Protein AF-A0A2E9QUR2-F1 (afdb_monomer_lite)

Secondary structure (DSSP, 8-state):
-----S-HHHHHHHHHHHHHHHHHHHHHHHTT---------SGGG-SSTTEEEETTEEEETTS-----SPEEEEEEEE-GGG--EEEEEEE--TT--HHHHHHHHHHHHHHHHHHHHTT---EEEEEE--GGGGTT--S----EE-----S------PPP---TTTT----------S--------HHHHHHHHHHHHHHHHH-----------HHHHHHHHH-GGG-TT---SS-TT-EEEEEEEE-S----BSS-----TT--HHHHHHHHTS-TTSB-B-TTSPBPB-TTS-B-B--GGGBPPHHHHHHHHHHHHHTTPEEEEEEEES-TT-TT-EEEEEEETTEEEEEEE-TT-SSEE--SHHHHHHHHH--TTSEEE-SSGGGHHHHHHHHHHHHHHHTTEEE-SSPBPTTTT-EEEEEEETT--EEEEPBPPPPTTPPB-SSGGGSSTT-EEETTTTEEE-SEEEEE---SS-SS-EEEEEGGGGS--TTEEEEEEEEEE---

Foldseek 3Di:
DDDDDPPPVVVVVVVVVVVVVVVVVVVCVVVVVPVPLQQDPAQVSDPDPQWTHDRRDTDGNPPPPPPQFFDKDKDWFFFLLPFAEEEEEFEDQPPCDLVNLLLLLVLLLLLVVLLVVLNNFRYWYAYDDDLVVVPPDDDDRDRDRLGDPDPDDDPDDDDDDDDPPPPDDDDDDDDDDPDPPPPPDPPVNSSVVSSVVSSCSNVPPDDCDDDAFGGLVSVLLVCDPVNDPPPPNSDDQQHAYEYEYEYQLQDQGFPRPDPDAPPDDPVQSSQLLQAAQVDFRADPVRDFDAHPVRHGHGHNVVGGDALVVSLVSVVVVVLSNYRYAYAYEYEDQADACPWDWGHQDNPDIFTWYHYNPDQFIDNTHSCVVVCVQAHDVLRYGGGNRSPCSNVNSSVVSVVSSQSSQKDFDNADFDDPDWPKWKWFQFPVRDTDTFDEFDADPPWDQACAQVVGDPQWGQANVVSTTTAATKDWHQDDSNRNTIIIGGGYCSSPDDPRTGIMMMMTTHGDD

pLDDT: mean 75.12, std 18.46, range [26.47, 97.81]

Structure (mmCIF, N/CA/C/O backbone):
data_AF-A0A2E9QUR2-F1
#
_entry.id   AF-A0A2E9QUR2-F1
#
loop_
_atom_site.group_PDB
_atom_site.id
_atom_site.type_symbol
_atom_site.label_atom_id
_atom_site.label_alt_id
_atom_site.label_comp_id
_atom_site.label_asym_id
_atom_site.label_entity_id
_atom_site.label_seq_id
_atom_site.pdbx_PDB_ins_code
_atom_site.Cartn_x
_atom_site.Cartn_y
_atom_site.Cartn_z
_atom_site.occupancy
_atom_site.B_iso_or_equiv
_atom_site.auth_seq_id
_atom_site.auth_comp_id
_atom_site.auth_asym_id
_atom_site.auth_atom_id
_atom_site.pdbx_PDB_model_num
ATOM 1 N N . MET A 1 1 ? -20.829 -4.875 -69.562 1.00 40.72 1 MET A N 1
ATOM 2 C CA . MET A 1 1 ? -20.816 -5.891 -68.489 1.00 40.72 1 MET A CA 1
ATOM 3 C C . MET A 1 1 ? -21.332 -5.206 -67.230 1.00 40.72 1 MET A C 1
ATOM 5 O O . MET A 1 1 ? -20.666 -4.315 -66.725 1.00 40.72 1 MET A O 1
ATOM 9 N N . MET A 1 2 ? -22.587 -5.477 -66.859 1.00 34.62 2 MET A N 1
ATOM 10 C CA . MET A 1 2 ? -23.280 -4.836 -65.733 1.00 34.62 2 MET A CA 1
ATOM 11 C C . MET A 1 2 ? -22.791 -5.429 -64.408 1.00 34.62 2 MET A C 1
ATOM 13 O O . MET A 1 2 ? -22.793 -6.647 -64.257 1.00 34.62 2 MET A O 1
ATOM 17 N N . ILE A 1 3 ? -22.422 -4.573 -63.454 1.00 38.31 3 ILE A N 1
ATOM 18 C CA . ILE A 1 3 ? -22.241 -4.944 -62.048 1.00 38.31 3 ILE A CA 1
ATOM 19 C C . ILE A 1 3 ? -23.560 -4.631 -61.340 1.00 38.31 3 ILE A C 1
ATOM 21 O O . ILE A 1 3 ? -23.990 -3.477 -61.315 1.00 38.31 3 ILE A O 1
ATOM 25 N N . LYS A 1 4 ? -24.204 -5.669 -60.803 1.00 40.81 4 LYS A N 1
ATOM 26 C CA . LYS A 1 4 ? -25.374 -5.583 -59.927 1.00 40.81 4 LYS A CA 1
ATOM 27 C C . LYS A 1 4 ? -25.028 -6.162 -58.554 1.00 40.81 4 LYS A C 1
ATOM 29 O O . LYS A 1 4 ? -24.384 -7.202 -58.469 1.00 40.81 4 LYS A O 1
ATOM 34 N N . ASP A 1 5 ? -25.542 -5.466 -57.545 1.00 41.72 5 ASP A N 1
ATOM 35 C CA . ASP A 1 5 ? -25.950 -5.930 -56.215 1.00 41.72 5 ASP A CA 1
ATOM 36 C C . ASP A 1 5 ? -24.889 -6.274 -55.151 1.00 41.72 5 ASP A C 1
ATOM 38 O O . ASP A 1 5 ? -24.402 -7.393 -55.038 1.00 41.72 5 ASP A O 1
ATOM 42 N N . SER A 1 6 ? -24.654 -5.306 -54.248 1.00 46.12 6 SER A N 1
ATOM 43 C CA . SER A 1 6 ? -24.056 -5.513 -52.914 1.00 46.12 6 SER A CA 1
ATOM 44 C C . SER A 1 6 ? -24.939 -4.998 -51.755 1.00 46.12 6 SER A C 1
ATOM 46 O O . SER A 1 6 ? -24.429 -4.718 -50.668 1.00 46.12 6 SER A O 1
ATOM 48 N N . GLN A 1 7 ? -26.251 -4.814 -51.957 1.00 44.66 7 GLN A N 1
ATOM 49 C CA . GLN A 1 7 ? -27.134 -4.230 -50.928 1.00 44.66 7 GLN A CA 1
ATOM 50 C C . GLN A 1 7 ? -27.983 -5.238 -50.135 1.00 44.66 7 GLN A C 1
ATOM 52 O O . GLN A 1 7 ? -28.554 -4.873 -49.109 1.00 44.66 7 GLN A O 1
ATOM 57 N N . THR A 1 8 ? -28.019 -6.512 -50.520 1.00 51.66 8 THR A N 1
ATOM 58 C CA . THR A 1 8 ? -28.890 -7.523 -49.891 1.00 51.66 8 THR A CA 1
ATOM 59 C C . THR A 1 8 ? -28.403 -8.033 -48.528 1.00 51.66 8 THR A C 1
ATOM 61 O O . THR A 1 8 ? -29.213 -8.473 -47.722 1.00 51.66 8 THR A O 1
ATOM 64 N N . THR A 1 9 ? -27.119 -7.898 -48.184 1.00 53.94 9 THR A N 1
ATOM 65 C CA . THR A 1 9 ? -26.562 -8.490 -46.946 1.00 53.94 9 THR A CA 1
ATOM 66 C C . THR A 1 9 ? -26.759 -7.650 -45.681 1.00 53.94 9 THR A C 1
ATOM 68 O O . THR A 1 9 ? -26.593 -8.158 -44.570 1.00 53.94 9 THR A O 1
ATOM 71 N N . LYS A 1 10 ? -27.122 -6.366 -45.805 1.00 54.28 10 LYS A N 1
ATOM 72 C CA . LYS A 1 10 ? -27.398 -5.519 -44.631 1.00 54.28 10 LYS A CA 1
ATOM 73 C C . LYS A 1 10 ? -28.777 -5.797 -44.043 1.00 54.28 10 LYS A C 1
ATOM 75 O O . LYS A 1 10 ? -28.894 -5.858 -42.824 1.00 54.28 10 LYS A O 1
ATOM 80 N N . TYR A 1 11 ? -29.790 -5.995 -44.885 1.00 58.09 11 TYR A N 1
ATOM 81 C CA . TYR A 1 11 ? -31.170 -6.161 -44.425 1.00 58.09 11 TYR A CA 1
ATOM 82 C C . TYR A 1 11 ? -31.360 -7.461 -43.633 1.00 58.09 11 TYR A C 1
ATOM 84 O O . TYR A 1 11 ? -31.919 -7.420 -42.541 1.00 58.09 11 TYR A O 1
ATOM 92 N N . GLU A 1 12 ? -30.780 -8.574 -44.092 1.00 62.22 12 GLU A N 1
ATOM 93 C CA . GLU A 1 12 ? -30.870 -9.865 -43.391 1.00 62.22 12 GLU A CA 1
ATOM 94 C C . GLU A 1 12 ? -30.254 -9.823 -41.984 1.00 62.22 12 GLU A C 1
ATOM 96 O O . GLU A 1 12 ? -30.813 -10.382 -41.040 1.00 62.22 12 GLU A O 1
ATOM 101 N N . ARG A 1 13 ? -29.148 -9.089 -41.789 1.00 62.66 13 ARG A N 1
ATOM 102 C CA . ARG A 1 13 ? -28.524 -8.958 -40.460 1.00 62.66 13 ARG A CA 1
ATOM 103 C C . ARG A 1 13 ? -29.404 -8.203 -39.463 1.00 62.66 13 ARG A C 1
ATOM 105 O O . ARG A 1 13 ? -29.434 -8.580 -38.294 1.00 62.66 13 ARG A O 1
ATOM 112 N N . TYR A 1 14 ? -30.137 -7.180 -39.905 1.00 68.38 14 TYR A N 1
ATOM 113 C CA . TYR A 1 14 ? -31.062 -6.455 -39.028 1.00 68.38 14 TYR A CA 1
ATOM 114 C C . TYR A 1 14 ? -32.300 -7.286 -38.693 1.00 68.38 14 TYR A C 1
ATOM 116 O O . TYR A 1 14 ? -32.759 -7.252 -37.552 1.00 68.38 14 TYR A O 1
ATOM 124 N N . THR A 1 15 ? -32.800 -8.082 -39.641 1.00 76.44 15 THR A N 1
ATOM 125 C CA . THR A 1 15 ? -33.943 -8.968 -39.395 1.00 76.44 15 THR A CA 1
ATOM 126 C C . THR A 1 15 ? -33.593 -10.060 -38.386 1.00 76.44 15 THR A C 1
ATOM 128 O O . THR A 1 15 ? -34.363 -10.295 -37.459 1.00 76.44 15 THR A O 1
ATOM 131 N N . HIS A 1 16 ? -32.406 -10.668 -38.484 1.00 73.50 16 HIS A N 1
ATOM 132 C CA . HIS A 1 16 ? -31.966 -11.661 -37.501 1.00 73.50 16 HIS A CA 1
ATOM 133 C C . HIS A 1 16 ? -31.753 -11.058 -36.111 1.00 73.50 16 HIS A C 1
ATOM 135 O O . HIS A 1 16 ? -32.202 -11.649 -35.130 1.00 73.50 16 HIS A O 1
ATOM 141 N N . LEU A 1 17 ? -31.137 -9.874 -36.012 1.00 74.56 17 LEU A N 1
ATOM 142 C CA . LEU A 1 17 ? -30.942 -9.216 -34.720 1.00 74.56 17 LEU A CA 1
ATOM 143 C C . LEU A 1 17 ? -32.289 -8.892 -34.058 1.00 74.56 17 LEU A C 1
ATOM 145 O O . LEU A 1 17 ? -32.485 -9.220 -32.893 1.00 74.56 17 LEU A O 1
ATOM 149 N N . PHE A 1 18 ? -33.241 -8.344 -34.818 1.00 82.69 18 PHE A N 1
ATOM 150 C CA . PHE A 1 18 ? -34.569 -8.000 -34.312 1.00 82.69 18 PHE A CA 1
ATOM 151 C C . PHE A 1 18 ? -35.361 -9.229 -33.842 1.00 82.69 18 PHE A C 1
ATOM 153 O O . PHE A 1 18 ? -35.954 -9.205 -32.765 1.00 82.69 18 PHE A O 1
ATOM 160 N N . VAL A 1 19 ? -35.329 -10.327 -34.606 1.00 83.62 19 VAL A N 1
ATOM 161 C CA . VAL A 1 19 ? -36.010 -11.580 -34.237 1.00 83.62 19 VAL A CA 1
ATOM 162 C C . VAL A 1 19 ? -35.398 -12.194 -32.974 1.00 83.62 19 VAL A C 1
ATOM 164 O O . VAL A 1 19 ? -36.142 -12.641 -32.104 1.00 83.62 19 VAL A O 1
ATOM 167 N N . TYR A 1 20 ? -34.070 -12.156 -32.817 1.00 80.06 20 TYR A N 1
ATOM 168 C CA . TYR A 1 20 ? -33.413 -12.623 -31.592 1.00 80.06 20 TYR A CA 1
ATOM 169 C C . TYR A 1 20 ? -33.759 -11.761 -30.375 1.00 80.06 20 TYR A C 1
ATOM 171 O O . TYR A 1 20 ? -34.046 -12.303 -29.309 1.00 80.06 20 TYR A O 1
ATOM 179 N N . THR A 1 21 ? -33.785 -10.431 -30.516 1.00 80.06 21 THR A N 1
ATOM 180 C CA . THR A 1 21 ? -34.167 -9.542 -29.408 1.00 80.06 21 THR A CA 1
ATOM 181 C C . THR A 1 21 ? -35.627 -9.753 -29.003 1.00 80.06 21 THR A C 1
ATOM 183 O O . THR A 1 21 ? -35.928 -9.819 -27.812 1.00 80.06 21 THR A O 1
ATOM 186 N N . LEU A 1 22 ? -36.527 -9.926 -29.976 1.00 86.62 22 LEU A N 1
ATOM 187 C CA . LEU A 1 22 ? -37.941 -10.189 -29.717 1.00 86.62 22 LEU A CA 1
ATOM 188 C C . LEU A 1 22 ? -38.148 -11.551 -29.034 1.00 86.62 22 LEU A C 1
ATOM 190 O O . LEU A 1 22 ? -38.890 -11.634 -28.059 1.00 86.62 22 LEU A O 1
ATOM 194 N N . LEU A 1 23 ? -37.454 -12.601 -29.486 1.00 85.44 23 LEU A N 1
ATOM 195 C CA . LEU A 1 23 ? -37.507 -13.927 -28.860 1.00 85.44 23 LEU A CA 1
ATOM 196 C C . LEU A 1 23 ? -36.958 -13.917 -27.429 1.00 85.44 23 LEU A C 1
ATOM 198 O O . LEU A 1 23 ? -37.561 -14.541 -26.561 1.00 85.44 23 LEU A O 1
ATOM 202 N N . CYS A 1 24 ? -35.881 -13.173 -27.152 1.00 74.75 24 CYS A N 1
ATOM 203 C CA . CYS A 1 24 ? -35.383 -12.994 -25.784 1.00 74.75 24 CYS A CA 1
ATOM 204 C C . CYS A 1 24 ? -36.396 -12.264 -24.892 1.00 74.75 24 CYS A C 1
ATOM 206 O O . CYS A 1 24 ? -36.626 -12.695 -23.766 1.00 74.75 24 CYS A O 1
ATOM 208 N N . MET A 1 25 ? -37.042 -11.201 -25.384 1.00 79.88 25 MET A N 1
ATOM 209 C CA . MET A 1 25 ? -38.064 -10.485 -24.608 1.00 79.88 25 MET A CA 1
ATOM 210 C C . MET A 1 25 ? -39.287 -11.361 -24.311 1.00 79.88 25 MET A C 1
ATOM 212 O O . MET A 1 25 ? -39.776 -11.375 -23.182 1.00 79.88 25 MET A O 1
ATOM 216 N N . VAL A 1 26 ? -39.754 -12.136 -25.295 1.00 84.00 26 VAL A N 1
ATOM 217 C CA . VAL A 1 26 ? -40.873 -13.075 -25.116 1.00 84.00 26 VAL A CA 1
ATOM 218 C C . VAL A 1 26 ? -40.489 -14.204 -24.154 1.00 84.00 26 VAL A C 1
ATOM 220 O O . VAL A 1 26 ? -41.273 -14.543 -23.271 1.00 84.00 26 VAL A O 1
ATOM 223 N N . ALA A 1 27 ? -39.272 -14.744 -24.252 1.00 80.69 27 ALA A N 1
ATOM 224 C CA . ALA A 1 27 ? -38.778 -15.758 -23.323 1.00 80.69 27 ALA A CA 1
ATOM 225 C C . ALA A 1 27 ? -38.682 -15.232 -21.878 1.00 80.69 27 ALA A C 1
ATOM 227 O O . ALA A 1 27 ? -39.090 -15.939 -20.958 1.00 80.69 27 ALA A O 1
ATOM 228 N N . CYS A 1 28 ? -38.231 -13.988 -21.673 1.00 69.75 28 CYS A N 1
ATOM 229 C CA . CYS A 1 28 ? -38.214 -13.349 -20.351 1.00 69.75 28 CYS A CA 1
ATOM 230 C C . CYS A 1 28 ? -39.625 -13.151 -19.773 1.00 69.75 28 CYS A C 1
ATOM 232 O O . CYS A 1 28 ? -39.827 -13.379 -18.581 1.00 69.75 28 CYS A O 1
ATOM 234 N N . LEU A 1 29 ? -40.606 -12.784 -20.609 1.00 73.62 29 LEU A N 1
ATOM 235 C CA . LEU A 1 29 ? -42.011 -12.644 -20.201 1.00 73.62 29 LEU A CA 1
ATOM 236 C C . LEU A 1 29 ? -42.631 -13.980 -19.763 1.00 73.62 29 LEU A C 1
ATOM 238 O O . LEU A 1 29 ? -43.370 -14.015 -18.783 1.00 73.62 29 LEU A O 1
ATOM 242 N N . PHE A 1 30 ? -42.325 -15.083 -20.456 1.00 77.00 30 PHE A N 1
ATOM 243 C CA . PHE A 1 30 ? -42.874 -16.404 -20.121 1.00 77.00 30 PHE A CA 1
ATOM 244 C C . PHE A 1 30 ? -42.150 -17.107 -18.970 1.00 77.00 30 PHE A C 1
ATOM 246 O O . PHE A 1 30 ? -42.773 -17.893 -18.261 1.00 77.00 30 PHE A O 1
ATOM 253 N N . MET A 1 31 ? -40.858 -16.841 -18.765 1.00 73.25 31 MET A N 1
ATOM 254 C CA . MET A 1 31 ? -40.085 -17.468 -17.687 1.00 73.25 31 MET A CA 1
ATOM 255 C C . MET A 1 31 ? -40.207 -16.755 -16.337 1.00 73.25 31 MET A C 1
ATOM 257 O O . MET A 1 31 ? -39.547 -17.164 -15.386 1.00 73.25 31 MET A O 1
ATOM 261 N N . GLY A 1 32 ? -41.050 -15.721 -16.228 1.00 57.16 32 GLY A N 1
ATOM 262 C CA . GLY A 1 32 ? -41.194 -14.973 -14.982 1.00 57.16 32 GLY A CA 1
ATOM 263 C C . GLY A 1 32 ? -39.862 -14.382 -14.531 1.00 57.16 32 GLY A C 1
ATOM 264 O O . GLY A 1 32 ? -39.573 -14.371 -13.338 1.00 57.16 32 GLY A O 1
ATOM 265 N N . CYS A 1 33 ? -39.030 -13.937 -15.481 1.00 47.97 33 CYS A N 1
ATOM 266 C CA . CYS A 1 33 ? -37.877 -13.124 -15.143 1.00 47.97 33 CYS A CA 1
ATOM 267 C C . CYS A 1 33 ? -38.422 -11.836 -14.530 1.00 47.97 33 CYS A C 1
ATOM 269 O O . CYS A 1 33 ? -38.780 -10.906 -15.252 1.00 47.97 33 CYS A O 1
ATOM 271 N N . GLU A 1 34 ? -38.506 -11.790 -13.200 1.00 44.81 34 GLU A N 1
ATOM 272 C CA . GLU A 1 34 ? -38.463 -10.532 -12.475 1.00 44.81 34 GLU A CA 1
ATOM 273 C C . GLU A 1 34 ? -37.247 -9.806 -13.045 1.00 44.81 34 GLU A C 1
ATOM 275 O O . GLU A 1 34 ? -36.124 -10.306 -12.960 1.00 44.81 34 GLU A O 1
ATOM 280 N N . LEU A 1 35 ? -37.486 -8.719 -13.785 1.00 47.31 35 LEU A N 1
ATOM 281 C CA . LEU A 1 35 ? -36.430 -7.805 -14.190 1.00 47.31 35 LEU A CA 1
ATOM 282 C C . LEU A 1 35 ? -35.746 -7.424 -12.888 1.00 47.31 35 LEU A C 1
ATOM 284 O O . LEU A 1 35 ? -36.347 -6.740 -12.066 1.00 47.31 35 LEU A O 1
ATOM 288 N N . TRP A 1 36 ? -34.552 -7.980 -12.686 1.00 44.34 36 TRP A N 1
ATOM 289 C CA . TRP A 1 36 ? -33.734 -7.746 -11.511 1.00 44.34 36 TRP A CA 1
ATOM 290 C C . TRP A 1 36 ? -33.736 -6.248 -11.266 1.00 44.34 36 TRP A C 1
ATOM 292 O O . TRP A 1 36 ? -33.525 -5.506 -12.232 1.00 44.34 36 TRP A O 1
ATOM 302 N N . ASP A 1 37 ? -34.034 -5.844 -10.028 1.00 48.03 37 ASP A N 1
ATOM 303 C CA . ASP A 1 37 ? -34.072 -4.450 -9.597 1.00 48.03 37 ASP A CA 1
ATOM 304 C C . ASP A 1 37 ? -32.965 -3.680 -10.312 1.00 48.03 37 ASP A C 1
ATOM 306 O O . ASP A 1 37 ? -31.773 -3.930 -10.107 1.00 48.03 37 ASP A O 1
ATOM 310 N N . TYR A 1 38 ? -33.365 -2.838 -11.265 1.00 50.94 38 TYR A N 1
ATOM 311 C CA . TYR A 1 38 ? -32.419 -2.083 -12.064 1.00 50.94 38 TYR A CA 1
ATOM 312 C C . TYR A 1 38 ? -31.775 -1.083 -11.111 1.00 50.94 38 TYR A C 1
ATOM 314 O O . TYR A 1 38 ? -32.369 -0.049 -10.803 1.00 50.94 38 TYR A O 1
ATOM 322 N N . GLU A 1 39 ? -30.592 -1.432 -10.597 1.00 71.12 39 GLU A N 1
ATOM 323 C CA . GLU A 1 39 ? -29.826 -0.549 -9.732 1.00 71.12 39 GLU A CA 1
ATOM 324 C C . GLU A 1 39 ? -29.464 0.697 -10.532 1.00 71.12 39 GLU A C 1
ATOM 326 O O . GLU A 1 39 ? -28.577 0.672 -11.392 1.00 71.12 39 GLU A O 1
ATOM 331 N N . CYS A 1 40 ? -30.165 1.795 -10.266 1.00 74.88 40 CYS A N 1
ATOM 332 C CA . CYS A 1 40 ? -29.788 3.073 -10.836 1.00 74.88 40 CYS A CA 1
ATOM 333 C C . CYS A 1 40 ? -28.363 3.415 -10.354 1.00 74.88 40 CYS A C 1
ATOM 335 O O . CYS A 1 40 ? -27.985 3.137 -9.213 1.00 74.88 40 CYS A O 1
ATOM 337 N N . ARG A 1 41 ? -27.541 4.012 -11.215 1.00 70.19 41 ARG A N 1
ATOM 338 C CA . ARG A 1 41 ? -26.18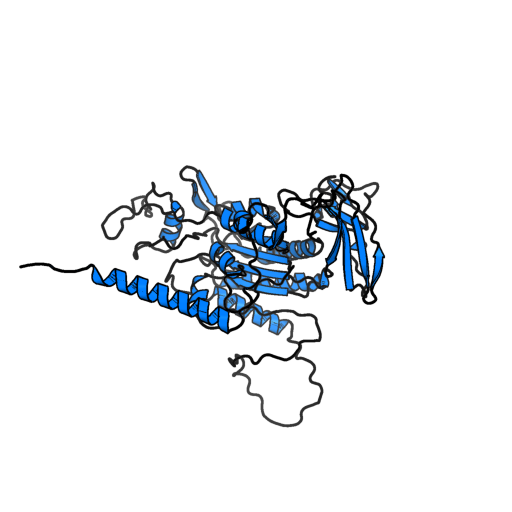6 4.473 -10.859 1.00 70.19 41 ARG A CA 1
ATOM 339 C C . ARG A 1 41 ? -26.066 5.981 -10.932 1.00 70.19 41 ARG A C 1
ATOM 341 O O . ARG A 1 41 ? -25.258 6.573 -10.221 1.00 70.19 41 ARG A O 1
ATOM 348 N N . VAL A 1 42 ? -26.864 6.597 -11.792 1.00 77.19 42 VAL A N 1
ATOM 349 C CA . VAL A 1 42 ? -26.964 8.044 -11.952 1.00 77.19 42 VAL A CA 1
ATOM 350 C C . VAL A 1 42 ? -28.427 8.461 -12.045 1.00 77.19 42 VAL A C 1
ATOM 352 O O . VAL A 1 42 ? -29.285 7.670 -12.417 1.00 77.19 42 VAL A O 1
ATOM 355 N N . ASN A 1 43 ? -28.733 9.727 -11.753 1.00 77.62 43 ASN A N 1
ATOM 356 C CA . ASN A 1 43 ? -30.111 10.240 -11.825 1.00 77.62 43 ASN A CA 1
ATOM 357 C C . ASN A 1 43 ? -30.748 10.070 -13.214 1.00 77.62 43 ASN A C 1
ATOM 359 O O . ASN A 1 43 ? -31.956 9.910 -13.314 1.00 77.62 43 ASN A O 1
ATOM 363 N N . ALA A 1 44 ? -29.938 10.062 -14.278 1.00 82.94 44 ALA A N 1
ATOM 364 C CA . ALA A 1 44 ? -30.407 9.829 -15.643 1.00 82.94 44 ALA A CA 1
ATOM 365 C C . ALA A 1 44 ? -30.950 8.405 -15.876 1.00 82.94 44 ALA A C 1
ATOM 367 O O . ALA A 1 44 ? -31.658 8.183 -16.854 1.00 82.94 44 ALA A O 1
ATOM 368 N N . ASP A 1 45 ? -30.637 7.459 -14.986 1.00 77.81 45 ASP A N 1
ATOM 369 C CA . ASP A 1 45 ? -31.157 6.092 -15.039 1.00 77.81 45 ASP A CA 1
ATOM 370 C C . ASP A 1 45 ? -32.604 6.006 -14.525 1.00 77.81 45 ASP A C 1
ATOM 372 O O . ASP A 1 45 ? -33.291 5.011 -14.758 1.00 77.81 45 ASP A O 1
ATOM 376 N N . CYS A 1 46 ? -33.087 7.044 -13.834 1.00 83.81 46 CYS A N 1
ATOM 377 C CA . CYS A 1 46 ? -34.456 7.117 -13.352 1.00 83.81 46 CYS A CA 1
ATOM 378 C C . CYS A 1 46 ? -35.380 7.634 -14.458 1.00 83.81 46 CYS A C 1
ATOM 380 O O . CYS A 1 46 ? -35.249 8.757 -14.936 1.00 83.81 46 CYS A O 1
ATOM 382 N N . PHE A 1 47 ? -36.342 6.798 -14.856 1.00 81.50 47 PHE A N 1
ATOM 383 C CA . PHE A 1 47 ? -37.290 7.091 -15.941 1.00 81.50 47 PHE A CA 1
ATOM 384 C C . PHE A 1 47 ? -38.245 8.257 -15.634 1.00 81.50 47 PHE A C 1
ATOM 386 O O . PHE A 1 47 ? -38.862 8.808 -16.544 1.00 81.50 47 PHE A O 1
ATOM 393 N N . ASP A 1 48 ? -38.384 8.612 -14.357 1.00 82.50 48 ASP A N 1
ATOM 394 C CA . ASP A 1 48 ? -39.234 9.697 -13.884 1.00 82.50 48 ASP A CA 1
ATOM 395 C C . ASP A 1 48 ? -38.372 10.917 -13.534 1.00 82.50 48 ASP A C 1
ATOM 397 O O . ASP A 1 48 ? -37.468 10.825 -12.703 1.00 82.50 48 ASP A O 1
ATOM 401 N N . ALA A 1 49 ? -38.667 12.064 -14.153 1.00 80.75 49 ALA A N 1
ATOM 402 C CA . ALA A 1 49 ? -37.935 13.318 -13.958 1.00 80.75 49 ALA A CA 1
ATOM 403 C C . ALA A 1 49 ? -38.001 13.838 -12.511 1.00 80.75 49 ALA A C 1
ATOM 405 O O . ALA A 1 49 ? -37.170 14.656 -12.117 1.00 80.75 49 ALA A O 1
ATOM 406 N N . ASN A 1 50 ? -38.964 13.356 -11.722 1.00 84.31 50 ASN A N 1
ATOM 407 C CA . ASN A 1 50 ? -39.093 13.689 -10.310 1.00 84.31 50 ASN A CA 1
ATOM 408 C C . ASN A 1 50 ? -38.416 12.671 -9.386 1.00 84.31 50 ASN A C 1
ATOM 410 O O . ASN A 1 50 ? -38.550 12.809 -8.170 1.00 84.31 50 ASN A O 1
ATOM 414 N N . LYS A 1 51 ? -37.681 11.685 -9.914 1.00 83.69 51 LYS A N 1
ATOM 415 C CA . LYS A 1 51 ? -36.949 10.702 -9.111 1.00 83.69 51 LYS A CA 1
ATOM 416 C C . LYS A 1 51 ? -35.439 10.885 -9.204 1.00 83.69 51 LYS A C 1
ATOM 418 O O . LYS A 1 51 ? -34.896 11.164 -10.269 1.00 83.69 51 LYS A O 1
ATOM 423 N N . THR A 1 52 ? -34.750 10.702 -8.084 1.00 83.06 52 THR A N 1
ATOM 424 C CA . THR A 1 52 ? -33.285 10.686 -8.012 1.00 83.06 52 THR A CA 1
ATOM 425 C C . THR A 1 52 ? -32.794 9.299 -7.646 1.00 83.06 52 THR A C 1
ATOM 427 O O . THR A 1 52 ? -33.483 8.526 -6.978 1.00 83.06 52 THR A O 1
ATOM 430 N N . CYS A 1 53 ? -31.600 8.962 -8.121 1.00 78.38 53 CYS A N 1
ATOM 431 C CA . CYS A 1 53 ? -30.996 7.686 -7.818 1.00 78.38 53 CYS A CA 1
ATOM 432 C C . CYS A 1 53 ? -30.314 7.732 -6.450 1.00 78.38 53 CYS A C 1
ATOM 434 O O . CYS A 1 53 ? -29.350 8.473 -6.261 1.00 78.38 53 CYS A O 1
ATOM 436 N N . HIS A 1 54 ? -30.782 6.912 -5.512 1.00 77.38 54 HIS A N 1
ATOM 437 C CA . HIS A 1 54 ? -30.224 6.818 -4.172 1.00 77.38 54 HIS A CA 1
ATOM 438 C C . HIS A 1 54 ? -29.987 5.350 -3.802 1.00 77.38 54 HIS A C 1
ATOM 440 O O . HIS A 1 54 ? -30.925 4.561 -3.707 1.00 77.38 54 HIS A O 1
ATOM 446 N N . LEU A 1 55 ? -28.717 4.981 -3.592 1.00 77.94 55 LEU A N 1
ATOM 447 C CA . LEU A 1 55 ? -28.285 3.621 -3.223 1.00 77.94 55 LEU A CA 1
ATOM 448 C C . LEU A 1 55 ? -28.837 2.513 -4.144 1.00 77.94 55 LEU A C 1
ATOM 450 O O . LEU A 1 55 ? -29.220 1.447 -3.671 1.00 77.94 55 LEU A O 1
ATOM 454 N N . GLY A 1 56 ? -28.892 2.763 -5.454 1.00 78.12 56 GLY A N 1
ATOM 455 C CA . GLY A 1 56 ? -29.398 1.783 -6.419 1.00 78.12 56 GLY A CA 1
ATOM 456 C C . GLY A 1 56 ? -30.915 1.802 -6.609 1.00 78.12 56 GLY A C 1
ATOM 457 O O . GLY A 1 56 ? -31.436 0.986 -7.351 1.00 78.12 56 GLY A O 1
ATOM 458 N N . SER A 1 57 ? -31.661 2.718 -5.987 1.00 79.50 57 SER A N 1
ATOM 459 C CA . SER A 1 57 ? -33.116 2.831 -6.176 1.00 79.50 57 SER A CA 1
ATOM 460 C C . SER A 1 57 ? -33.541 4.250 -6.556 1.00 79.50 57 SER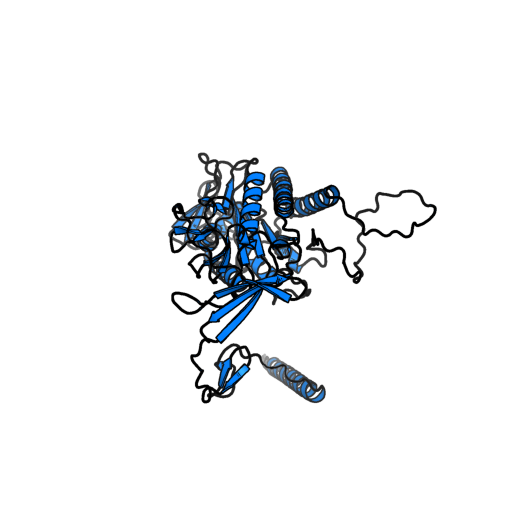 A C 1
ATOM 462 O O . SER A 1 57 ? -33.015 5.227 -6.028 1.00 79.50 57 SER A O 1
ATOM 464 N N . CYS A 1 58 ? -34.509 4.376 -7.468 1.00 80.81 58 CYS A N 1
ATOM 465 C CA . CYS A 1 58 ? -35.086 5.666 -7.856 1.00 80.81 58 CYS A CA 1
ATOM 466 C C . CYS A 1 58 ? -36.164 6.101 -6.851 1.00 80.81 58 CYS A C 1
ATOM 468 O O . CYS A 1 58 ? -37.235 5.491 -6.799 1.00 80.81 58 CYS A O 1
ATOM 470 N N . ILE A 1 59 ? -35.896 7.159 -6.084 1.00 85.88 59 ILE A N 1
ATOM 471 C CA . ILE A 1 59 ? -36.774 7.696 -5.028 1.00 85.88 59 ILE A CA 1
ATOM 472 C C . ILE A 1 59 ? -37.364 9.058 -5.421 1.00 85.88 59 ILE A C 1
ATOM 474 O O . ILE A 1 59 ? -36.717 9.816 -6.138 1.00 85.88 59 ILE A O 1
ATOM 478 N N . ASP A 1 60 ? -38.587 9.374 -4.976 1.00 86.31 60 ASP A N 1
ATOM 479 C CA . ASP A 1 60 ? -39.270 10.642 -5.290 1.00 86.31 60 ASP A CA 1
ATOM 480 C C . ASP A 1 60 ? -38.602 11.844 -4.601 1.00 86.31 60 ASP A C 1
ATOM 482 O O . ASP A 1 60 ? -38.507 11.917 -3.380 1.00 86.31 60 ASP A O 1
ATOM 486 N N . SER A 1 61 ? -38.207 12.842 -5.391 1.00 74.00 61 SER A N 1
ATOM 487 C CA . SER A 1 61 ? -37.464 14.031 -4.946 1.00 74.00 61 SER A CA 1
ATOM 488 C C . SER A 1 61 ? -38.267 15.037 -4.107 1.00 74.00 61 SER A C 1
ATOM 490 O O . SER A 1 61 ? -37.678 15.969 -3.564 1.00 74.00 61 SER A O 1
ATOM 492 N N . GLN A 1 62 ? -39.596 14.893 -3.997 1.00 64.62 62 GLN A N 1
ATOM 493 C CA . GLN A 1 62 ? -40.464 15.943 -3.439 1.00 64.62 62 GLN A CA 1
ATOM 494 C C . GLN A 1 62 ? -41.002 15.714 -2.018 1.00 64.62 62 GLN A C 1
ATOM 496 O O . GLN A 1 62 ? -41.637 16.626 -1.495 1.00 64.62 62 GLN A O 1
ATOM 501 N N . ASN A 1 63 ? -40.746 14.577 -1.361 1.00 53.22 63 ASN A N 1
ATOM 502 C CA . ASN A 1 63 ? -41.319 14.318 -0.026 1.00 53.22 63 ASN A CA 1
ATOM 503 C C . ASN A 1 63 ? -40.324 14.119 1.115 1.00 53.22 63 ASN A C 1
ATOM 505 O O . ASN A 1 63 ? -40.747 14.043 2.268 1.00 53.22 63 ASN A O 1
ATOM 509 N N . ASP A 1 64 ? -39.025 14.146 0.844 1.00 53.72 64 ASP A N 1
ATOM 510 C CA . ASP A 1 64 ? -38.052 14.176 1.921 1.00 53.72 64 ASP A CA 1
ATOM 511 C C . ASP A 1 64 ? -37.731 15.631 2.256 1.00 53.72 64 ASP A C 1
ATOM 513 O O . ASP A 1 64 ? -36.776 16.232 1.761 1.00 53.72 64 ASP A O 1
ATOM 517 N N . SER A 1 65 ? -38.488 16.198 3.199 1.00 53.66 65 SER A N 1
ATOM 518 C CA . SER A 1 65 ? -37.855 17.085 4.171 1.00 53.66 65 SER A CA 1
ATOM 519 C C . SER A 1 65 ? -36.813 16.235 4.899 1.00 53.66 65 SER A C 1
ATOM 521 O O . SER A 1 65 ? -37.097 15.703 5.975 1.00 53.66 65 SER A O 1
ATOM 523 N N . ILE A 1 66 ? -35.657 16.018 4.254 1.00 56.69 66 ILE A N 1
ATOM 524 C CA . ILE A 1 66 ? -34.538 15.251 4.785 1.00 56.69 66 ILE A CA 1
ATOM 525 C C . ILE A 1 66 ? -34.265 15.886 6.132 1.00 56.69 66 ILE A C 1
ATOM 527 O O . ILE A 1 66 ? -33.839 17.039 6.237 1.00 56.69 66 ILE A O 1
ATOM 531 N N . SER A 1 67 ? -34.634 15.156 7.177 1.00 55.78 67 SER A N 1
ATOM 532 C CA . SER A 1 67 ? -34.348 15.552 8.533 1.00 55.78 67 SER A CA 1
ATOM 533 C C . SER A 1 67 ? -32.837 15.707 8.591 1.00 55.78 67 SER A C 1
ATOM 535 O O . SER A 1 67 ? -32.109 14.719 8.594 1.00 55.78 67 SER A O 1
ATOM 537 N N . ASN A 1 68 ? -32.356 16.952 8.642 1.00 65.50 68 ASN A N 1
ATOM 538 C CA . ASN A 1 68 ? -30.946 17.285 8.861 1.00 65.50 68 ASN A CA 1
ATOM 539 C C . ASN A 1 68 ? -30.456 16.818 10.247 1.00 65.50 68 ASN A C 1
ATOM 541 O O . ASN A 1 68 ? -29.399 17.246 10.716 1.00 65.50 68 ASN A O 1
ATOM 545 N N . GLN A 1 69 ? -31.231 15.983 10.948 1.00 74.69 69 GLN A N 1
ATOM 546 C CA . GLN A 1 69 ? -30.791 15.374 12.178 1.00 74.69 69 GLN A CA 1
ATOM 547 C C . GLN A 1 69 ? -29.695 14.354 11.868 1.00 74.69 69 GLN A C 1
ATOM 549 O O . GLN A 1 69 ? -29.907 13.425 11.085 1.00 74.69 69 GLN A O 1
ATOM 554 N N . PRO A 1 70 ? -28.520 14.503 12.496 1.00 80.56 70 PRO A N 1
ATOM 555 C CA . PRO A 1 70 ? -27.428 13.574 12.298 1.00 80.56 70 PRO A CA 1
ATOM 556 C C . PRO A 1 70 ? -27.873 12.167 12.692 1.00 80.56 70 PRO A C 1
ATOM 558 O O . PRO A 1 70 ? -28.292 11.920 13.826 1.00 80.56 70 PRO A O 1
ATOM 561 N N . THR A 1 71 ? -27.775 11.234 11.750 1.00 88.19 71 THR A N 1
ATOM 562 C CA . THR A 1 71 ? -28.061 9.824 12.015 1.00 88.19 71 THR A CA 1
ATOM 563 C C . THR A 1 71 ? -26.904 9.219 12.805 1.00 88.19 71 THR A C 1
ATOM 565 O O . THR A 1 71 ? -25.731 9.503 12.537 1.00 88.19 71 THR A O 1
ATOM 568 N N . ARG A 1 72 ? -27.228 8.386 13.799 1.00 92.94 72 ARG A N 1
ATOM 569 C CA . ARG A 1 72 ? -26.234 7.604 14.535 1.00 92.94 72 ARG A CA 1
ATOM 570 C C . ARG A 1 72 ? -25.924 6.335 13.750 1.00 92.94 72 ARG A C 1
ATOM 572 O O . ARG A 1 72 ? -26.823 5.545 13.482 1.00 92.94 72 ARG A O 1
ATOM 579 N N . LEU A 1 73 ? -24.656 6.143 13.417 1.00 94.69 73 LEU A N 1
ATOM 580 C CA . LEU A 1 73 ? -24.145 4.945 12.774 1.00 94.69 73 LEU A CA 1
ATOM 581 C C . LEU A 1 73 ? -23.358 4.118 13.791 1.00 94.69 73 LEU A C 1
ATOM 583 O O . LEU A 1 73 ? -22.597 4.674 14.583 1.00 94.69 73 LEU A O 1
ATOM 587 N N . THR A 1 74 ? -23.529 2.799 13.747 1.00 95.94 74 THR A N 1
ATOM 588 C CA . THR A 1 74 ? -22.797 1.845 14.583 1.00 95.94 74 THR A CA 1
ATOM 589 C C . THR A 1 74 ? -22.132 0.808 13.693 1.00 95.94 74 THR A C 1
ATOM 591 O O . THR A 1 74 ? -22.796 0.102 12.937 1.00 95.94 74 THR A O 1
ATOM 594 N N . GLU A 1 75 ? -20.810 0.712 13.783 1.00 94.75 75 GLU A N 1
ATOM 595 C CA . GLU A 1 75 ? -19.999 -0.210 12.997 1.00 94.75 75 GLU A CA 1
ATOM 596 C C . GLU A 1 75 ? -19.308 -1.233 13.893 1.00 94.75 75 GLU A C 1
ATOM 598 O O . GLU A 1 75 ? -18.804 -0.901 14.967 1.00 94.75 75 GLU A O 1
ATOM 603 N N . ARG A 1 76 ? -19.262 -2.483 13.424 1.00 94.06 76 ARG A N 1
ATOM 604 C CA . ARG A 1 76 ? -18.604 -3.599 14.107 1.00 94.06 76 ARG A CA 1
ATOM 605 C C . ARG A 1 76 ? -17.357 -4.023 13.350 1.00 94.06 76 ARG A C 1
ATOM 607 O O . ARG A 1 76 ? -17.408 -4.287 12.145 1.00 94.06 76 ARG A O 1
ATOM 614 N N . PHE A 1 77 ? -16.255 -4.139 14.077 1.00 91.81 77 PHE A N 1
ATOM 615 C CA . PHE A 1 77 ? -14.948 -4.486 13.542 1.00 91.81 77 PHE A CA 1
ATOM 616 C C . PHE A 1 77 ? -14.392 -5.736 14.213 1.00 91.81 77 PHE A C 1
ATOM 618 O O . PHE A 1 77 ? -14.448 -5.877 15.434 1.00 91.81 77 PHE A O 1
ATOM 625 N N . ALA A 1 78 ? -13.791 -6.610 13.405 1.00 88.56 78 ALA A N 1
ATOM 626 C CA . ALA A 1 78 ? -12.999 -7.722 13.910 1.00 88.56 78 ALA A CA 1
ATOM 627 C C . ALA A 1 78 ? -11.766 -7.205 14.667 1.00 88.56 78 ALA A C 1
ATOM 629 O O . ALA A 1 78 ? -11.205 -6.150 14.338 1.00 88.56 78 ALA A O 1
ATOM 630 N N . LEU A 1 79 ? -11.330 -7.975 15.662 1.00 88.19 79 LEU A N 1
ATOM 631 C CA . LEU A 1 79 ? -10.118 -7.674 16.417 1.00 88.19 79 LEU A CA 1
ATOM 632 C C . LEU A 1 79 ? -8.879 -7.749 15.518 1.00 88.19 79 LEU A C 1
ATOM 634 O O . LEU A 1 79 ? -8.880 -8.518 14.555 1.00 88.19 79 LEU A O 1
ATOM 638 N N . PRO A 1 80 ? -7.794 -7.012 15.825 1.00 83.62 80 PRO A N 1
ATOM 639 C CA . PRO A 1 80 ? -6.562 -7.052 15.035 1.00 83.62 80 PRO A CA 1
ATOM 640 C C . PRO A 1 80 ? -6.019 -8.468 14.791 1.00 83.62 80 PRO A C 1
ATOM 642 O O . PRO A 1 80 ? -5.574 -8.754 13.686 1.00 83.62 80 PRO A O 1
ATOM 645 N N . SER A 1 81 ? -6.136 -9.377 15.766 1.00 80.62 81 SER A N 1
ATOM 646 C CA . SER A 1 81 ? -5.729 -10.787 15.633 1.00 80.62 81 SER A CA 1
ATOM 647 C C . SER A 1 81 ? -6.573 -11.596 14.641 1.00 80.62 81 SER A C 1
ATOM 649 O O . SER A 1 81 ? -6.127 -12.621 14.129 1.00 80.62 81 SER A O 1
ATOM 651 N N . GLU A 1 82 ? -7.803 -11.159 14.375 1.00 86.44 82 GLU A N 1
ATOM 652 C CA . GLU A 1 82 ? -8.748 -11.815 13.465 1.00 86.44 82 GLU A CA 1
ATOM 653 C C . GLU A 1 82 ? -8.815 -11.126 12.098 1.00 86.44 82 GLU A C 1
ATOM 655 O O . GLU A 1 82 ? -9.412 -11.660 11.152 1.00 86.44 82 GLU A O 1
ATOM 660 N N . ARG A 1 83 ? -8.192 -9.946 11.969 1.00 86.31 83 ARG A N 1
ATOM 661 C CA . ARG A 1 83 ? -8.197 -9.182 10.726 1.00 86.31 83 ARG A CA 1
ATOM 662 C C . ARG A 1 83 ? -7.541 -9.959 9.603 1.00 86.31 83 ARG A C 1
ATOM 664 O O . ARG A 1 83 ? -6.437 -10.481 9.721 1.00 86.31 83 ARG A O 1
ATOM 671 N N . LYS A 1 84 ? -8.243 -9.970 8.478 1.00 91.69 84 LYS A N 1
ATOM 672 C CA . LYS A 1 84 ? -7.778 -10.538 7.220 1.00 91.69 84 LYS A CA 1
ATOM 673 C C . LYS A 1 84 ? -6.702 -9.621 6.651 1.00 91.69 84 LYS A C 1
ATOM 675 O O . LYS A 1 84 ? -6.986 -8.450 6.401 1.00 91.69 84 LYS A O 1
ATOM 680 N N . VAL A 1 85 ? -5.502 -10.151 6.447 1.00 92.50 85 VAL A N 1
ATOM 681 C CA . VAL A 1 85 ? -4.425 -9.450 5.742 1.00 92.50 85 VAL A CA 1
ATOM 682 C C . VAL A 1 85 ? -4.136 -10.179 4.437 1.00 92.50 85 VAL A C 1
ATOM 684 O O . VAL A 1 85 ? -3.792 -11.362 4.444 1.00 92.50 85 VAL A O 1
ATOM 687 N N . ASP A 1 86 ? -4.310 -9.474 3.328 1.00 91.88 86 ASP A N 1
ATOM 688 C CA . ASP A 1 86 ? -4.022 -9.945 1.978 1.00 91.88 86 ASP A CA 1
ATOM 689 C C . ASP A 1 86 ? -2.708 -9.299 1.533 1.00 91.88 86 ASP A C 1
ATOM 691 O O . ASP A 1 86 ? -2.633 -8.083 1.399 1.00 91.88 86 ASP A O 1
ATOM 695 N N . ILE A 1 87 ? -1.654 -10.088 1.345 1.00 91.19 87 ILE A N 1
ATOM 696 C CA . ILE A 1 87 ? -0.338 -9.607 0.915 1.00 91.19 87 ILE A CA 1
ATOM 697 C C . ILE A 1 87 ? -0.161 -9.975 -0.547 1.00 91.19 87 ILE A C 1
ATOM 699 O O . ILE A 1 87 ? -0.259 -11.146 -0.910 1.00 91.19 87 ILE A O 1
ATOM 703 N N . LEU A 1 88 ? 0.123 -8.991 -1.386 1.00 88.62 88 LEU A N 1
ATOM 704 C CA . LEU A 1 88 ? 0.293 -9.181 -2.811 1.00 88.62 88 LEU A CA 1
ATOM 705 C C . LEU A 1 88 ? 1.660 -8.686 -3.253 1.00 88.62 88 LEU A C 1
ATOM 707 O O . LEU A 1 88 ? 1.928 -7.487 -3.278 1.00 88.62 88 LEU A O 1
ATOM 711 N N . PHE A 1 89 ? 2.513 -9.629 -3.630 1.00 86.06 89 PHE A N 1
ATOM 712 C CA . PHE A 1 89 ? 3.818 -9.337 -4.201 1.00 86.06 89 PHE A CA 1
ATOM 713 C C . PHE A 1 89 ? 3.683 -9.098 -5.698 1.00 86.06 89 PHE A C 1
ATOM 715 O O . PHE A 1 89 ? 3.142 -9.942 -6.414 1.00 86.06 89 PHE A O 1
ATOM 722 N N . ILE A 1 90 ? 4.208 -7.975 -6.174 1.00 82.25 90 ILE A N 1
ATOM 723 C CA . ILE A 1 90 ? 4.168 -7.591 -7.584 1.00 82.25 90 ILE A CA 1
ATOM 724 C C . ILE A 1 90 ? 5.588 -7.360 -8.049 1.00 82.25 90 ILE A C 1
ATOM 726 O O . ILE A 1 90 ? 6.243 -6.439 -7.575 1.00 82.25 90 ILE A O 1
ATOM 730 N N . SER A 1 91 ? 6.050 -8.169 -8.995 1.00 78.50 91 SER A N 1
ATOM 731 C CA . SER A 1 91 ? 7.402 -8.044 -9.534 1.00 78.50 91 SER A CA 1
ATOM 732 C C . SER A 1 91 ? 7.390 -7.567 -10.980 1.00 78.50 91 SER A C 1
ATOM 734 O O . SER A 1 91 ? 6.643 -8.098 -11.806 1.00 78.50 91 SER A O 1
ATOM 736 N N . ASP A 1 92 ? 8.249 -6.595 -11.305 1.00 71.44 92 ASP A N 1
ATOM 737 C CA . ASP A 1 92 ? 8.744 -6.464 -12.674 1.00 71.44 92 ASP A CA 1
ATOM 738 C C . ASP A 1 92 ? 9.869 -7.493 -12.882 1.00 71.44 92 ASP A C 1
ATOM 740 O O . ASP A 1 92 ? 10.742 -7.689 -12.043 1.00 71.44 92 ASP A O 1
ATOM 744 N N . ARG A 1 93 ? 9.772 -8.308 -13.934 1.00 61.62 93 ARG A N 1
ATOM 745 C CA . ARG A 1 93 ? 10.607 -9.517 -14.057 1.00 61.62 93 ARG A CA 1
ATOM 746 C C . ARG A 1 93 ? 12.008 -9.244 -14.586 1.00 61.62 93 ARG A C 1
ATOM 748 O O . ARG A 1 93 ? 12.866 -10.124 -14.561 1.00 61.62 93 ARG A O 1
ATOM 755 N N . TYR A 1 94 ? 12.231 -8.059 -15.137 1.00 54.12 94 TYR A N 1
ATOM 756 C CA . TYR A 1 94 ? 13.478 -7.758 -15.814 1.00 54.12 94 TYR A CA 1
ATOM 757 C C . TYR A 1 94 ? 14.598 -7.633 -14.794 1.00 54.12 94 TYR A C 1
ATOM 759 O O . TYR A 1 94 ? 14.697 -6.597 -14.168 1.00 54.12 94 TYR A O 1
ATOM 767 N N . GLY A 1 95 ? 15.467 -8.638 -14.665 1.00 52.00 95 GLY A N 1
ATOM 768 C CA . GLY A 1 95 ? 16.753 -8.525 -13.959 1.00 52.00 95 GLY A CA 1
ATOM 769 C C . GLY A 1 95 ? 16.850 -9.165 -12.579 1.00 52.00 95 GLY A C 1
ATOM 770 O O . GLY A 1 95 ? 17.952 -9.248 -12.053 1.00 52.00 95 GLY A O 1
ATOM 771 N N . ILE A 1 96 ? 15.768 -9.709 -12.012 1.00 63.75 96 ILE A N 1
ATOM 772 C CA . ILE A 1 96 ? 15.893 -10.469 -10.759 1.00 63.75 96 ILE A CA 1
ATOM 773 C C . ILE A 1 96 ? 16.605 -11.788 -11.064 1.00 63.75 96 ILE A C 1
ATOM 775 O O . ILE A 1 96 ? 16.009 -12.757 -11.533 1.00 63.75 96 ILE A O 1
ATOM 779 N N . ASN A 1 97 ? 17.910 -11.824 -10.808 1.00 65.50 97 ASN A N 1
ATOM 780 C CA . ASN A 1 97 ? 18.701 -13.033 -10.969 1.00 65.50 97 ASN A CA 1
ATOM 781 C C . ASN A 1 97 ? 18.291 -14.112 -9.943 1.00 65.50 97 ASN A C 1
ATOM 783 O O . ASN A 1 97 ? 17.609 -13.865 -8.943 1.00 65.50 97 ASN A O 1
ATOM 787 N N . LYS A 1 98 ? 18.739 -15.351 -10.168 1.00 70.69 98 LYS A N 1
ATOM 788 C CA . LYS A 1 98 ? 18.389 -16.494 -9.308 1.00 70.69 98 LYS A CA 1
ATOM 789 C C . LYS A 1 98 ? 18.838 -16.325 -7.845 1.00 70.69 98 LYS A C 1
ATOM 791 O O . LYS A 1 98 ? 18.232 -16.931 -6.959 1.00 70.69 98 LYS A O 1
ATOM 796 N N . SER A 1 99 ? 19.902 -15.564 -7.554 1.00 70.12 99 SER A N 1
ATOM 797 C CA . SER A 1 99 ? 20.299 -15.275 -6.162 1.00 70.12 99 SER A CA 1
ATOM 798 C C . SER A 1 99 ? 19.315 -14.309 -5.501 1.00 70.12 99 SER A C 1
ATOM 800 O O . SER A 1 99 ? 18.785 -14.631 -4.438 1.00 70.12 99 SER A O 1
ATOM 802 N N . SER A 1 100 ? 18.964 -13.218 -6.182 1.00 74.12 100 SER A N 1
ATOM 803 C CA . SER A 1 100 ? 17.988 -12.222 -5.731 1.00 74.12 100 SER A CA 1
ATOM 804 C C . SER A 1 100 ? 16.605 -12.833 -5.544 1.00 74.12 100 SER A C 1
ATOM 806 O O . SER A 1 100 ? 15.975 -12.598 -4.521 1.00 74.12 100 SER A O 1
ATOM 808 N N . GLY A 1 101 ? 16.162 -13.710 -6.451 1.00 76.50 101 GLY A N 1
ATOM 809 C CA . GLY A 1 101 ? 14.896 -14.435 -6.301 1.00 76.50 101 GLY A CA 1
ATOM 810 C C . GLY A 1 101 ? 14.850 -15.309 -5.041 1.00 76.50 101 GLY A C 1
ATOM 811 O O . GLY A 1 101 ? 13.831 -15.357 -4.355 1.00 76.50 101 GLY A O 1
ATOM 812 N N . ARG A 1 102 ? 15.967 -15.958 -4.674 1.00 78.69 102 ARG A N 1
ATOM 813 C CA . ARG A 1 102 ? 16.070 -16.725 -3.418 1.00 78.69 102 ARG A CA 1
ATOM 814 C C . ARG A 1 102 ? 16.093 -15.823 -2.186 1.00 78.69 102 ARG A C 1
ATOM 816 O O . ARG A 1 102 ? 15.444 -16.153 -1.196 1.00 78.69 102 ARG A O 1
ATOM 823 N N . ALA A 1 103 ? 16.818 -14.707 -2.239 1.00 79.62 103 ALA A N 1
ATOM 824 C CA . ALA A 1 103 ? 16.875 -13.738 -1.147 1.00 79.62 103 ALA A CA 1
ATOM 825 C C . ALA A 1 103 ? 15.506 -13.081 -0.899 1.00 79.62 103 ALA A C 1
ATOM 827 O O . ALA A 1 103 ? 15.062 -13.008 0.243 1.00 79.62 103 ALA A O 1
ATOM 828 N N . LEU A 1 104 ? 14.800 -12.705 -1.968 1.00 81.44 104 LEU A N 1
ATOM 829 C CA . LEU A 1 104 ? 13.428 -12.203 -1.930 1.00 81.44 104 LEU A CA 1
ATOM 830 C C . LEU A 1 104 ? 12.457 -13.238 -1.362 1.00 81.44 104 LEU A C 1
ATOM 832 O O . LEU A 1 104 ? 11.640 -12.888 -0.517 1.00 81.44 104 LEU A O 1
ATOM 836 N N . ALA A 1 105 ? 12.573 -14.510 -1.761 1.00 83.31 105 ALA A N 1
ATOM 837 C CA . ALA A 1 105 ? 11.750 -15.584 -1.205 1.00 83.31 105 ALA A CA 1
ATOM 838 C C . ALA A 1 105 ? 11.972 -15.731 0.305 1.00 83.31 105 ALA A C 1
ATOM 840 O O . ALA A 1 105 ? 11.021 -15.809 1.078 1.00 83.31 105 ALA A O 1
ATOM 841 N N . LYS A 1 106 ? 13.237 -15.727 0.738 1.00 85.50 106 LYS A N 1
ATOM 842 C CA . LYS A 1 106 ? 13.588 -15.800 2.157 1.00 85.50 106 LYS A CA 1
ATOM 843 C C . LYS A 1 106 ? 13.054 -14.593 2.929 1.00 85.50 106 LYS A C 1
ATOM 845 O O . LYS A 1 106 ? 12.452 -14.769 3.980 1.00 85.50 106 LYS A O 1
ATOM 850 N N . GLY A 1 107 ? 13.218 -13.390 2.387 1.00 86.75 107 GLY A N 1
ATOM 851 C CA . GLY A 1 107 ? 12.700 -12.168 2.990 1.00 86.75 107 GLY A CA 1
ATOM 852 C C . GLY A 1 107 ? 11.168 -12.141 3.061 1.00 86.75 107 GLY A C 1
ATOM 853 O O . GLY A 1 107 ? 10.601 -11.795 4.094 1.00 86.75 107 GLY A O 1
ATOM 854 N N . GLY A 1 108 ? 10.484 -12.595 2.008 1.00 88.44 108 GLY A N 1
ATOM 855 C CA . GLY A 1 108 ? 9.033 -12.762 2.004 1.00 88.44 108 GLY A CA 1
ATOM 856 C C . GLY A 1 108 ? 8.563 -13.744 3.079 1.00 88.44 108 GLY A C 1
ATOM 857 O O . GLY A 1 108 ? 7.549 -13.499 3.723 1.00 88.44 108 GLY A O 1
ATOM 858 N N . TRP A 1 109 ? 9.320 -14.813 3.343 1.00 89.00 109 TRP A N 1
ATOM 859 C CA . TRP A 1 109 ? 9.039 -15.707 4.467 1.00 89.00 109 TRP A CA 1
ATOM 860 C C . TRP A 1 109 ? 9.273 -15.030 5.823 1.00 89.00 109 TRP A C 1
ATOM 862 O O . TRP A 1 109 ? 8.437 -15.160 6.717 1.00 89.00 109 TRP A O 1
ATOM 872 N N . THR A 1 110 ? 10.345 -14.241 5.962 1.00 90.19 110 THR A N 1
ATOM 873 C CA . THR A 1 110 ? 10.594 -13.419 7.158 1.00 90.19 110 THR A CA 1
ATOM 874 C C . THR A 1 110 ? 9.417 -12.491 7.457 1.00 90.19 110 THR A C 1
ATOM 876 O O . THR A 1 110 ? 8.975 -12.447 8.600 1.00 90.19 110 THR A O 1
ATOM 879 N N . LEU A 1 111 ? 8.833 -11.839 6.445 1.00 92.19 111 LEU A N 1
ATOM 880 C CA . LEU A 1 111 ? 7.611 -11.043 6.612 1.00 92.19 111 LEU A CA 1
ATOM 881 C C . LEU A 1 111 ? 6.480 -11.864 7.255 1.00 92.19 111 LEU A C 1
ATOM 883 O O . LEU A 1 111 ? 5.883 -11.433 8.237 1.00 92.19 111 LEU A O 1
ATOM 887 N N . ILE A 1 112 ? 6.198 -13.061 6.734 1.00 91.25 112 ILE A N 1
ATOM 888 C CA . ILE A 1 112 ? 5.135 -13.930 7.265 1.00 91.25 112 ILE A CA 1
ATOM 889 C C . ILE A 1 112 ? 5.424 -14.356 8.708 1.00 91.25 112 ILE A C 1
ATOM 891 O O . ILE A 1 112 ? 4.525 -14.323 9.551 1.00 91.25 112 ILE A O 1
ATOM 895 N N . GLN A 1 113 ? 6.673 -14.712 9.015 1.00 90.56 113 GLN A N 1
ATOM 896 C CA . GLN A 1 113 ? 7.084 -15.069 10.372 1.00 90.56 113 GLN A CA 1
ATOM 897 C C . GLN A 1 113 ? 6.911 -13.896 11.342 1.00 90.56 113 GLN A C 1
ATOM 899 O O . GLN A 1 113 ? 6.364 -14.084 12.428 1.00 90.56 113 GLN A O 1
ATOM 904 N N . GLU A 1 114 ? 7.333 -12.692 10.958 1.00 92.56 114 GLU A N 1
ATOM 905 C CA . GLU A 1 114 ? 7.199 -11.495 11.792 1.00 92.56 114 GLU A CA 1
ATOM 906 C C . GLU A 1 114 ? 5.733 -11.120 12.032 1.00 92.56 114 GLU A C 1
ATOM 908 O O . GLU A 1 114 ? 5.348 -10.837 13.167 1.00 92.56 114 GLU A O 1
ATOM 913 N N . LEU A 1 115 ? 4.880 -11.212 11.009 1.00 91.25 115 LEU A N 1
ATOM 914 C CA . LEU A 1 115 ? 3.436 -11.013 11.165 1.00 91.25 115 LEU A CA 1
ATOM 915 C C . LEU A 1 115 ? 2.821 -12.041 12.119 1.00 91.25 115 LEU A C 1
ATOM 917 O O . LEU A 1 115 ? 2.062 -11.678 13.021 1.00 91.25 115 LEU A O 1
ATOM 921 N N . SER A 1 116 ? 3.202 -13.313 11.984 1.00 89.56 116 SER A N 1
ATOM 922 C CA . SER A 1 116 ? 2.737 -14.372 12.878 1.00 89.56 116 SER A CA 1
ATOM 923 C C . SER A 1 116 ? 3.188 -14.141 14.324 1.00 89.56 116 SER A C 1
ATOM 925 O O . SER A 1 116 ? 2.376 -14.297 15.237 1.00 89.56 116 SER A O 1
ATOM 927 N N . LYS A 1 117 ? 4.449 -13.744 14.557 1.00 89.25 117 LYS A N 1
ATOM 928 C CA . LYS A 1 117 ? 4.970 -13.405 15.897 1.00 89.25 117 LYS A CA 1
ATOM 929 C C . LYS A 1 117 ? 4.204 -12.243 16.528 1.00 89.25 117 LYS A C 1
ATOM 931 O O . LYS A 1 117 ? 4.002 -12.224 17.739 1.00 89.25 117 LYS A O 1
ATOM 936 N N . ARG A 1 118 ? 3.741 -11.302 15.704 1.00 87.88 118 ARG A N 1
ATOM 937 C CA . ARG A 1 118 ? 2.941 -10.135 16.106 1.00 87.88 118 ARG A CA 1
ATOM 938 C C . ARG A 1 118 ? 1.442 -10.441 16.241 1.00 87.88 118 ARG A C 1
ATOM 940 O O . ARG A 1 118 ? 0.652 -9.533 16.482 1.00 87.88 118 ARG A O 1
ATOM 947 N N . GLY A 1 119 ? 1.045 -11.712 16.134 1.00 87.00 119 GLY A N 1
ATOM 948 C CA . GLY A 1 119 ? -0.329 -12.169 16.355 1.00 87.00 119 GLY A CA 1
ATOM 949 C C . GLY A 1 119 ? -1.247 -12.051 15.137 1.00 87.00 119 GLY A C 1
ATOM 950 O O . GLY A 1 119 ? -2.458 -12.219 15.277 1.00 87.00 119 GLY A O 1
ATOM 951 N N . ILE A 1 120 ? -0.702 -11.787 13.948 1.00 89.12 120 ILE A N 1
ATOM 952 C CA . ILE A 1 120 ? -1.466 -11.714 12.700 1.00 89.12 120 ILE A CA 1
ATOM 953 C C . ILE A 1 120 ? -1.451 -13.093 12.042 1.00 89.12 120 ILE A C 1
ATOM 955 O O . ILE A 1 120 ? -0.514 -13.463 11.337 1.00 89.12 120 ILE A O 1
ATOM 959 N N . GLY A 1 121 ? -2.508 -13.866 12.294 1.00 86.12 121 GLY A N 1
ATOM 960 C CA . GLY A 1 121 ? -2.628 -15.247 11.815 1.00 86.12 121 GLY A CA 1
ATOM 961 C C . GLY A 1 121 ? -3.552 -15.443 10.612 1.00 86.12 121 GLY A C 1
ATOM 962 O O . GLY A 1 121 ? -3.658 -16.558 10.120 1.00 86.12 121 GLY A O 1
ATOM 963 N N . ASN A 1 122 ? -4.262 -14.415 10.142 1.00 89.62 122 ASN A N 1
ATOM 964 C CA . ASN A 1 122 ? -5.257 -14.556 9.073 1.00 89.62 122 ASN A CA 1
ATOM 965 C C . ASN A 1 122 ? -4.729 -14.015 7.734 1.00 89.62 122 ASN A C 1
ATOM 967 O O . ASN A 1 122 ? -5.227 -13.025 7.185 1.00 89.62 122 ASN A O 1
ATOM 971 N N . LEU A 1 123 ? -3.682 -14.669 7.231 1.00 90.56 123 LEU A N 1
ATOM 972 C CA . LEU A 1 123 ? -2.887 -14.220 6.090 1.00 90.56 123 LEU A CA 1
ATOM 973 C C . LEU A 1 123 ? -3.295 -14.931 4.793 1.00 90.56 123 LEU A C 1
ATOM 975 O O . LEU A 1 123 ? -3.395 -16.159 4.742 1.00 90.56 123 LEU A O 1
ATOM 979 N N . GLN A 1 124 ? -3.457 -14.159 3.723 1.00 89.00 124 GLN A N 1
ATOM 980 C CA . GLN A 1 124 ? -3.537 -14.658 2.353 1.00 89.00 124 GLN A CA 1
ATOM 981 C C . GLN A 1 124 ? -2.409 -14.012 1.554 1.00 89.00 124 GLN A C 1
ATOM 983 O O . GLN A 1 124 ? -2.247 -12.798 1.606 1.00 89.00 124 GLN A O 1
ATOM 988 N N . VAL A 1 125 ? -1.618 -14.814 0.841 1.00 85.44 125 VAL A N 1
ATOM 989 C CA . VAL A 1 125 ? -0.484 -14.307 0.060 1.00 85.44 125 VAL A CA 1
ATOM 990 C C . VAL A 1 125 ? -0.694 -14.624 -1.410 1.00 85.44 125 VAL A C 1
ATOM 992 O O . VAL A 1 125 ? -0.950 -15.773 -1.771 1.00 85.44 125 VAL A O 1
ATOM 995 N N . GLY A 1 126 ? -0.586 -13.594 -2.240 1.00 83.56 126 GLY A N 1
ATOM 996 C CA . GLY A 1 126 ? -0.626 -13.675 -3.688 1.00 83.56 126 GLY A CA 1
ATOM 997 C C . GLY A 1 126 ? 0.692 -13.227 -4.304 1.00 83.56 126 GLY A C 1
ATOM 998 O O . GLY A 1 126 ? 1.397 -12.366 -3.771 1.00 83.56 126 GLY A O 1
ATOM 999 N N . PHE A 1 127 ? 0.995 -13.800 -5.463 1.00 77.94 127 PHE A N 1
ATOM 1000 C CA . PHE A 1 127 ? 2.121 -13.411 -6.300 1.00 77.94 127 PHE A CA 1
ATOM 1001 C C . PHE A 1 127 ? 1.591 -13.037 -7.669 1.00 77.94 127 PHE A C 1
ATOM 1003 O O . PHE A 1 127 ? 0.896 -13.829 -8.305 1.00 77.94 127 PHE A O 1
ATOM 1010 N N . LEU A 1 128 ? 1.932 -11.835 -8.112 1.00 74.75 128 LEU A N 1
ATOM 1011 C CA . LEU A 1 128 ? 1.661 -11.374 -9.455 1.00 74.75 128 LEU A CA 1
ATOM 1012 C C . LEU A 1 128 ? 2.980 -11.182 -10.197 1.00 74.75 128 LEU A C 1
ATOM 1014 O O . LEU A 1 128 ? 3.733 -10.238 -9.946 1.00 74.75 128 LEU A O 1
ATOM 1018 N N . HIS A 1 129 ? 3.223 -12.089 -11.138 1.00 70.31 129 HIS A N 1
ATOM 1019 C CA . HIS A 1 129 ? 4.163 -11.890 -12.230 1.00 70.31 129 HIS A CA 1
ATOM 1020 C C . HIS A 1 129 ? 3.354 -11.695 -13.515 1.00 70.31 129 HIS A C 1
ATOM 1022 O O . HIS A 1 129 ? 2.317 -12.334 -13.657 1.00 70.31 129 HIS A O 1
ATOM 1028 N N . ASP A 1 130 ? 3.829 -10.863 -14.441 1.00 59.81 130 ASP A N 1
ATOM 1029 C CA . ASP A 1 130 ? 3.463 -10.857 -15.871 1.00 59.81 130 ASP A CA 1
ATOM 1030 C C . ASP A 1 130 ? 2.035 -11.366 -16.216 1.00 59.81 130 ASP A C 1
ATOM 1032 O O . ASP A 1 130 ? 1.807 -12.573 -16.356 1.00 59.81 130 ASP A O 1
ATOM 1036 N N . ALA A 1 131 ? 1.065 -10.445 -16.340 1.00 47.38 131 ALA A N 1
ATOM 1037 C CA . ALA A 1 131 ? -0.379 -10.732 -16.471 1.00 47.38 131 ALA A CA 1
ATOM 1038 C C . ALA A 1 131 ? -0.766 -11.643 -17.638 1.00 47.38 131 ALA A C 1
ATOM 1040 O O . ALA A 1 131 ? -1.891 -12.136 -17.695 1.00 47.38 131 ALA A O 1
ATOM 1041 N N . LEU A 1 132 ? 0.120 -11.807 -18.612 1.00 43.22 132 LEU A N 1
ATOM 1042 C CA . LEU A 1 132 ? -0.199 -12.407 -19.898 1.00 43.22 132 LEU A CA 1
ATOM 1043 C C . LEU A 1 132 ? -0.640 -13.859 -19.814 1.00 43.22 132 LEU A C 1
ATOM 1045 O O . LEU A 1 132 ? -1.569 -14.259 -20.513 1.00 43.22 132 LEU A O 1
ATOM 1049 N N . LYS A 1 133 ? -0.049 -14.637 -18.903 1.00 46.25 133 LYS A N 1
ATOM 1050 C CA . LYS A 1 133 ? -0.448 -16.041 -18.725 1.00 46.25 133 LYS A CA 1
ATOM 1051 C C . LYS A 1 133 ? -1.803 -16.215 -18.046 1.00 46.25 133 LYS A C 1
ATOM 1053 O O . LYS A 1 133 ? -2.348 -17.312 -18.076 1.00 46.25 133 LYS A O 1
ATOM 1058 N N . TRP A 1 134 ? -2.381 -15.146 -17.503 1.00 39.03 134 TRP A N 1
ATOM 1059 C CA . TRP A 1 134 ? -3.681 -15.210 -16.845 1.00 39.03 134 TRP A CA 1
ATOM 1060 C C . TRP A 1 134 ? -4.826 -15.547 -17.814 1.00 39.03 134 TRP A C 1
ATOM 1062 O O . TRP A 1 134 ? -5.832 -16.110 -17.393 1.00 39.03 134 TRP A O 1
ATOM 1072 N N . LYS A 1 135 ? -4.675 -15.243 -19.116 1.00 43.22 135 LYS A N 1
ATOM 1073 C CA . LYS A 1 135 ? -5.698 -15.529 -20.139 1.00 43.22 135 LYS A CA 1
ATOM 1074 C C . LYS A 1 135 ? -5.534 -16.864 -20.874 1.00 43.22 135 LYS A C 1
ATOM 1076 O O . LYS A 1 135 ? -6.509 -17.310 -21.468 1.00 43.22 135 LYS A O 1
ATOM 1081 N N . GLU A 1 136 ? -4.353 -17.488 -20.865 1.00 40.06 136 GLU A N 1
ATOM 1082 C CA . GLU A 1 136 ? -4.044 -18.611 -21.776 1.00 40.06 136 GLU A CA 1
ATOM 1083 C C . GLU A 1 136 ? -3.843 -19.975 -21.100 1.00 40.06 136 GLU A C 1
ATOM 1085 O O . GLU A 1 136 ? -3.901 -20.994 -21.785 1.00 40.06 136 GLU A O 1
ATOM 1090 N N . THR A 1 137 ? -3.649 -20.047 -19.780 1.00 39.25 137 THR A N 1
ATOM 1091 C CA . THR A 1 137 ? -3.515 -21.339 -19.081 1.00 39.25 137 THR A CA 1
ATOM 1092 C C . THR A 1 137 ? -4.701 -21.618 -18.165 1.00 39.25 137 THR A C 1
ATOM 1094 O O . THR A 1 137 ? -4.835 -21.006 -17.105 1.00 39.25 137 THR A O 1
ATOM 1097 N N . GLU A 1 138 ? -5.536 -22.590 -18.544 1.00 39.41 138 GLU A N 1
ATOM 1098 C CA . GLU A 1 138 ? -6.406 -23.288 -17.597 1.00 39.41 138 GLU A CA 1
ATOM 1099 C C . GLU A 1 138 ? -5.528 -23.927 -16.501 1.00 39.41 138 GLU A C 1
ATOM 1101 O O . GLU A 1 138 ? -4.671 -24.764 -16.775 1.00 39.41 138 GLU A O 1
ATOM 1106 N N . HIS A 1 139 ? -5.782 -23.518 -15.254 1.00 35.34 139 HIS A N 1
ATOM 1107 C CA . HIS A 1 139 ? -5.304 -24.074 -13.979 1.00 35.34 139 HIS A CA 1
ATOM 1108 C C . HIS A 1 139 ? -4.001 -23.540 -13.338 1.00 35.34 139 HIS A C 1
ATOM 1110 O O . HIS A 1 139 ? -2.918 -23.489 -13.910 1.00 35.34 139 HIS A O 1
ATOM 1116 N N . THR A 1 140 ? -4.138 -23.300 -12.022 1.00 36.41 140 THR A N 1
ATOM 1117 C CA . THR A 1 140 ? -3.116 -23.149 -10.962 1.00 36.41 140 THR A CA 1
ATOM 1118 C C . THR A 1 140 ? -2.358 -21.825 -10.829 1.00 36.41 140 THR A C 1
ATOM 1120 O O . THR A 1 140 ? -1.132 -21.785 -10.803 1.00 36.41 140 THR A O 1
ATOM 1123 N N . HIS A 1 141 ? -3.086 -20.748 -10.532 1.00 42.38 141 HIS A N 1
ATOM 1124 C CA . HIS A 1 141 ? -2.527 -19.668 -9.712 1.00 42.38 141 HIS A CA 1
ATOM 1125 C C . HIS A 1 141 ? -2.835 -19.956 -8.239 1.00 42.38 141 HIS A C 1
ATOM 1127 O O . HIS A 1 141 ? -3.988 -19.976 -7.810 1.00 42.38 141 HIS A O 1
ATOM 1133 N N . LEU A 1 142 ? -1.789 -20.281 -7.478 1.00 46.78 142 LEU A N 1
ATOM 1134 C CA . LEU A 1 142 ? -1.880 -20.739 -6.094 1.00 46.78 142 LEU A CA 1
ATOM 1135 C C . LEU A 1 142 ? -2.085 -19.561 -5.137 1.00 46.78 142 LEU A C 1
ATOM 1137 O O . LEU A 1 142 ? -1.163 -19.140 -4.446 1.00 46.78 142 LEU A O 1
ATOM 1141 N N . TRP A 1 143 ? -3.321 -19.082 -5.035 1.00 44.69 143 TRP A N 1
ATOM 1142 C CA . TRP A 1 143 ? -3.776 -18.465 -3.794 1.00 44.69 143 TRP A CA 1
ATOM 1143 C C . TRP A 1 143 ? -3.918 -19.574 -2.766 1.00 44.69 143 TRP A C 1
ATOM 1145 O O . TRP A 1 143 ? -4.929 -20.273 -2.710 1.00 44.69 143 TRP A O 1
ATOM 1155 N N . ARG A 1 144 ? -2.857 -19.800 -1.993 1.00 47.31 144 ARG A N 1
ATOM 1156 C CA . ARG A 1 144 ? -2.941 -20.682 -0.833 1.00 47.31 144 ARG A CA 1
ATOM 1157 C C . ARG A 1 144 ? -3.217 -19.814 0.388 1.00 47.31 144 ARG A C 1
ATOM 1159 O O . ARG A 1 144 ? -2.395 -18.946 0.686 1.00 47.31 144 ARG A O 1
ATOM 1166 N N . PRO A 1 145 ? -4.324 -20.027 1.120 1.00 42.84 145 PRO A N 1
ATOM 1167 C CA . PRO A 1 145 ? -4.360 -19.597 2.506 1.00 42.84 145 PRO A CA 1
ATOM 1168 C C . PRO A 1 145 ? -3.200 -20.314 3.204 1.00 42.84 145 PRO A C 1
ATOM 1170 O O . PRO A 1 145 ? -3.217 -21.531 3.365 1.00 42.84 145 PRO A O 1
ATOM 1173 N N . LEU A 1 146 ? -2.136 -19.575 3.520 1.00 43.47 146 LEU A N 1
ATOM 1174 C CA . LEU A 1 146 ? -0.969 -20.140 4.201 1.00 43.47 146 LEU A CA 1
ATOM 1175 C C . LEU A 1 146 ? -1.268 -20.361 5.686 1.00 43.47 146 LEU A C 1
ATOM 1177 O O . LEU A 1 146 ? -0.586 -21.153 6.330 1.00 43.47 146 LEU A O 1
ATOM 1181 N N . TYR A 1 147 ? -2.284 -19.672 6.221 1.00 39.00 147 TYR A N 1
ATOM 1182 C CA . TYR A 1 147 ? -2.604 -19.692 7.639 1.00 39.00 147 TYR A CA 1
ATOM 1183 C C . TYR A 1 147 ? -4.089 -19.377 7.890 1.00 39.00 147 TYR A C 1
ATOM 1185 O O . TYR A 1 147 ? -4.570 -18.283 7.597 1.00 39.00 147 TYR A O 1
ATOM 1193 N N . THR A 1 148 ? -4.821 -20.331 8.467 1.00 39.19 148 THR A N 1
ATOM 1194 C CA . THR A 1 148 ? -6.072 -20.068 9.193 1.00 39.19 148 THR A CA 1
ATOM 1195 C C . THR A 1 148 ? -5.925 -20.685 10.574 1.00 39.19 148 THR A C 1
ATOM 1197 O O . THR A 1 148 ? -5.940 -21.906 10.707 1.00 39.19 148 THR A O 1
ATOM 1200 N N . ASN A 1 149 ? -5.769 -19.859 11.610 1.00 34.66 149 ASN A N 1
ATOM 1201 C CA . ASN A 1 149 ? -5.609 -20.308 12.999 1.00 34.66 149 ASN A CA 1
ATOM 1202 C C . ASN A 1 149 ? -6.931 -20.802 13.635 1.00 34.66 149 ASN A C 1
ATOM 1204 O O . ASN A 1 149 ? -7.189 -20.594 14.817 1.00 34.66 149 ASN A O 1
ATOM 1208 N N . THR A 1 150 ? -7.811 -21.419 12.847 1.00 36.25 150 THR A N 1
ATOM 1209 C CA . THR A 1 150 ? -9.101 -21.935 13.308 1.00 36.25 150 THR A CA 1
ATOM 1210 C C . THR A 1 150 ? -9.125 -23.442 13.131 1.00 36.25 150 THR A C 1
ATOM 1212 O O . THR A 1 150 ? -9.065 -23.951 12.014 1.00 36.25 150 THR A O 1
ATOM 1215 N N . SER A 1 151 ? -9.259 -24.148 14.248 1.00 29.81 151 SER A N 1
ATOM 1216 C CA . SER A 1 151 ? -9.440 -25.596 14.406 1.00 29.81 151 SER A CA 1
ATOM 1217 C C . SER A 1 151 ? -10.719 -26.166 13.757 1.00 29.81 151 SER A C 1
ATOM 1219 O O . SER A 1 151 ? -11.182 -27.239 14.133 1.00 29.81 151 SER A O 1
ATOM 1221 N N . THR A 1 152 ? -11.298 -25.480 12.771 1.00 31.95 152 THR A N 1
ATOM 1222 C CA . THR A 1 152 ? -12.562 -25.826 12.115 1.00 31.95 152 THR A CA 1
ATOM 1223 C C . THR A 1 152 ? -12.524 -25.447 10.632 1.00 31.95 152 THR A C 1
ATOM 1225 O O . THR A 1 152 ? -13.002 -24.393 10.220 1.00 31.95 152 THR A O 1
ATOM 1228 N N . LEU A 1 153 ? -11.967 -26.330 9.803 1.00 28.86 153 LEU A N 1
ATOM 1229 C CA . LEU A 1 153 ? -12.184 -26.327 8.353 1.00 28.86 153 LEU A CA 1
ATOM 1230 C C . LEU A 1 153 ? -13.370 -27.259 8.043 1.00 28.86 153 LEU A C 1
ATOM 1232 O O . LEU A 1 153 ? -13.291 -28.442 8.382 1.00 28.86 153 LEU A O 1
ATOM 1236 N N . PRO A 1 154 ? -14.464 -26.795 7.410 1.00 26.59 154 PRO A N 1
ATOM 1237 C CA . PRO A 1 154 ? -15.460 -27.699 6.856 1.00 26.59 154 PRO A CA 1
ATOM 1238 C C . PRO A 1 154 ? -14.890 -28.356 5.594 1.00 26.59 154 PRO A C 1
ATOM 1240 O O . PRO A 1 154 ? -14.472 -27.700 4.640 1.00 26.59 154 PRO A O 1
ATOM 1243 N N . LEU A 1 155 ? -14.858 -29.683 5.619 1.00 26.55 155 LEU A N 1
ATOM 1244 C CA . LEU A 1 155 ? -14.247 -30.543 4.617 1.00 26.55 155 LEU A CA 1
ATOM 1245 C C . LEU A 1 155 ? -15.206 -30.754 3.437 1.00 26.55 155 LEU A C 1
ATOM 1247 O O . LEU A 1 155 ? -15.764 -31.831 3.277 1.00 26.55 155 LEU A O 1
ATOM 1251 N N . HIS A 1 156 ? -15.418 -29.735 2.604 1.00 28.12 156 HIS A N 1
ATOM 1252 C CA . HIS A 1 156 ? -16.099 -29.919 1.321 1.00 28.12 156 HIS A CA 1
ATOM 1253 C C . HIS A 1 156 ? -15.510 -29.024 0.235 1.00 28.12 156 HIS A C 1
ATOM 1255 O O . HIS A 1 156 ? -15.849 -27.854 0.116 1.00 28.12 156 HIS A O 1
ATOM 1261 N N . THR A 1 157 ? -14.646 -29.610 -0.593 1.00 26.47 157 THR A N 1
ATOM 1262 C CA . THR A 1 157 ? -14.653 -29.476 -2.061 1.00 26.47 157 THR A CA 1
ATOM 1263 C C . THR A 1 157 ? -13.609 -30.437 -2.634 1.00 26.47 157 THR A C 1
ATOM 1265 O O . THR A 1 157 ? -12.462 -30.468 -2.197 1.00 26.47 157 THR A O 1
ATOM 1268 N N . LYS A 1 158 ? -14.027 -31.287 -3.579 1.00 28.17 158 LYS A N 1
ATOM 1269 C CA . LYS A 1 158 ? -13.131 -32.187 -4.318 1.00 28.17 158 LYS A CA 1
ATOM 1270 C C . LYS A 1 158 ? -12.159 -31.339 -5.148 1.00 28.17 158 LYS A C 1
ATOM 1272 O O . LYS A 1 158 ? -12.595 -30.620 -6.041 1.00 28.17 158 LYS A O 1
ATOM 1277 N N . LEU A 1 159 ? -10.864 -31.442 -4.854 1.00 27.30 159 LEU A N 1
ATOM 1278 C CA . LEU A 1 159 ? -9.771 -30.938 -5.691 1.00 27.30 159 LEU A CA 1
ATOM 1279 C C . LEU A 1 159 ? -9.459 -31.949 -6.814 1.00 27.30 159 LEU A C 1
ATOM 1281 O O . LEU A 1 159 ? -9.513 -33.155 -6.558 1.00 27.30 159 LEU A O 1
ATOM 1285 N N . PRO A 1 160 ? -9.092 -31.504 -8.030 1.00 27.48 160 PRO A N 1
ATOM 1286 C CA . PRO A 1 160 ? -8.482 -32.372 -9.028 1.00 27.48 160 PRO A CA 1
ATOM 1287 C C . PRO A 1 160 ? -7.053 -32.742 -8.599 1.00 27.48 160 PRO A C 1
ATOM 1289 O O . PRO A 1 160 ? -6.261 -31.902 -8.174 1.00 27.48 160 PRO A O 1
ATOM 1292 N N . THR A 1 161 ? -6.745 -34.031 -8.685 1.00 29.28 161 THR A N 1
ATOM 1293 C CA . THR A 1 161 ? -5.476 -34.656 -8.305 1.00 29.28 161 THR A CA 1
ATOM 1294 C C . THR A 1 161 ? -4.341 -34.270 -9.252 1.00 29.28 161 THR A C 1
ATOM 1296 O O . THR A 1 161 ? -4.240 -34.808 -10.351 1.00 29.28 161 THR A O 1
ATOM 1299 N N . VAL A 1 162 ? -3.435 -33.413 -8.784 1.00 29.77 162 VAL A N 1
ATOM 1300 C CA . VAL A 1 162 ? -2.019 -33.463 -9.167 1.00 29.77 162 VAL A CA 1
ATOM 1301 C C . VAL A 1 162 ? -1.248 -33.592 -7.861 1.00 29.77 162 VAL A C 1
ATOM 1303 O O . VAL A 1 162 ? -1.211 -32.657 -7.067 1.00 29.77 162 VAL A O 1
ATOM 1306 N N . ASP A 1 163 ? -0.736 -34.794 -7.607 1.00 34.59 163 ASP A N 1
ATOM 1307 C CA . ASP A 1 163 ? -0.023 -35.172 -6.389 1.00 34.59 163 ASP A CA 1
ATOM 1308 C C . ASP A 1 163 ? 1.481 -34.875 -6.553 1.00 34.59 163 ASP A C 1
ATOM 1310 O O . ASP A 1 163 ? 2.155 -35.566 -7.322 1.00 34.59 163 ASP A O 1
ATOM 1314 N N . PRO A 1 164 ? 2.044 -33.858 -5.870 1.00 32.56 164 PRO A N 1
ATOM 1315 C CA . PRO A 1 164 ? 3.476 -33.582 -5.916 1.00 32.56 164 PRO A CA 1
ATOM 1316 C C . PRO A 1 164 ? 4.304 -34.531 -5.023 1.00 32.56 164 PRO A C 1
ATOM 1318 O O . PRO A 1 164 ? 5.515 -34.343 -4.916 1.00 32.56 164 PRO A O 1
ATOM 1321 N N . PHE A 1 165 ? 3.702 -35.556 -4.399 1.00 38.50 165 PHE A N 1
ATOM 1322 C CA . PHE A 1 165 ? 4.353 -36.446 -3.426 1.00 38.50 165 PHE A CA 1
ATOM 1323 C C . PHE A 1 165 ? 4.498 -37.913 -3.867 1.00 38.50 165 PHE A C 1
ATOM 1325 O O . PHE A 1 165 ? 4.800 -38.777 -3.041 1.00 38.50 165 PHE A O 1
ATOM 1332 N N . ALA A 1 166 ? 4.430 -38.214 -5.167 1.00 34.66 166 ALA A N 1
ATOM 1333 C CA . ALA A 1 166 ? 4.598 -39.577 -5.696 1.00 34.66 166 ALA A CA 1
ATOM 1334 C C . ALA A 1 166 ? 5.972 -40.253 -5.415 1.00 34.66 166 ALA A C 1
ATOM 1336 O O . ALA A 1 166 ? 6.178 -41.404 -5.802 1.00 34.66 166 ALA A O 1
ATOM 1337 N N . ALA A 1 167 ? 6.916 -39.588 -4.737 1.00 32.28 167 ALA A N 1
ATOM 1338 C CA . ALA A 1 167 ? 8.252 -40.116 -4.446 1.00 32.28 167 ALA A CA 1
ATOM 1339 C C . ALA A 1 167 ? 8.434 -40.749 -3.048 1.00 32.28 167 ALA A C 1
ATOM 1341 O O . ALA A 1 167 ? 9.498 -41.305 -2.785 1.00 32.28 167 ALA A O 1
ATOM 1342 N N . PHE A 1 168 ? 7.431 -40.744 -2.164 1.00 32.28 168 PHE A N 1
ATOM 1343 C CA . PHE A 1 168 ? 7.525 -41.429 -0.864 1.00 32.28 168 PHE A CA 1
ATOM 1344 C C . PHE A 1 168 ? 6.613 -42.659 -0.807 1.00 32.28 168 PHE A C 1
ATOM 1346 O O . PHE A 1 168 ? 5.518 -42.633 -0.253 1.00 32.28 168 PHE A O 1
ATOM 1353 N N . LYS A 1 169 ? 7.087 -43.782 -1.360 1.00 31.92 169 LYS A N 1
ATOM 1354 C CA . LYS A 1 169 ? 6.530 -45.103 -1.038 1.00 31.92 169 LYS A CA 1
ATOM 1355 C C . LYS A 1 169 ? 7.099 -45.564 0.303 1.00 31.92 169 LYS A C 1
ATOM 1357 O O . LYS A 1 169 ? 8.267 -45.934 0.374 1.00 31.92 169 LYS A O 1
ATOM 1362 N N . GLN A 1 170 ? 6.270 -45.581 1.343 1.00 35.72 170 GLN A N 1
ATOM 1363 C CA . GLN A 1 170 ? 6.505 -46.409 2.528 1.00 35.72 170 GLN A CA 1
ATOM 1364 C C . GLN A 1 170 ? 5.569 -47.629 2.542 1.00 35.72 170 GLN A C 1
ATOM 1366 O O . GLN A 1 170 ? 4.521 -47.605 1.890 1.00 35.72 170 GLN A O 1
ATOM 1371 N N . PRO A 1 171 ? 5.973 -48.725 3.210 1.00 32.88 171 PRO A N 1
ATOM 1372 C CA . PRO A 1 171 ? 5.400 -50.047 3.014 1.00 32.88 171 PRO A CA 1
ATOM 1373 C C . PRO A 1 171 ? 4.027 -50.175 3.668 1.00 32.88 171 PRO A C 1
ATOM 1375 O O . PRO A 1 171 ? 3.781 -49.708 4.776 1.00 32.88 171 PRO A O 1
ATOM 1378 N N . THR A 1 172 ? 3.147 -50.892 2.985 1.00 42.56 172 THR A N 1
ATOM 1379 C CA . THR A 1 172 ? 1.861 -51.366 3.488 1.00 42.56 172 THR A CA 1
ATOM 1380 C C . THR A 1 172 ? 2.041 -52.293 4.694 1.00 42.56 172 THR A C 1
ATOM 1382 O O . THR A 1 172 ? 2.607 -53.373 4.541 1.00 42.56 172 THR A O 1
ATOM 1385 N N . SER A 1 173 ? 1.502 -51.936 5.863 1.00 38.41 173 SER A N 1
ATOM 1386 C CA . SER A 1 173 ? 0.444 -52.714 6.540 1.00 38.41 173 SER A CA 1
ATOM 1387 C C . SER A 1 173 ? 0.193 -52.294 8.000 1.00 38.41 173 SER A C 1
ATOM 1389 O O . SER A 1 173 ? 1.095 -51.917 8.739 1.00 38.41 173 SER A O 1
ATOM 1391 N N . THR A 1 174 ? -1.073 -52.485 8.389 1.00 36.88 174 THR A N 1
ATOM 1392 C CA . THR A 1 174 ? -1.663 -52.640 9.735 1.00 36.88 174 THR A CA 1
ATOM 1393 C C . THR A 1 174 ? -2.034 -51.415 10.596 1.00 36.88 174 THR A C 1
ATOM 1395 O O . THR A 1 174 ? -1.202 -50.652 11.067 1.00 36.88 174 THR A O 1
ATOM 1398 N N . SER A 1 175 ? -3.354 -51.359 10.855 1.00 35.50 175 SER A N 1
ATOM 1399 C CA . SER A 1 175 ? -4.136 -50.658 11.894 1.00 35.50 175 SER A CA 1
ATOM 1400 C C . SER A 1 175 ? -4.126 -49.122 11.939 1.00 35.50 175 SER A C 1
ATOM 1402 O O . SER A 1 175 ? -3.168 -48.502 12.384 1.00 35.50 175 SER A O 1
ATOM 1404 N N . LEU A 1 176 ? -5.272 -48.526 11.570 1.00 34.44 176 LEU A N 1
ATOM 1405 C CA . LEU A 1 176 ? -5.620 -47.124 11.833 1.00 34.44 176 LEU A CA 1
ATOM 1406 C C . LEU A 1 176 ? -5.897 -46.897 13.335 1.00 34.44 176 LEU A C 1
ATOM 1408 O O . LEU A 1 176 ? -6.817 -47.525 13.864 1.00 34.44 176 LEU A O 1
ATOM 1412 N N . PRO A 1 177 ? -5.222 -45.946 14.002 1.00 36.97 177 PRO A N 1
ATOM 1413 C CA . PRO A 1 177 ? -5.726 -45.337 15.223 1.00 36.97 177 PRO A CA 1
ATOM 1414 C C . PRO A 1 177 ? -6.759 -44.248 14.889 1.00 36.97 177 PRO A C 1
ATOM 1416 O O . PRO A 1 177 ? -6.555 -43.403 14.019 1.00 36.97 177 PRO A O 1
ATOM 1419 N N . SER A 1 178 ? -7.871 -44.248 15.621 1.00 37.47 178 SER A N 1
ATOM 1420 C CA . SER A 1 178 ? -9.023 -43.342 15.510 1.00 37.47 178 SER A CA 1
ATOM 1421 C C . SER A 1 178 ? -8.779 -41.924 16.057 1.00 37.47 178 SER A C 1
ATOM 1423 O O . SER A 1 178 ? -9.674 -41.310 16.633 1.00 37.47 178 SER A O 1
ATOM 1425 N N . SER A 1 179 ? -7.583 -41.370 15.861 1.00 35.16 179 SER A N 1
ATOM 1426 C CA . SER A 1 179 ? -7.272 -39.971 16.167 1.00 35.16 179 SER A CA 1
ATOM 1427 C C . SER A 1 179 ? -6.757 -39.277 14.909 1.00 35.16 179 SER A C 1
ATOM 1429 O O . SER A 1 179 ? -5.558 -39.062 14.739 1.00 35.16 179 SER A O 1
ATOM 1431 N N . LEU A 1 180 ? -7.676 -38.923 14.010 1.00 32.53 180 LEU A N 1
ATOM 1432 C CA . LEU A 1 180 ? -7.419 -37.955 12.943 1.00 32.53 180 LEU A CA 1
ATOM 1433 C C . LEU A 1 180 ? -7.304 -36.560 13.575 1.00 32.53 180 LEU A C 1
ATOM 1435 O O . LEU A 1 180 ? -8.195 -35.722 13.470 1.00 32.53 180 LEU A O 1
ATOM 1439 N N . THR A 1 181 ? -6.198 -36.312 14.274 1.00 39.03 181 THR A N 1
ATOM 1440 C CA . THR A 1 181 ? -5.715 -34.949 14.471 1.00 39.03 181 THR A CA 1
ATOM 1441 C C . THR A 1 181 ? -5.385 -34.411 13.087 1.00 39.03 181 THR A C 1
ATOM 1443 O O . THR A 1 181 ? -4.575 -35.010 12.378 1.00 39.03 181 THR A O 1
ATOM 1446 N N . SER A 1 182 ? -6.053 -33.325 12.688 1.00 41.59 182 SER A N 1
ATOM 1447 C CA . SER A 1 182 ? -5.740 -32.568 11.472 1.00 41.59 182 SER A CA 1
ATOM 1448 C C . SER A 1 182 ? -4.221 -32.498 11.291 1.00 41.59 182 SER A C 1
ATOM 1450 O O . SER A 1 182 ? -3.547 -32.138 12.260 1.00 41.59 182 SER A O 1
ATOM 1452 N N . PRO A 1 183 ? -3.666 -32.833 10.111 1.00 42.72 183 PRO A N 1
ATOM 1453 C CA . PRO A 1 183 ? -2.233 -32.753 9.891 1.00 42.72 183 PRO A CA 1
ATOM 1454 C C . PRO A 1 183 ? -1.808 -31.298 10.091 1.00 42.72 183 PRO A C 1
ATOM 1456 O O . PRO A 1 183 ? -2.072 -30.435 9.255 1.00 42.72 183 PRO A O 1
ATOM 1459 N N . GLN A 1 184 ? -1.197 -31.007 11.239 1.00 51.91 184 GLN A N 1
ATOM 1460 C CA . GLN A 1 184 ? -0.457 -29.773 11.422 1.00 51.91 184 GLN A CA 1
ATOM 1461 C C . GLN A 1 184 ? 0.731 -29.875 10.474 1.00 51.91 184 GLN A C 1
ATOM 1463 O O . GLN A 1 184 ? 1.670 -30.629 10.729 1.00 51.91 184 GLN A O 1
ATOM 1468 N N . LEU A 1 185 ? 0.665 -29.169 9.343 1.00 58.44 185 LEU A N 1
ATOM 1469 C CA . LEU A 1 185 ? 1.866 -28.941 8.554 1.00 58.44 185 LEU A CA 1
ATOM 1470 C C . LEU A 1 185 ? 2.898 -28.290 9.475 1.00 58.44 185 LEU A C 1
ATOM 1472 O O . LEU A 1 185 ? 2.603 -27.291 10.135 1.00 58.44 185 LEU A O 1
ATOM 1476 N N . SER A 1 186 ? 4.098 -28.867 9.529 1.00 75.56 186 SER A N 1
ATOM 1477 C CA . SER A 1 186 ? 5.206 -28.239 10.237 1.00 75.56 186 SER A CA 1
ATOM 1478 C C . SER A 1 186 ? 5.512 -26.882 9.602 1.00 75.56 186 SER A C 1
ATOM 1480 O O . SER A 1 186 ? 5.327 -26.683 8.396 1.00 75.56 186 SER A O 1
ATOM 1482 N N . LEU A 1 187 ? 6.000 -25.944 10.416 1.00 70.38 187 LEU A N 1
ATOM 1483 C CA . LEU A 1 187 ? 6.429 -24.629 9.940 1.00 70.38 187 LEU A CA 1
ATOM 1484 C C . LEU A 1 187 ? 7.456 -24.760 8.799 1.00 70.38 187 LEU A C 1
ATOM 1486 O O . LEU A 1 187 ? 7.367 -24.031 7.816 1.00 70.38 187 LEU A O 1
ATOM 1490 N N . ASP A 1 188 ? 8.335 -25.761 8.878 1.00 73.31 188 ASP A N 1
ATOM 1491 C CA . ASP A 1 188 ? 9.336 -26.073 7.853 1.00 73.31 188 ASP A CA 1
ATOM 1492 C C . ASP A 1 188 ? 8.705 -26.492 6.515 1.00 73.31 188 ASP A C 1
ATOM 1494 O O . ASP A 1 188 ? 9.178 -26.108 5.446 1.00 73.31 188 ASP A O 1
ATOM 1498 N N . ALA A 1 189 ? 7.610 -27.260 6.538 1.00 71.69 189 ALA A N 1
ATOM 1499 C CA . ALA A 1 189 ? 6.913 -27.666 5.317 1.00 71.69 189 ALA A CA 1
ATOM 1500 C C . ALA A 1 189 ? 6.205 -26.478 4.642 1.00 71.69 189 ALA A C 1
ATOM 1502 O O . ALA A 1 189 ? 6.152 -26.401 3.408 1.00 71.69 189 ALA A O 1
ATOM 1503 N N . LEU A 1 190 ? 5.689 -25.536 5.441 1.00 70.75 190 LEU A N 1
ATOM 1504 C CA . LEU A 1 190 ? 5.125 -24.278 4.947 1.00 70.75 190 LEU A CA 1
ATOM 1505 C C . LEU A 1 190 ? 6.212 -23.366 4.376 1.00 70.75 190 LEU A C 1
ATOM 1507 O O . LEU A 1 190 ? 6.022 -22.842 3.279 1.00 70.75 190 LEU A O 1
ATOM 1511 N N . GLU A 1 191 ? 7.354 -23.244 5.056 1.00 79.00 191 GLU A N 1
ATOM 1512 C CA . GLU A 1 191 ? 8.519 -22.502 4.568 1.00 79.00 191 GLU A CA 1
ATOM 1513 C C . GLU A 1 191 ? 8.976 -23.050 3.219 1.00 79.00 191 GLU A C 1
ATOM 1515 O O . GLU A 1 191 ? 9.050 -22.314 2.239 1.00 79.00 191 GLU A O 1
ATOM 1520 N N . MET A 1 192 ? 9.205 -24.361 3.126 1.00 76.62 192 MET A N 1
ATOM 1521 C CA . MET A 1 192 ? 9.653 -24.990 1.885 1.00 76.62 192 MET A CA 1
ATOM 1522 C C . MET A 1 192 ? 8.629 -24.839 0.759 1.00 76.62 192 MET A C 1
ATOM 1524 O O . MET A 1 192 ? 9.014 -24.586 -0.381 1.00 76.62 192 MET A O 1
ATOM 1528 N N . SER A 1 193 ? 7.330 -24.930 1.063 1.00 71.75 193 SER A N 1
ATOM 1529 C CA . SER A 1 193 ? 6.268 -24.689 0.080 1.00 71.75 193 SER A CA 1
ATOM 1530 C C . SER A 1 193 ? 6.253 -23.238 -0.397 1.00 71.75 193 SER A C 1
ATOM 1532 O O . SER A 1 193 ? 6.153 -22.992 -1.598 1.00 71.75 193 SER A O 1
ATOM 1534 N N . PHE A 1 194 ? 6.379 -22.279 0.524 1.00 76.00 194 PHE A N 1
ATOM 1535 C CA . PHE A 1 194 ? 6.442 -20.856 0.210 1.00 76.00 194 PHE A CA 1
ATOM 1536 C C . PHE A 1 194 ? 7.664 -20.546 -0.651 1.00 76.00 194 PHE A C 1
ATOM 1538 O O . PHE A 1 194 ? 7.521 -19.989 -1.735 1.00 76.00 194 PHE A O 1
ATOM 1545 N N . LEU A 1 195 ? 8.850 -20.972 -0.210 1.00 77.81 195 LEU A N 1
ATOM 1546 C CA . LEU A 1 195 ? 10.103 -20.787 -0.932 1.00 77.81 195 LEU A CA 1
ATOM 1547 C C . LEU A 1 195 ? 10.040 -21.423 -2.316 1.00 77.81 195 LEU A C 1
ATOM 1549 O O . LEU A 1 195 ? 10.496 -20.811 -3.273 1.00 77.81 195 LEU A O 1
ATOM 1553 N N . HIS A 1 196 ? 9.459 -22.616 -2.442 1.00 75.81 196 HIS A N 1
ATOM 1554 C CA . HIS A 1 196 ? 9.325 -23.294 -3.724 1.00 75.81 196 HIS A CA 1
ATOM 1555 C C . HIS A 1 196 ? 8.382 -22.554 -4.675 1.00 75.81 196 HIS A C 1
ATOM 1557 O O . HIS A 1 196 ? 8.766 -22.294 -5.812 1.00 75.81 196 HIS A O 1
ATOM 1563 N N . ILE A 1 197 ? 7.183 -22.173 -4.216 1.00 71.81 197 ILE A N 1
ATOM 1564 C CA . ILE A 1 197 ? 6.219 -21.410 -5.023 1.00 71.81 197 ILE A CA 1
ATOM 1565 C C . ILE A 1 197 ? 6.848 -20.084 -5.441 1.00 71.81 197 ILE A C 1
ATOM 1567 O O . ILE A 1 197 ? 6.895 -19.781 -6.629 1.00 71.81 197 ILE A O 1
ATOM 1571 N N . PHE A 1 198 ? 7.396 -19.333 -4.485 1.00 73.38 198 PHE A N 1
ATOM 1572 C CA . PHE A 1 198 ? 8.063 -18.063 -4.740 1.00 73.38 198 PHE A CA 1
ATOM 1573 C C . PHE A 1 198 ? 9.182 -18.261 -5.768 1.00 73.38 198 PHE A C 1
ATOM 1575 O O . PHE A 1 198 ? 9.159 -17.665 -6.838 1.00 73.38 198 PHE A O 1
ATOM 1582 N N . GLN A 1 199 ? 10.116 -19.182 -5.532 1.00 70.88 199 GLN A N 1
ATOM 1583 C CA . GLN A 1 199 ? 11.202 -19.451 -6.472 1.00 70.88 199 GLN A CA 1
ATOM 1584 C C . GLN A 1 199 ? 10.698 -19.869 -7.850 1.00 70.88 199 GLN A C 1
ATOM 1586 O O . GLN A 1 199 ? 11.261 -19.393 -8.825 1.00 70.88 199 GLN A O 1
ATOM 1591 N N . GLN A 1 200 ? 9.663 -20.701 -7.972 1.00 71.19 200 GLN A N 1
ATOM 1592 C CA . GLN A 1 200 ? 9.091 -21.055 -9.274 1.00 71.19 200 GLN A CA 1
ATOM 1593 C C . 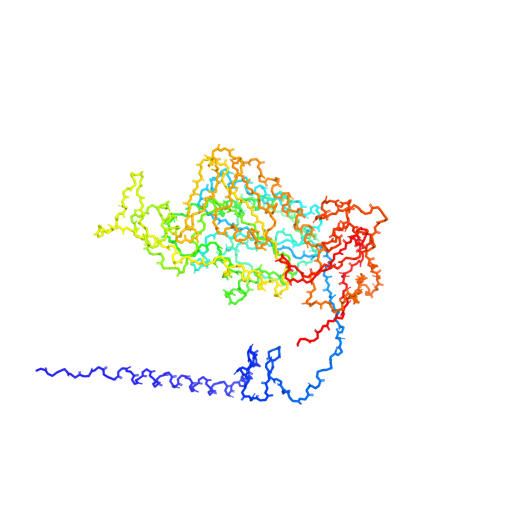GLN A 1 200 ? 8.560 -19.821 -10.007 1.00 71.19 200 GLN A C 1
ATOM 1595 O O . GLN A 1 200 ? 8.864 -19.639 -11.185 1.00 71.19 200 GLN A O 1
ATOM 1600 N N . GLN A 1 201 ? 7.841 -18.934 -9.313 1.00 66.69 201 GLN A N 1
ATOM 1601 C CA . GLN A 1 201 ? 7.322 -17.699 -9.909 1.00 66.69 201 GLN A CA 1
ATOM 1602 C C . GLN A 1 201 ? 8.451 -16.787 -10.432 1.00 66.69 201 GLN A C 1
ATOM 1604 O O . GLN A 1 201 ? 8.281 -16.147 -11.473 1.00 66.69 201 GLN A O 1
ATOM 1609 N N . PHE A 1 202 ? 9.618 -16.779 -9.778 1.00 63.81 202 PHE A N 1
ATOM 1610 C CA . PHE A 1 202 ? 10.788 -15.987 -10.193 1.00 63.81 202 PHE A CA 1
ATOM 1611 C C . PHE A 1 202 ? 11.778 -16.731 -11.112 1.00 63.81 202 PHE A C 1
ATOM 1613 O O . PHE A 1 202 ? 12.535 -16.085 -11.825 1.00 63.81 202 PHE A O 1
ATOM 1620 N N . SER A 1 203 ? 11.782 -18.069 -11.129 1.00 57.44 203 SER A N 1
ATOM 1621 C CA . SER A 1 203 ? 12.750 -18.897 -11.880 1.00 57.44 203 SER A CA 1
ATOM 1622 C C . SER A 1 203 ? 12.234 -19.376 -13.232 1.00 57.44 203 SER A C 1
ATOM 1624 O O . SER A 1 203 ? 13.007 -19.932 -14.008 1.00 57.44 203 SER A O 1
ATOM 1626 N N . LEU A 1 204 ? 10.938 -19.226 -13.520 1.00 55.06 204 LEU A N 1
ATOM 1627 C CA . LEU A 1 204 ? 10.393 -19.522 -14.842 1.00 55.06 204 LEU A CA 1
ATOM 1628 C C . LEU A 1 204 ? 10.986 -18.528 -15.851 1.00 55.06 204 LEU A C 1
ATOM 1630 O O . LEU A 1 204 ? 10.421 -17.460 -16.065 1.00 55.06 204 LEU A O 1
ATOM 1634 N N . GLU A 1 205 ? 12.107 -18.882 -16.479 1.00 48.66 205 GLU A N 1
ATOM 1635 C CA . GLU A 1 205 ? 12.662 -18.215 -17.660 1.00 48.66 205 GLU A CA 1
ATOM 1636 C C . GLU A 1 205 ? 11.626 -18.268 -18.793 1.00 48.66 205 GLU A C 1
ATOM 1638 O O . GLU A 1 205 ? 11.611 -19.167 -19.633 1.00 48.66 205 GLU A O 1
ATOM 1643 N N . THR A 1 206 ? 10.682 -17.330 -18.811 1.00 48.78 206 THR A N 1
ATOM 1644 C CA . THR A 1 206 ? 9.820 -17.161 -19.975 1.00 48.78 206 THR A CA 1
ATOM 1645 C C . THR A 1 206 ? 10.621 -16.393 -21.000 1.00 48.78 206 THR A C 1
ATOM 1647 O O . THR A 1 206 ? 11.020 -15.254 -20.755 1.00 48.78 206 THR A O 1
ATOM 1650 N N . ARG A 1 207 ? 10.836 -17.012 -22.163 1.00 48.84 207 ARG A N 1
ATOM 1651 C CA . ARG A 1 207 ? 11.284 -16.288 -23.351 1.00 48.84 207 ARG A CA 1
ATOM 1652 C C . ARG A 1 207 ? 10.391 -15.050 -23.526 1.00 48.84 207 ARG A C 1
ATOM 1654 O O . ARG A 1 207 ? 9.171 -15.202 -23.400 1.00 48.84 207 ARG A O 1
ATOM 1661 N N . PRO A 1 208 ? 10.963 -13.867 -23.800 1.00 46.72 208 PRO A N 1
ATOM 1662 C CA . PRO A 1 208 ? 10.221 -12.619 -23.948 1.00 46.72 208 PRO A CA 1
ATOM 1663 C C . PRO A 1 208 ? 9.387 -12.723 -25.221 1.00 46.72 208 PRO A C 1
ATOM 1665 O O . PRO A 1 208 ? 9.863 -12.385 -26.298 1.00 46.72 208 PRO A O 1
ATOM 1668 N N . THR A 1 209 ? 8.204 -13.328 -25.140 1.00 44.03 209 THR A N 1
ATOM 1669 C CA . THR A 1 209 ? 7.473 -13.694 -26.357 1.00 44.03 209 THR A CA 1
ATOM 1670 C C . THR A 1 209 ? 6.314 -12.771 -26.651 1.00 44.03 209 THR A C 1
ATOM 1672 O O . THR A 1 209 ? 6.148 -12.472 -27.820 1.00 44.03 209 THR A O 1
ATOM 1675 N N . HIS A 1 210 ? 5.631 -12.157 -25.682 1.00 49.22 210 HIS A N 1
ATOM 1676 C CA . HIS A 1 210 ? 4.676 -11.085 -25.988 1.00 49.22 210 HIS A CA 1
ATOM 1677 C C . HIS A 1 210 ? 4.650 -10.036 -24.869 1.00 49.22 210 HIS A C 1
ATOM 1679 O O . HIS A 1 210 ? 4.766 -10.371 -23.699 1.00 49.22 210 HIS A O 1
ATOM 1685 N N . PHE A 1 211 ? 4.570 -8.755 -25.242 1.00 52.66 211 PHE A N 1
ATOM 1686 C CA . PHE A 1 211 ? 4.610 -7.585 -24.355 1.00 52.66 211 PHE A CA 1
ATOM 1687 C C . PHE A 1 211 ? 3.220 -6.949 -24.255 1.00 52.66 211 PHE A C 1
ATOM 1689 O O . PHE A 1 211 ? 3.022 -5.830 -24.712 1.00 52.66 211 PHE A O 1
ATOM 1696 N N . THR A 1 212 ? 2.213 -7.633 -23.723 1.00 48.69 212 THR A N 1
ATOM 1697 C CA . THR A 1 212 ? 0.879 -7.026 -23.593 1.00 48.69 212 THR A CA 1
ATOM 1698 C C . THR A 1 212 ? 0.315 -7.142 -22.173 1.00 48.69 212 THR A C 1
ATOM 1700 O O . THR A 1 212 ? -0.275 -8.137 -21.793 1.00 48.69 212 THR A O 1
ATOM 1703 N N . ASN A 1 213 ? 0.440 -6.042 -21.418 1.00 50.62 213 ASN A N 1
ATOM 1704 C CA . ASN A 1 213 ? -0.064 -5.778 -20.054 1.00 50.62 213 ASN A CA 1
ATOM 1705 C C . ASN A 1 213 ? 0.939 -6.066 -18.927 1.00 50.62 213 ASN A C 1
ATOM 1707 O O . ASN A 1 213 ? 0.940 -7.123 -18.302 1.00 50.62 213 ASN A O 1
ATOM 1711 N N . ARG A 1 214 ? 1.772 -5.062 -18.627 1.00 63.78 214 ARG A N 1
ATOM 1712 C CA . ARG A 1 214 ? 2.648 -5.069 -17.448 1.00 63.78 214 ARG A CA 1
ATOM 1713 C C . ARG A 1 214 ? 1.879 -4.832 -16.136 1.00 63.78 214 ARG A C 1
ATOM 1715 O O . ARG A 1 214 ? 0.658 -4.655 -16.108 1.00 63.78 214 ARG A O 1
ATOM 1722 N N . SER A 1 215 ? 2.639 -4.878 -15.044 1.00 64.44 215 SER A N 1
ATOM 1723 C CA . SER A 1 215 ? 2.241 -5.234 -13.681 1.00 64.44 215 SER A CA 1
ATOM 1724 C C . SER A 1 215 ? 1.129 -4.387 -13.056 1.00 64.44 215 SER A C 1
ATOM 1726 O O . SER A 1 215 ? 0.374 -4.915 -12.245 1.00 64.44 215 SER A O 1
ATOM 1728 N N . LEU A 1 216 ? 0.986 -3.105 -13.411 1.00 72.56 216 LEU A N 1
ATOM 1729 C CA . LEU A 1 216 ? -0.022 -2.230 -12.789 1.00 72.56 216 LEU A CA 1
ATOM 1730 C C . LEU A 1 216 ? -1.433 -2.438 -13.357 1.00 72.56 216 LEU A C 1
ATOM 1732 O O . LEU A 1 216 ? -2.408 -2.472 -12.609 1.00 72.56 216 LEU A O 1
ATOM 1736 N N . GLU A 1 217 ? -1.561 -2.603 -14.673 1.00 71.44 217 GLU A N 1
ATOM 1737 C CA . GLU A 1 217 ? -2.862 -2.886 -15.300 1.00 71.44 217 GLU A CA 1
ATOM 1738 C C . GLU A 1 217 ? -3.284 -4.333 -15.053 1.00 71.44 217 GLU A C 1
ATOM 1740 O O . GLU A 1 217 ? -4.436 -4.585 -14.708 1.00 71.44 217 GLU A O 1
ATOM 1745 N N . ALA A 1 218 ? -2.316 -5.252 -15.127 1.00 69.50 218 ALA A N 1
ATOM 1746 C CA . ALA A 1 218 ? -2.440 -6.625 -14.654 1.00 69.50 218 ALA A CA 1
ATOM 1747 C C . ALA A 1 218 ? -3.069 -6.684 -13.265 1.00 69.50 218 ALA A C 1
ATOM 1749 O O . ALA A 1 218 ? -4.024 -7.419 -13.023 1.00 69.50 218 ALA A O 1
ATOM 1750 N N . LEU A 1 219 ? -2.526 -5.866 -12.360 1.00 73.94 219 LEU A N 1
ATOM 1751 C CA . LEU A 1 219 ? -2.992 -5.810 -10.999 1.00 73.94 219 LEU A CA 1
ATOM 1752 C C . LEU A 1 219 ? -4.437 -5.340 -10.933 1.00 73.94 219 LEU A C 1
ATOM 1754 O O . LEU A 1 219 ? -5.235 -5.977 -10.254 1.00 73.94 219 LEU A O 1
ATOM 1758 N N . ARG A 1 220 ? -4.778 -4.246 -11.621 1.00 77.50 220 ARG A N 1
ATOM 1759 C CA . ARG A 1 220 ? -6.159 -3.759 -11.636 1.00 77.50 220 ARG A CA 1
ATOM 1760 C C . ARG A 1 220 ? -7.109 -4.854 -12.098 1.00 77.50 220 ARG A C 1
ATOM 1762 O O . ARG A 1 220 ? -8.116 -5.090 -11.443 1.00 77.50 220 ARG A O 1
ATOM 1769 N N . ASP A 1 221 ? -6.807 -5.492 -13.220 1.00 72.88 221 ASP A N 1
ATOM 1770 C CA . ASP A 1 221 ? -7.700 -6.483 -13.812 1.00 72.88 221 ASP A CA 1
ATOM 1771 C C . ASP A 1 221 ? -7.888 -7.678 -12.864 1.00 72.88 221 ASP A C 1
ATOM 1773 O O . ASP A 1 221 ? -9.020 -8.112 -12.652 1.00 72.88 221 ASP A O 1
ATOM 1777 N N . ILE A 1 222 ? -6.811 -8.117 -12.204 1.00 71.38 222 ILE A N 1
ATOM 1778 C CA . ILE A 1 222 ? -6.831 -9.177 -11.189 1.00 71.38 222 ILE A CA 1
ATOM 1779 C C . ILE A 1 222 ? -7.637 -8.756 -9.964 1.00 71.38 222 ILE A C 1
ATOM 1781 O O . ILE A 1 222 ? -8.530 -9.477 -9.539 1.00 71.38 222 ILE A O 1
ATOM 1785 N N . LEU A 1 223 ? -7.372 -7.587 -9.389 1.00 75.88 223 LEU A N 1
ATOM 1786 C CA . LEU A 1 223 ? -8.083 -7.148 -8.191 1.00 75.88 223 LEU A CA 1
ATOM 1787 C C . LEU A 1 223 ? -9.538 -6.745 -8.486 1.00 75.88 223 LEU A C 1
ATOM 1789 O O . LEU A 1 223 ? -10.353 -6.679 -7.564 1.00 75.88 223 LEU A O 1
ATOM 1793 N N . SER A 1 224 ? -9.890 -6.468 -9.747 1.00 72.12 224 SER A N 1
ATOM 1794 C CA . SER A 1 224 ? -11.234 -6.030 -10.108 1.00 72.12 224 SER A CA 1
ATOM 1795 C C . SER A 1 224 ? -12.245 -7.161 -9.933 1.00 72.12 224 SER A C 1
ATOM 1797 O O . SER A 1 224 ? -12.185 -8.208 -10.575 1.00 72.12 224 SER A O 1
ATOM 1799 N N . THR A 1 225 ? -13.230 -6.923 -9.073 1.00 60.91 225 THR A N 1
ATOM 1800 C CA . THR A 1 225 ? -14.321 -7.864 -8.786 1.00 60.91 225 THR A CA 1
ATOM 1801 C C . THR A 1 225 ? -15.167 -8.184 -10.021 1.00 60.91 225 THR A C 1
ATOM 1803 O O . THR A 1 225 ? -15.733 -9.269 -10.101 1.00 60.91 225 THR A O 1
ATOM 1806 N N . GLN A 1 226 ? -15.220 -7.274 -11.002 1.00 60.50 226 GLN A N 1
ATOM 1807 C CA . GLN A 1 226 ? -15.993 -7.431 -12.240 1.00 60.50 226 GLN A CA 1
ATOM 1808 C C . GLN A 1 226 ? -15.347 -8.368 -13.268 1.00 60.50 226 GLN A C 1
ATOM 1810 O O . GLN A 1 226 ? -16.068 -8.980 -14.050 1.00 60.50 226 GLN A O 1
ATOM 1815 N N . ASN A 1 227 ? -14.016 -8.502 -13.278 1.00 53.06 227 ASN A N 1
ATOM 1816 C CA . ASN A 1 227 ? -13.315 -9.277 -14.306 1.00 53.06 227 ASN A CA 1
ATOM 1817 C C . ASN A 1 227 ? -12.847 -10.645 -13.828 1.00 53.06 227 ASN A C 1
ATOM 1819 O O . ASN A 1 227 ? -12.052 -11.255 -14.529 1.00 53.06 227 ASN A O 1
ATOM 1823 N N . ASN A 1 228 ? -13.305 -11.150 -12.680 1.00 56.00 228 ASN A N 1
ATOM 1824 C CA . ASN A 1 228 ? -12.907 -12.475 -12.214 1.00 56.00 228 ASN A CA 1
ATOM 1825 C C . ASN A 1 228 ? -13.974 -13.544 -12.531 1.00 56.00 228 ASN A C 1
ATOM 1827 O O . ASN A 1 228 ? -14.813 -13.847 -11.678 1.00 56.00 228 ASN A O 1
ATOM 1831 N N . PRO A 1 229 ? -13.946 -14.160 -13.732 1.00 44.34 229 PRO A N 1
ATOM 1832 C CA . PRO A 1 229 ? -14.941 -15.147 -14.155 1.00 44.34 229 PRO A CA 1
ATOM 1833 C C . PRO A 1 229 ? -14.910 -16.438 -13.327 1.00 44.34 229 PRO A C 1
ATOM 1835 O O . PRO A 1 229 ? -15.834 -17.239 -13.416 1.00 44.34 229 PRO A O 1
ATOM 1838 N N . THR A 1 230 ? -13.866 -16.658 -12.519 1.00 49.97 230 THR A N 1
ATOM 1839 C CA . THR A 1 230 ? -13.706 -17.892 -11.733 1.00 49.97 230 THR A CA 1
ATOM 1840 C C . THR A 1 230 ? -14.359 -17.830 -10.350 1.00 49.97 230 THR A C 1
ATOM 1842 O O . THR A 1 230 ? -14.305 -18.811 -9.610 1.00 49.97 230 THR A O 1
ATOM 1845 N N . GLY A 1 231 ? -14.956 -16.693 -9.963 1.00 44.53 231 GLY A N 1
ATOM 1846 C CA . GLY A 1 231 ? -15.570 -16.521 -8.639 1.00 44.53 231 GLY A CA 1
ATOM 1847 C C . GLY A 1 231 ? -14.572 -16.557 -7.474 1.00 44.53 231 GLY A C 1
ATOM 1848 O O . GLY A 1 231 ? -14.973 -16.529 -6.310 1.00 44.53 231 GLY A O 1
ATOM 1849 N N . GLN A 1 232 ? -13.266 -16.600 -7.756 1.00 54.44 232 GLN A N 1
ATOM 1850 C CA . GLN A 1 232 ? -12.232 -16.533 -6.734 1.00 54.44 232 GLN A CA 1
ATOM 1851 C C . GLN A 1 232 ? -12.097 -15.087 -6.277 1.00 54.44 232 GLN A C 1
ATOM 1853 O O . GLN A 1 232 ? -11.397 -14.293 -6.888 1.00 54.44 232 GLN A O 1
ATOM 1858 N N . ILE A 1 233 ? -12.787 -14.716 -5.203 1.00 55.25 233 ILE A N 1
ATOM 1859 C CA . ILE A 1 233 ? -12.587 -13.415 -4.566 1.00 55.25 233 ILE A CA 1
ATOM 1860 C C . ILE A 1 233 ? -11.125 -13.341 -4.094 1.00 55.25 233 ILE A C 1
ATOM 1862 O O . ILE A 1 233 ? -10.750 -13.954 -3.096 1.00 55.25 233 ILE A O 1
ATOM 1866 N N . LEU A 1 234 ? -10.300 -12.612 -4.847 1.00 72.19 234 LEU A N 1
ATOM 1867 C CA . LEU A 1 234 ? -8.865 -12.459 -4.591 1.00 72.19 234 LEU A CA 1
ATOM 1868 C C . LEU A 1 234 ? -8.611 -11.615 -3.344 1.00 72.19 234 LEU A C 1
ATOM 1870 O O . LEU A 1 234 ? -7.715 -11.920 -2.564 1.00 72.19 234 LEU A O 1
ATOM 1874 N N . LEU A 1 235 ? -9.439 -10.590 -3.140 1.00 81.25 235 LEU A N 1
ATOM 1875 C CA . LEU A 1 235 ? -9.388 -9.707 -1.983 1.00 81.25 235 LEU A CA 1
ATOM 1876 C C . LEU A 1 235 ? -10.560 -9.986 -1.061 1.00 81.25 235 LEU A C 1
ATOM 1878 O O . LEU A 1 235 ? -11.724 -9.802 -1.423 1.00 81.25 235 LEU A O 1
ATOM 1882 N N . ARG A 1 236 ? -10.274 -10.412 0.164 1.00 86.75 236 ARG A N 1
ATOM 1883 C CA . ARG A 1 236 ? -11.334 -10.736 1.117 1.00 86.75 236 ARG A CA 1
ATOM 1884 C C . ARG A 1 236 ? -11.995 -9.441 1.586 1.00 86.75 236 ARG A C 1
ATOM 1886 O O . ARG A 1 236 ? -11.313 -8.475 1.903 1.00 86.75 236 ARG A O 1
ATOM 1893 N N . LYS A 1 237 ? -13.330 -9.414 1.683 1.00 83.69 237 LYS A N 1
ATOM 1894 C CA . LYS A 1 237 ? -14.068 -8.216 2.137 1.00 83.69 237 LYS A CA 1
ATOM 1895 C C . LYS A 1 237 ? -13.469 -7.644 3.427 1.00 83.69 237 LYS A C 1
ATOM 1897 O O . LYS A 1 237 ? -13.292 -8.395 4.394 1.00 83.69 237 LYS A O 1
ATOM 1902 N N . ARG A 1 238 ? -13.241 -6.324 3.437 1.00 81.75 238 ARG A N 1
ATOM 1903 C CA . ARG A 1 238 ? -12.694 -5.558 4.572 1.00 81.75 238 ARG A CA 1
ATOM 1904 C C . ARG A 1 238 ? -11.326 -6.057 5.059 1.00 81.75 238 ARG A C 1
ATOM 1906 O O . ARG A 1 238 ? -11.035 -5.998 6.253 1.00 81.75 238 ARG A O 1
ATOM 1913 N N . SER A 1 239 ? -10.511 -6.608 4.161 1.00 89.00 239 SER A N 1
ATOM 1914 C CA . SER A 1 239 ? -9.122 -6.942 4.465 1.00 89.00 239 SER A CA 1
ATOM 1915 C C . SER A 1 239 ? -8.229 -5.701 4.474 1.00 89.00 239 SER A C 1
ATOM 1917 O O . SER A 1 239 ? -8.512 -4.691 3.823 1.00 89.00 239 SER A O 1
ATOM 1919 N N . LEU A 1 240 ? -7.124 -5.804 5.211 1.00 91.69 240 LEU A N 1
ATOM 1920 C CA . LEU A 1 240 ? -5.942 -4.994 4.954 1.00 91.69 240 LEU A CA 1
ATOM 1921 C C . LEU A 1 240 ? -5.221 -5.610 3.755 1.00 91.69 240 LEU A C 1
ATOM 1923 O O . LEU A 1 240 ? -4.770 -6.749 3.835 1.00 91.69 240 LEU A O 1
ATOM 1927 N N . VAL A 1 241 ? -5.107 -4.867 2.664 1.00 91.44 241 VAL A N 1
ATOM 1928 C CA . VAL A 1 241 ? -4.389 -5.279 1.461 1.00 91.44 241 VA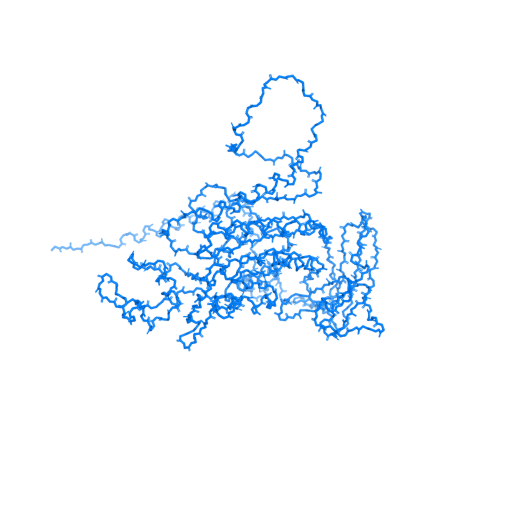L A CA 1
ATOM 1929 C C . VAL A 1 241 ? -3.023 -4.606 1.470 1.00 91.44 241 VAL A C 1
ATOM 1931 O O . VAL A 1 241 ? -2.931 -3.390 1.331 1.00 91.44 241 VAL A O 1
ATOM 1934 N N . SER A 1 242 ? -1.964 -5.393 1.645 1.00 92.12 242 SER A N 1
ATOM 1935 C CA . SER A 1 242 ? -0.579 -4.942 1.529 1.00 92.12 242 SER A CA 1
ATOM 1936 C C . SER A 1 242 ? -0.039 -5.302 0.152 1.00 92.12 242 SER A C 1
ATOM 1938 O O . SER A 1 242 ? 0.117 -6.476 -0.178 1.00 92.12 242 SER A O 1
ATOM 1940 N N . ILE A 1 243 ? 0.223 -4.293 -0.668 1.00 90.06 243 ILE A N 1
ATOM 1941 C CA . ILE A 1 243 ? 0.788 -4.449 -2.004 1.00 90.06 243 ILE A CA 1
ATOM 1942 C C . ILE A 1 243 ? 2.279 -4.158 -1.907 1.00 90.06 243 ILE A C 1
ATOM 1944 O O . ILE A 1 243 ? 2.662 -3.034 -1.597 1.00 90.06 243 ILE A O 1
ATOM 1948 N N . ILE A 1 244 ? 3.111 -5.161 -2.178 1.00 89.81 244 ILE A N 1
ATOM 1949 C CA . ILE A 1 244 ? 4.569 -5.056 -2.121 1.00 89.81 244 ILE A CA 1
ATOM 1950 C C . ILE A 1 244 ? 5.110 -5.099 -3.542 1.00 89.81 244 ILE A C 1
ATOM 1952 O O . ILE A 1 244 ? 5.152 -6.154 -4.179 1.00 89.81 244 ILE A O 1
ATOM 1956 N N . PHE A 1 245 ? 5.549 -3.947 -4.032 1.00 86.25 245 PHE A N 1
ATOM 1957 C CA . PHE A 1 245 ? 6.250 -3.858 -5.303 1.00 86.25 245 PHE A CA 1
ATOM 1958 C C . PHE A 1 245 ? 7.688 -4.345 -5.164 1.00 86.25 245 PHE A C 1
ATOM 1960 O O . PHE A 1 245 ? 8.367 -4.021 -4.202 1.00 86.25 245 PHE A O 1
ATOM 1967 N N . ILE A 1 246 ? 8.164 -5.112 -6.134 1.00 84.62 246 ILE A N 1
ATOM 1968 C CA . ILE A 1 246 ? 9.555 -5.527 -6.283 1.00 84.62 246 ILE A CA 1
ATOM 1969 C C . ILE A 1 246 ? 9.957 -5.093 -7.682 1.00 84.62 246 ILE A C 1
ATOM 1971 O O . ILE A 1 246 ? 9.500 -5.676 -8.667 1.00 84.62 246 ILE A O 1
ATOM 1975 N N . SER A 1 247 ? 10.731 -4.018 -7.776 1.00 80.06 247 SER A N 1
ATOM 1976 C CA . SER A 1 247 ? 10.887 -3.325 -9.044 1.00 80.06 247 SER A CA 1
ATOM 1977 C C . SER A 1 247 ? 12.279 -2.747 -9.260 1.00 80.06 247 SER A C 1
ATOM 1979 O O . SER A 1 247 ? 12.854 -2.116 -8.373 1.00 80.06 247 SER A O 1
ATOM 1981 N N . ARG A 1 248 ? 12.775 -2.876 -10.496 1.00 73.56 248 ARG A N 1
ATOM 1982 C CA . ARG A 1 248 ? 13.907 -2.094 -11.030 1.00 73.56 248 ARG A CA 1
ATOM 1983 C C . ARG A 1 248 ? 13.469 -0.784 -11.677 1.00 73.56 248 ARG A C 1
ATOM 1985 O O . ARG A 1 248 ? 14.213 -0.202 -12.459 1.00 73.56 248 ARG A O 1
ATOM 1992 N N . GLU A 1 249 ? 12.271 -0.316 -11.340 1.00 69.56 249 GLU A N 1
ATOM 1993 C CA . GLU A 1 249 ? 11.688 0.932 -11.813 1.00 69.56 249 GLU A CA 1
ATOM 1994 C C . GLU A 1 249 ? 11.378 0.916 -13.330 1.00 69.56 249 GLU A C 1
ATOM 1996 O O . GLU A 1 249 ? 11.269 1.954 -13.964 1.00 69.56 249 GLU A O 1
ATOM 2001 N N . ASN A 1 250 ? 11.165 -0.251 -13.948 1.00 67.62 250 ASN A N 1
ATOM 2002 C CA . ASN A 1 250 ? 11.096 -0.370 -15.412 1.00 67.62 250 ASN A CA 1
ATOM 2003 C C . ASN A 1 250 ? 9.685 -0.615 -15.988 1.00 67.62 250 ASN A C 1
ATOM 2005 O O . ASN A 1 250 ? 9.543 -1.229 -17.043 1.00 67.62 250 ASN A O 1
ATOM 2009 N N . ASP A 1 251 ? 8.608 -0.166 -15.331 1.00 71.25 251 ASP A N 1
ATOM 2010 C CA . ASP A 1 251 ? 7.234 -0.455 -15.779 1.00 71.25 251 ASP A CA 1
ATOM 2011 C C . ASP A 1 251 ? 6.784 0.341 -17.030 1.00 71.25 251 ASP A C 1
ATOM 2013 O O . ASP A 1 251 ? 6.318 1.480 -16.960 1.00 71.25 251 ASP A O 1
ATOM 2017 N N . CYS A 1 252 ? 6.774 -0.324 -18.185 1.00 75.00 252 CYS A N 1
ATOM 2018 C CA . CYS A 1 252 ? 6.061 0.101 -19.391 1.00 75.00 252 CYS A CA 1
ATOM 2019 C C . CYS A 1 252 ? 4.682 -0.597 -19.548 1.00 75.00 252 CYS A C 1
ATOM 2021 O O . CYS A 1 252 ? 4.421 -1.339 -20.491 1.00 75.00 252 CYS A O 1
ATOM 2023 N N . SER A 1 253 ? 3.755 -0.395 -18.604 1.00 75.56 253 SER A N 1
ATOM 2024 C CA . SER A 1 253 ? 2.338 -0.760 -18.805 1.00 75.56 253 SER A CA 1
ATOM 2025 C C . SER A 1 253 ? 1.692 0.148 -19.866 1.00 75.56 253 SER A C 1
ATOM 2027 O O . SER A 1 253 ? 1.653 1.368 -19.677 1.00 75.56 253 SER A O 1
ATOM 2029 N N . HIS A 1 254 ? 1.149 -0.434 -20.942 1.00 74.12 254 HIS A N 1
ATOM 2030 C CA . HIS A 1 254 ? 0.526 0.253 -22.086 1.00 74.12 254 HIS A CA 1
ATOM 2031 C C . HIS A 1 254 ? -0.774 -0.435 -22.531 1.00 74.12 254 HIS A C 1
ATOM 2033 O O . HIS A 1 254 ? -1.043 -1.577 -22.176 1.00 74.12 254 HIS A O 1
ATOM 2039 N N . ASN A 1 255 ? -1.550 0.232 -23.382 1.00 67.75 255 ASN A N 1
ATOM 2040 C CA . ASN A 1 255 ? -2.875 -0.216 -23.840 1.00 67.75 255 ASN A CA 1
ATOM 2041 C C . ASN A 1 255 ? -2.852 -1.258 -24.977 1.00 67.75 255 ASN A C 1
ATOM 2043 O O . ASN A 1 255 ? -3.713 -1.234 -25.855 1.00 67.75 255 ASN A O 1
ATOM 2047 N N . GLY A 1 256 ? -1.830 -2.114 -25.023 1.00 68.25 256 GLY A N 1
ATOM 2048 C CA . GLY A 1 256 ? -1.652 -3.095 -26.102 1.00 68.25 256 GLY A CA 1
ATOM 2049 C C . GLY A 1 256 ? -1.250 -2.525 -27.473 1.00 68.25 256 GLY A C 1
ATOM 2050 O O . GLY A 1 256 ? -1.130 -3.289 -28.420 1.00 68.25 256 GLY A O 1
ATOM 2051 N N . LYS A 1 257 ? -1.015 -1.208 -27.601 1.00 69.94 257 LYS A N 1
ATOM 2052 C CA . LYS A 1 257 ? -0.643 -0.574 -28.884 1.00 69.94 257 LYS A CA 1
ATOM 2053 C C . LYS A 1 257 ? 0.853 -0.570 -29.199 1.00 69.94 257 LYS A C 1
ATOM 2055 O O . LYS A 1 257 ? 1.229 -0.159 -30.293 1.00 69.94 257 LYS A O 1
ATOM 2060 N N . LEU A 1 258 ? 1.706 -1.012 -28.275 1.00 71.56 258 LEU A N 1
ATOM 2061 C CA . LEU A 1 258 ? 3.123 -1.183 -28.576 1.00 71.56 258 LEU A CA 1
ATOM 2062 C C . LEU A 1 258 ? 3.288 -2.442 -29.421 1.00 71.56 258 LEU A C 1
ATOM 2064 O O . LEU A 1 258 ? 3.251 -3.552 -28.898 1.00 71.56 258 LEU A O 1
ATOM 2068 N N . THR A 1 259 ? 3.452 -2.254 -30.727 1.00 71.12 259 THR A N 1
ATOM 2069 C CA . THR A 1 259 ? 3.899 -3.312 -31.638 1.00 71.12 259 THR A CA 1
ATOM 2070 C C . THR A 1 259 ? 5.338 -2.996 -31.996 1.00 71.12 259 THR A C 1
ATOM 2072 O O . THR A 1 259 ? 5.581 -2.290 -32.976 1.00 71.12 259 THR A O 1
ATOM 2075 N N . PRO A 1 260 ? 6.306 -3.383 -31.155 1.00 69.31 260 PRO A N 1
ATOM 2076 C CA . PRO A 1 260 ? 7.675 -3.082 -31.489 1.00 69.31 260 PRO A CA 1
ATOM 2077 C C . PRO A 1 260 ? 8.124 -3.869 -32.722 1.00 69.31 260 PRO A C 1
ATOM 2079 O O . PRO A 1 260 ? 7.668 -5.000 -32.923 1.00 69.31 260 PRO A O 1
ATOM 2082 N N . PRO A 1 261 ? 9.052 -3.318 -33.519 1.00 74.56 261 PRO A N 1
ATOM 2083 C CA . PRO A 1 261 ? 9.741 -4.089 -34.540 1.00 74.56 261 PRO A CA 1
ATOM 2084 C C . PRO A 1 261 ? 10.332 -5.364 -33.930 1.00 74.56 261 PRO A C 1
ATOM 2086 O O . PRO A 1 261 ? 10.964 -5.315 -32.873 1.00 74.56 261 PRO A O 1
ATOM 2089 N N . ALA A 1 262 ? 10.162 -6.501 -34.611 1.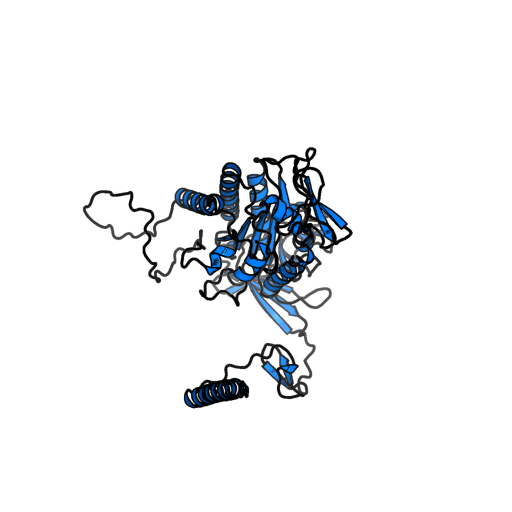00 73.31 262 ALA A N 1
ATOM 2090 C CA . ALA A 1 262 ? 10.647 -7.804 -34.141 1.00 73.31 262 ALA A CA 1
ATOM 2091 C C . ALA A 1 262 ? 12.174 -7.855 -33.918 1.00 73.31 262 ALA A C 1
ATOM 2093 O O . ALA A 1 262 ? 12.677 -8.779 -33.285 1.00 73.31 262 ALA A O 1
ATOM 2094 N N . SER A 1 263 ? 12.908 -6.873 -34.448 1.00 73.38 263 SER A N 1
ATOM 2095 C CA . SER A 1 263 ? 14.359 -6.724 -34.343 1.00 73.38 263 SER A CA 1
ATOM 2096 C C . SER A 1 263 ? 14.840 -6.027 -33.066 1.00 73.38 263 SER A C 1
ATOM 2098 O O . SER A 1 263 ? 16.045 -6.013 -32.819 1.00 73.38 263 SER A O 1
ATOM 2100 N N . LEU A 1 264 ? 13.953 -5.425 -32.265 1.00 81.19 264 LEU A N 1
ATOM 2101 C CA . LEU A 1 264 ? 14.370 -4.696 -31.067 1.00 81.19 264 LEU A CA 1
ATOM 2102 C C . LEU A 1 264 ? 14.721 -5.638 -29.916 1.00 81.19 264 LEU A C 1
ATOM 2104 O O . LEU A 1 264 ? 13.978 -6.566 -29.592 1.00 81.19 264 LEU A O 1
ATOM 2108 N N . SER A 1 265 ? 15.843 -5.352 -29.255 1.00 80.56 265 SER A N 1
ATOM 2109 C CA . SER A 1 265 ? 16.205 -6.042 -28.021 1.00 80.56 265 SER A CA 1
ATOM 2110 C C . SER A 1 265 ? 15.252 -5.651 -26.881 1.00 80.56 265 SER A C 1
ATOM 2112 O O . SER A 1 265 ? 14.703 -4.550 -26.877 1.00 80.56 265 SER A O 1
ATOM 2114 N N . PRO A 1 266 ? 15.078 -6.499 -25.860 1.00 73.25 266 PRO A N 1
ATOM 2115 C CA . PRO A 1 266 ? 14.426 -6.129 -24.608 1.00 73.25 266 PRO A CA 1
ATOM 2116 C C . PRO A 1 266 ? 14.723 -4.733 -24.038 1.00 73.25 266 PRO A C 1
ATOM 2118 O O . PRO A 1 266 ? 13.802 -4.013 -23.645 1.00 73.25 266 PRO A O 1
ATOM 2121 N N . ASP A 1 267 ? 15.997 -4.347 -24.009 1.00 74.75 267 ASP A N 1
ATOM 2122 C CA . ASP A 1 267 ? 16.438 -3.079 -23.422 1.00 74.75 267 ASP A CA 1
ATOM 2123 C C . ASP A 1 267 ? 16.053 -1.888 -24.313 1.00 74.75 267 ASP A C 1
ATOM 2125 O O . ASP A 1 267 ? 15.680 -0.815 -23.822 1.00 74.75 267 ASP A O 1
ATOM 2129 N N . ASP A 1 268 ? 16.047 -2.099 -25.632 1.00 83.19 268 ASP A N 1
ATOM 2130 C CA . ASP A 1 268 ? 15.540 -1.125 -26.597 1.00 83.19 268 ASP A CA 1
ATOM 2131 C C . ASP A 1 268 ? 14.054 -0.872 -26.404 1.00 83.19 268 ASP A C 1
ATOM 2133 O O . ASP A 1 268 ? 13.614 0.273 -26.431 1.00 83.19 268 ASP A O 1
ATOM 2137 N N . LEU A 1 269 ? 13.278 -1.931 -26.179 1.00 78.19 269 LEU A N 1
ATOM 2138 C CA . LEU A 1 269 ? 11.839 -1.833 -25.948 1.00 78.19 269 LEU A CA 1
ATOM 2139 C C . LEU A 1 269 ? 11.530 -1.034 -24.697 1.00 78.19 269 LEU A C 1
ATOM 2141 O O . LEU A 1 269 ? 10.651 -0.173 -24.708 1.00 78.19 269 LEU A O 1
ATOM 2145 N N . HIS A 1 270 ? 12.269 -1.301 -23.625 1.00 76.88 270 HIS A N 1
ATOM 2146 C CA . HIS A 1 270 ? 12.133 -0.538 -22.400 1.00 76.88 270 HIS A CA 1
ATOM 2147 C C . HIS A 1 270 ? 12.424 0.950 -22.639 1.00 76.88 270 HIS A C 1
ATOM 2149 O O . HIS A 1 270 ? 11.606 1.807 -22.305 1.00 76.88 270 HIS A O 1
ATOM 2155 N N . THR A 1 271 ? 13.531 1.257 -23.313 1.00 82.88 271 THR A N 1
ATOM 2156 C CA . THR A 1 271 ? 13.903 2.637 -23.649 1.00 82.88 271 THR A CA 1
ATOM 2157 C C . THR A 1 271 ? 12.866 3.312 -24.549 1.00 82.88 271 THR A C 1
ATOM 2159 O O . THR A 1 271 ? 12.473 4.453 -24.300 1.00 82.88 271 THR A O 1
ATOM 2162 N N . LEU A 1 272 ? 12.367 2.594 -25.556 1.00 86.81 272 LEU A N 1
ATOM 2163 C CA . LEU A 1 272 ? 11.364 3.048 -26.516 1.00 86.81 272 LEU A CA 1
ATOM 2164 C C . LEU A 1 272 ? 10.075 3.502 -25.825 1.00 86.81 272 LEU A C 1
ATOM 2166 O O . LEU A 1 272 ? 9.536 4.566 -26.142 1.00 86.81 272 LEU A O 1
ATOM 2170 N N . CYS A 1 273 ? 9.597 2.718 -24.859 1.00 82.94 273 CYS A N 1
ATOM 2171 C CA . CYS A 1 273 ? 8.398 3.029 -24.086 1.00 82.94 273 CYS A CA 1
ATOM 2172 C C . CYS A 1 273 ? 8.486 4.354 -23.332 1.00 82.94 273 CYS A C 1
ATOM 2174 O O . CYS A 1 273 ? 7.481 5.025 -23.124 1.00 82.94 273 CYS A O 1
ATOM 2176 N N . HIS A 1 274 ? 9.681 4.715 -22.889 1.00 82.12 274 HIS A N 1
ATOM 2177 C CA . HIS A 1 274 ? 9.925 5.864 -22.030 1.00 82.12 274 HIS A CA 1
ATOM 2178 C C . HIS A 1 274 ? 10.453 7.085 -22.792 1.00 82.12 274 HIS A C 1
ATOM 2180 O O . HIS A 1 274 ? 10.882 8.084 -22.203 1.00 82.12 274 HIS A O 1
ATOM 2186 N N . LEU A 1 275 ? 10.404 7.009 -24.119 1.00 87.81 275 LEU A N 1
ATOM 2187 C CA . LEU A 1 275 ? 10.826 8.051 -25.029 1.00 87.81 275 LEU A CA 1
ATOM 2188 C C . LEU A 1 275 ? 9.588 8.740 -25.638 1.00 87.81 275 LEU A C 1
ATOM 2190 O O . LEU A 1 275 ? 8.661 8.057 -26.077 1.00 87.81 275 LEU A O 1
ATOM 2194 N N . PRO A 1 276 ? 9.512 10.083 -25.683 1.00 87.38 276 PRO A N 1
ATOM 2195 C CA . PRO A 1 276 ? 8.379 10.768 -26.297 1.00 87.38 276 PRO A CA 1
ATOM 2196 C C . PRO A 1 276 ? 8.404 10.599 -27.824 1.00 87.38 276 PRO A C 1
ATOM 2198 O O . PRO A 1 276 ? 9.482 10.616 -28.407 1.00 87.38 276 PRO A O 1
ATOM 2201 N N . ALA A 1 277 ? 7.234 10.560 -28.476 1.00 89.94 277 ALA A N 1
ATOM 2202 C CA . ALA A 1 277 ? 7.086 10.380 -29.935 1.00 89.94 277 ALA A CA 1
ATOM 2203 C C . ALA A 1 277 ? 8.003 11.241 -30.817 1.00 89.94 277 ALA A C 1
ATOM 2205 O O . ALA A 1 277 ? 8.406 10.830 -31.894 1.00 89.94 277 ALA A O 1
ATOM 2206 N N . ARG A 1 278 ? 8.344 12.449 -30.360 1.00 90.75 278 ARG A N 1
ATOM 2207 C CA . ARG A 1 278 ? 9.210 13.395 -31.082 1.00 90.75 278 ARG A CA 1
ATOM 2208 C C . ARG A 1 278 ? 10.710 13.066 -31.022 1.00 90.75 278 ARG A C 1
ATOM 2210 O O . ARG A 1 278 ? 11.524 13.875 -31.457 1.00 90.75 278 ARG A O 1
ATOM 2217 N N . ARG A 1 279 ? 11.095 11.981 -30.355 1.00 92.19 279 ARG A N 1
ATOM 2218 C CA . ARG A 1 279 ? 12.480 11.534 -30.192 1.00 92.19 279 ARG A CA 1
ATOM 2219 C C . ARG A 1 279 ? 12.591 10.125 -30.753 1.00 92.19 279 ARG A C 1
ATOM 2221 O O . ARG A 1 279 ? 11.711 9.308 -30.500 1.00 92.19 279 ARG A O 1
ATOM 2228 N N . ASN A 1 280 ? 13.688 9.853 -31.444 1.00 94.31 280 ASN A N 1
ATOM 2229 C CA . ASN A 1 280 ? 13.973 8.539 -32.003 1.00 94.31 280 ASN A CA 1
ATOM 2230 C C . ASN A 1 280 ? 14.837 7.726 -31.040 1.00 94.31 280 ASN A C 1
ATOM 2232 O O . ASN A 1 280 ? 15.669 8.287 -30.316 1.00 94.31 280 ASN A O 1
ATOM 2236 N N . LEU A 1 281 ? 14.614 6.415 -31.024 1.00 92.62 281 LEU A N 1
ATOM 2237 C CA . LEU A 1 281 ? 15.450 5.467 -30.305 1.00 92.62 281 LEU A CA 1
ATOM 2238 C C . LEU A 1 281 ? 16.872 5.514 -30.876 1.00 92.62 281 LEU A C 1
ATOM 2240 O O . LEU A 1 281 ? 17.056 5.535 -32.092 1.00 92.62 281 LEU A O 1
ATOM 2244 N N . LYS A 1 282 ? 17.866 5.527 -29.989 1.00 92.81 282 LYS A N 1
ATOM 2245 C CA . LYS A 1 282 ? 19.282 5.590 -30.350 1.00 92.81 282 LYS A CA 1
ATOM 2246 C C . LYS A 1 282 ? 19.985 4.263 -30.081 1.00 92.81 282 LYS A C 1
ATOM 2248 O O . LYS A 1 282 ? 19.589 3.541 -29.167 1.00 92.81 282 LYS A O 1
ATOM 2253 N N . ASP A 1 283 ? 21.005 3.947 -30.869 1.00 89.00 283 ASP A N 1
ATOM 2254 C CA . ASP A 1 283 ? 21.961 2.877 -30.572 1.00 89.00 283 ASP A CA 1
ATOM 2255 C C . ASP A 1 283 ? 23.028 3.323 -29.552 1.00 89.00 283 ASP A C 1
ATOM 2257 O O . ASP A 1 283 ? 22.919 4.392 -28.943 1.00 89.00 283 ASP A O 1
ATOM 2261 N N . GLN A 1 284 ? 24.036 2.475 -29.320 1.00 86.44 284 GLN A N 1
ATOM 2262 C CA . GLN A 1 284 ? 25.110 2.750 -28.360 1.00 86.44 284 GLN A CA 1
ATOM 2263 C C . GLN A 1 284 ? 26.019 3.898 -28.830 1.00 86.44 284 GLN A C 1
ATOM 2265 O O . GLN A 1 284 ? 26.611 4.599 -28.011 1.00 86.44 284 GLN A O 1
ATOM 2270 N N . GLU A 1 285 ? 26.085 4.122 -30.140 1.00 91.81 285 GLU A N 1
ATOM 2271 C CA . GLU A 1 285 ? 26.848 5.162 -30.819 1.00 91.81 285 GLU A CA 1
ATOM 2272 C C . GLU A 1 285 ? 26.093 6.506 -30.887 1.00 91.81 285 GLU A C 1
ATOM 2274 O O . GLU A 1 285 ? 26.665 7.531 -31.267 1.00 91.81 285 GLU A O 1
ATOM 2279 N N . GLY A 1 286 ? 24.814 6.531 -30.499 1.00 90.62 286 GLY A N 1
ATOM 2280 C CA . GLY A 1 286 ? 23.954 7.716 -30.526 1.00 90.62 286 GLY A CA 1
ATOM 2281 C C . GLY A 1 286 ? 23.283 7.984 -31.881 1.00 90.62 286 GLY A C 1
ATOM 2282 O O . GLY A 1 286 ? 22.664 9.045 -32.068 1.00 90.62 286 GLY A O 1
ATOM 2283 N N . THR A 1 287 ? 23.365 7.046 -32.825 1.00 94.94 287 THR A N 1
ATOM 2284 C CA . THR A 1 287 ? 22.687 7.112 -34.124 1.00 94.94 287 THR A CA 1
ATOM 2285 C C . THR A 1 287 ? 21.260 6.564 -34.033 1.00 94.94 287 THR A C 1
ATOM 2287 O O . THR A 1 287 ? 20.917 5.857 -33.088 1.00 94.94 287 THR A O 1
ATOM 2290 N N . ASP A 1 288 ? 20.369 6.997 -34.932 1.00 95.81 288 ASP A N 1
ATOM 2291 C CA . ASP A 1 288 ? 18.969 6.550 -34.906 1.00 95.81 288 ASP A CA 1
ATOM 2292 C C . ASP A 1 288 ? 18.885 5.060 -35.252 1.00 95.81 288 ASP A C 1
ATOM 2294 O O . ASP A 1 288 ? 19.322 4.643 -36.324 1.00 95.81 288 ASP A O 1
ATOM 2298 N N . LYS A 1 289 ? 18.253 4.270 -34.379 1.00 94.00 289 LYS A N 1
ATOM 2299 C CA . LYS A 1 289 ? 17.862 2.904 -34.729 1.00 94.00 289 LYS A CA 1
ATOM 2300 C C . LYS A 1 289 ? 16.762 2.950 -35.780 1.00 94.00 289 LYS A C 1
ATOM 2302 O O . LYS A 1 289 ? 15.785 3.686 -35.626 1.00 94.00 289 LYS A O 1
ATOM 2307 N N . LEU A 1 290 ? 16.932 2.143 -36.822 1.00 93.06 290 LEU A N 1
ATOM 2308 C CA . LEU A 1 290 ? 16.021 2.069 -37.957 1.00 93.06 290 LEU A CA 1
ATOM 2309 C C . LEU A 1 290 ? 15.141 0.815 -37.876 1.00 93.06 290 LEU A C 1
ATOM 2311 O O . LEU A 1 290 ? 15.574 -0.228 -37.379 1.00 93.06 290 LEU A O 1
ATOM 2315 N N . ASP A 1 291 ? 13.905 0.922 -38.348 1.00 89.50 291 ASP A N 1
ATOM 2316 C CA . ASP A 1 291 ? 13.003 -0.211 -38.530 1.00 89.50 291 ASP A CA 1
ATOM 2317 C C . ASP A 1 291 ? 13.341 -1.024 -39.797 1.00 89.50 291 ASP A C 1
ATOM 2319 O O . ASP A 1 291 ? 14.366 -0.818 -40.450 1.00 89.50 291 ASP A O 1
ATOM 2323 N N . GLN A 1 292 ? 12.484 -1.995 -40.131 1.00 88.19 292 GLN A N 1
ATOM 2324 C CA . GLN A 1 292 ? 12.665 -2.860 -41.303 1.00 88.19 292 GLN A CA 1
ATOM 2325 C C . GLN A 1 292 ? 12.600 -2.093 -42.635 1.00 88.19 292 GLN A C 1
ATOM 2327 O O . GLN A 1 292 ? 13.162 -2.563 -43.622 1.00 88.19 292 GLN A O 1
ATOM 2332 N N . ASP A 1 293 ? 11.976 -0.913 -42.645 1.00 90.69 293 ASP A N 1
ATOM 2333 C CA . ASP A 1 293 ? 11.835 -0.034 -43.808 1.00 90.69 293 ASP A CA 1
ATOM 2334 C C . ASP A 1 293 ? 12.926 1.056 -43.847 1.00 90.69 293 ASP A C 1
ATOM 2336 O O . ASP A 1 293 ? 12.911 1.948 -44.701 1.00 90.69 293 ASP A O 1
ATOM 2340 N N . GLY A 1 294 ? 13.891 1.004 -42.921 1.00 92.50 294 GLY A N 1
ATOM 2341 C CA . GLY A 1 294 ? 14.975 1.975 -42.817 1.00 92.50 294 GLY A CA 1
ATOM 2342 C C . GLY A 1 294 ? 14.555 3.318 -42.212 1.00 92.50 294 GLY A C 1
ATOM 2343 O O . GLY A 1 294 ? 15.294 4.293 -42.354 1.00 92.50 294 GLY A O 1
ATOM 2344 N N . GLN A 1 295 ? 13.395 3.406 -41.554 1.00 93.69 295 GLN A N 1
ATOM 2345 C CA . GLN A 1 295 ? 12.926 4.630 -40.904 1.00 93.69 295 GLN A CA 1
ATOM 2346 C C . GLN A 1 295 ? 13.352 4.685 -39.432 1.00 93.69 295 GLN A C 1
ATOM 2348 O O . GLN A 1 295 ? 13.331 3.660 -38.751 1.00 93.69 295 GLN A O 1
ATOM 2353 N N . PRO A 1 296 ? 13.708 5.868 -38.894 1.00 94.81 296 PRO A N 1
ATOM 2354 C CA . PRO A 1 296 ? 13.991 6.023 -37.472 1.00 94.81 296 PRO A CA 1
ATOM 2355 C C . PRO A 1 296 ? 12.815 5.591 -36.599 1.00 94.81 296 PRO A C 1
ATOM 2357 O O . PRO A 1 296 ? 11.681 6.007 -36.828 1.00 94.81 296 PRO A O 1
ATOM 2360 N N . ILE A 1 297 ? 13.091 4.807 -35.558 1.00 92.62 297 ILE A N 1
ATOM 2361 C CA . ILE A 1 297 ? 12.059 4.285 -34.658 1.00 92.62 297 ILE A CA 1
ATOM 2362 C C . ILE A 1 297 ? 11.676 5.369 -33.633 1.00 92.62 297 ILE A C 1
ATOM 2364 O O . ILE A 1 297 ? 12.495 5.690 -32.763 1.00 92.62 297 ILE A O 1
ATOM 2368 N N . PRO A 1 298 ? 10.448 5.927 -33.663 1.00 93.12 298 PRO A N 1
ATOM 2369 C CA . PRO A 1 298 ? 10.043 6.987 -32.746 1.00 93.12 298 PRO A CA 1
ATOM 2370 C C . PRO A 1 298 ? 9.647 6.432 -31.375 1.00 93.12 298 PRO A C 1
ATOM 2372 O O . PRO A 1 298 ? 9.092 5.337 -31.263 1.00 93.12 298 PRO A O 1
ATOM 2375 N N . GLY A 1 299 ? 9.852 7.235 -30.332 1.00 90.69 299 GLY A N 1
ATOM 2376 C CA . GLY A 1 299 ? 9.430 6.949 -28.965 1.00 90.69 299 GLY A CA 1
ATOM 2377 C C . GLY A 1 299 ? 7.930 6.669 -28.824 1.00 90.69 299 GLY A C 1
ATOM 2378 O O . GLY A 1 299 ? 7.105 7.115 -29.622 1.00 90.69 299 GLY A O 1
ATOM 2379 N N . GLN A 1 300 ? 7.561 5.916 -27.790 1.00 90.25 300 GLN A N 1
ATOM 2380 C CA . GLN A 1 300 ? 6.204 5.392 -27.630 1.00 90.25 300 GLN A CA 1
ATOM 2381 C C . GLN A 1 300 ? 5.537 5.750 -26.290 1.00 90.25 300 GLN A C 1
ATOM 2383 O O . GLN A 1 300 ? 4.532 5.146 -25.909 1.00 90.25 300 GLN A O 1
ATOM 2388 N N . MET A 1 301 ? 6.038 6.768 -25.584 1.00 86.56 301 MET A N 1
ATOM 2389 C CA . MET A 1 301 ? 5.521 7.199 -24.273 1.00 86.56 301 MET A CA 1
ATOM 2390 C C . MET A 1 301 ? 4.023 7.539 -24.268 1.00 86.56 301 MET A C 1
ATOM 2392 O O . MET A 1 301 ? 3.341 7.318 -23.272 1.00 86.56 301 MET A O 1
ATOM 2396 N N . GLN A 1 302 ? 3.477 8.027 -25.382 1.00 86.81 302 GLN A N 1
ATOM 2397 C CA . GLN A 1 302 ? 2.051 8.336 -25.540 1.00 86.81 302 GLN A CA 1
ATOM 2398 C C . GLN A 1 302 ? 1.123 7.116 -25.410 1.00 86.81 302 GLN A C 1
ATOM 2400 O O . GLN A 1 302 ? -0.085 7.282 -25.251 1.00 86.81 302 GLN A O 1
ATOM 2405 N N . HIS A 1 303 ? 1.660 5.896 -25.499 1.00 85.62 303 HIS A N 1
ATOM 2406 C CA . HIS A 1 303 ? 0.890 4.660 -25.353 1.00 85.62 303 HIS A CA 1
ATOM 2407 C C . HIS A 1 303 ? 0.889 4.115 -23.921 1.00 85.62 303 HIS A C 1
ATOM 2409 O O . HIS A 1 303 ? 0.129 3.186 -23.630 1.00 85.62 303 HIS A O 1
ATOM 2415 N N . LEU A 1 304 ? 1.702 4.687 -23.026 1.00 82.00 304 LEU A N 1
ATOM 2416 C CA . LEU A 1 304 ? 1.732 4.294 -21.623 1.00 82.00 304 LEU A CA 1
ATOM 2417 C C . LEU A 1 304 ? 0.415 4.642 -20.931 1.00 82.00 304 LEU A C 1
ATOM 2419 O O . LEU A 1 304 ? -0.165 5.711 -21.130 1.00 82.00 304 LEU A O 1
ATOM 2423 N N . HIS A 1 305 ? -0.038 3.744 -20.062 1.00 81.62 305 HIS A N 1
ATOM 2424 C CA . HIS A 1 305 ? -1.085 4.092 -19.113 1.00 81.62 305 HIS A CA 1
ATOM 2425 C C . HIS A 1 305 ? -0.555 5.100 -18.095 1.00 81.62 305 HIS A C 1
ATOM 2427 O O . HIS A 1 305 ? 0.582 4.998 -17.639 1.00 81.62 305 HIS A O 1
ATOM 2433 N N . SER A 1 306 ? -1.396 6.057 -17.705 1.00 82.12 306 SER A N 1
ATOM 2434 C CA . SER A 1 306 ? -1.073 6.956 -16.599 1.00 82.12 306 SER A CA 1
ATOM 2435 C C . SER A 1 306 ? -1.052 6.182 -15.281 1.00 82.12 306 SER A C 1
ATOM 2437 O O . SER A 1 306 ? -1.949 5.377 -15.025 1.00 82.12 306 SER A O 1
ATOM 2439 N N . THR A 1 307 ? -0.081 6.468 -14.411 1.00 82.69 307 THR A N 1
ATOM 2440 C CA . THR A 1 307 ? -0.075 5.958 -13.030 1.00 82.69 307 THR A CA 1
ATOM 2441 C C . THR A 1 307 ? -1.322 6.395 -12.252 1.00 82.69 307 THR A C 1
ATOM 2443 O O . THR A 1 307 ? -1.795 5.645 -11.401 1.00 82.69 307 THR A O 1
ATOM 2446 N N . GLN A 1 308 ? -1.920 7.546 -12.595 1.00 85.44 308 GLN A N 1
ATOM 2447 C CA . GLN A 1 308 ? -3.139 8.048 -11.952 1.00 85.44 308 GLN A CA 1
ATOM 2448 C C . GLN A 1 308 ? -4.283 7.037 -12.017 1.00 85.44 308 GLN A C 1
ATOM 2450 O O . GLN A 1 308 ? -4.965 6.814 -11.029 1.00 85.44 308 GLN A O 1
ATOM 2455 N N . ARG A 1 309 ? -4.432 6.342 -13.148 1.00 83.69 309 ARG A N 1
ATOM 2456 C CA . ARG A 1 309 ? -5.488 5.339 -13.325 1.00 83.69 309 ARG A CA 1
ATOM 2457 C C . ARG A 1 309 ? -5.385 4.202 -12.307 1.00 83.69 309 ARG A C 1
ATOM 2459 O O . ARG A 1 309 ? -6.394 3.667 -11.861 1.00 83.69 309 ARG A O 1
ATOM 2466 N N . TYR A 1 310 ? -4.160 3.821 -11.965 1.00 82.75 310 TYR A N 1
ATOM 2467 C CA . TYR A 1 310 ? -3.897 2.788 -10.977 1.00 82.75 310 TYR A CA 1
ATOM 2468 C C . TYR A 1 310 ? -4.084 3.321 -9.546 1.00 82.75 310 TYR A C 1
ATOM 2470 O O . TYR A 1 310 ? -4.684 2.648 -8.711 1.00 82.75 310 TYR A O 1
ATOM 2478 N N . ILE A 1 311 ? -3.663 4.562 -9.287 1.00 85.62 311 ILE A N 1
ATOM 2479 C CA . ILE A 1 311 ? -3.943 5.270 -8.030 1.00 85.62 311 ILE A CA 1
ATOM 2480 C C . ILE A 1 311 ? -5.449 5.346 -7.758 1.00 85.62 311 ILE A C 1
ATOM 2482 O O . ILE A 1 311 ? -5.894 5.007 -6.664 1.00 85.62 311 ILE A O 1
ATOM 2486 N N . ASP A 1 312 ? -6.230 5.765 -8.750 1.00 86.38 312 ASP A N 1
ATOM 2487 C CA . ASP A 1 312 ? -7.681 5.904 -8.635 1.00 86.38 312 ASP A CA 1
ATOM 2488 C C . ASP A 1 312 ? -8.326 4.560 -8.305 1.00 86.38 312 ASP A C 1
ATOM 2490 O O . ASP A 1 312 ? -9.208 4.478 -7.457 1.00 86.38 312 ASP A O 1
ATOM 2494 N N . TYR A 1 313 ? -7.824 3.486 -8.915 1.00 86.50 313 TYR A N 1
ATOM 2495 C CA . TYR A 1 313 ? -8.290 2.141 -8.627 1.00 86.50 313 TYR A CA 1
ATOM 2496 C C . TYR A 1 313 ? -7.991 1.689 -7.189 1.00 86.50 313 TYR A C 1
ATOM 2498 O O . TYR A 1 313 ? -8.871 1.158 -6.516 1.00 86.50 313 TYR A O 1
ATOM 2506 N N . LEU A 1 314 ? -6.780 1.920 -6.678 1.00 86.44 314 LEU A N 1
ATOM 2507 C CA . LEU A 1 314 ? -6.466 1.601 -5.282 1.00 86.44 314 LEU A CA 1
ATOM 2508 C C . LEU A 1 314 ? -7.305 2.430 -4.299 1.00 86.44 314 LEU A C 1
ATOM 2510 O O . LEU A 1 314 ? -7.777 1.898 -3.298 1.00 86.44 314 LEU A O 1
ATOM 2514 N N . LYS A 1 315 ? -7.550 3.709 -4.606 1.00 85.06 315 LYS A N 1
ATOM 2515 C CA . LYS A 1 315 ? -8.470 4.554 -3.829 1.00 85.06 315 LYS A CA 1
ATOM 2516 C C . LYS A 1 315 ? -9.904 4.029 -3.881 1.00 85.06 315 LYS A C 1
ATOM 2518 O O . LYS A 1 315 ? -10.595 4.074 -2.869 1.00 85.06 315 LYS A O 1
ATOM 2523 N N . GLN A 1 316 ? -10.344 3.489 -5.017 1.00 84.38 316 GLN A N 1
ATOM 2524 C CA . GLN A 1 316 ? -11.646 2.829 -5.115 1.00 84.38 316 GLN A CA 1
ATOM 2525 C C . GLN A 1 316 ? -11.722 1.611 -4.185 1.00 84.38 316 GLN A C 1
ATOM 2527 O O . GLN A 1 316 ? -12.702 1.466 -3.465 1.00 84.38 316 GLN A O 1
ATOM 2532 N N . LEU A 1 317 ? -10.673 0.784 -4.109 1.00 83.94 317 LEU A N 1
ATOM 2533 C CA . LEU A 1 317 ? -10.646 -0.330 -3.152 1.00 83.94 317 LEU A CA 1
ATOM 2534 C C . LEU A 1 317 ? -10.755 0.151 -1.692 1.00 83.94 317 LEU A C 1
ATOM 2536 O O . LEU A 1 317 ? -11.414 -0.503 -0.880 1.00 83.94 317 LEU A O 1
ATOM 2540 N N . GLU A 1 318 ? -10.163 1.302 -1.347 1.00 84.31 318 GLU A N 1
ATOM 2541 C CA . GLU A 1 318 ? -10.365 1.915 -0.024 1.00 84.31 318 GLU A CA 1
ATOM 2542 C C . GLU A 1 318 ? -11.825 2.319 0.219 1.00 84.31 318 GLU A C 1
ATOM 2544 O O . GLU A 1 318 ? -12.362 2.118 1.316 1.00 84.31 318 GLU A O 1
ATOM 2549 N N . GLN A 1 319 ? -12.484 2.879 -0.798 1.00 82.12 319 GLN A N 1
ATOM 2550 C CA . GLN A 1 319 ? -13.903 3.245 -0.741 1.00 82.12 319 GLN A CA 1
ATOM 2551 C C . GLN A 1 319 ? -14.784 2.004 -0.548 1.00 82.12 319 GLN A C 1
ATOM 2553 O O . GLN A 1 319 ? -15.669 2.018 0.313 1.00 82.12 319 GLN A O 1
ATOM 2558 N N . ASP A 1 320 ? -14.436 0.898 -1.210 1.00 81.19 320 ASP A N 1
ATOM 2559 C CA . ASP A 1 320 ? -15.088 -0.414 -1.092 1.00 81.19 320 ASP A CA 1
ATOM 2560 C C . ASP A 1 320 ? -14.862 -1.083 0.286 1.00 81.19 320 ASP A C 1
ATOM 2562 O O . ASP A 1 320 ? -15.389 -2.161 0.578 1.00 81.19 320 ASP A O 1
ATOM 2566 N N . GLY A 1 321 ? -14.113 -0.427 1.179 1.00 80.88 321 GLY A N 1
ATOM 2567 C CA . GLY A 1 321 ? -13.950 -0.818 2.578 1.00 80.88 321 GLY A CA 1
ATOM 2568 C C . GLY A 1 321 ? -12.691 -1.625 2.866 1.00 80.88 321 GLY A C 1
ATOM 2569 O O . GLY A 1 321 ? -12.564 -2.152 3.973 1.00 80.88 321 GLY A O 1
ATOM 2570 N N . HIS A 1 322 ? -11.772 -1.737 1.907 1.00 85.81 322 HIS A N 1
ATOM 2571 C CA . HIS A 1 322 ? -10.436 -2.263 2.169 1.00 85.81 322 HIS A CA 1
ATOM 2572 C C . HIS A 1 322 ? -9.555 -1.193 2.817 1.00 85.81 322 HIS A C 1
ATOM 2574 O O . HIS A 1 322 ? -9.771 0.006 2.664 1.00 85.81 322 HIS A O 1
ATOM 2580 N N . GLN A 1 323 ? -8.534 -1.627 3.546 1.00 88.50 323 GLN A N 1
ATOM 2581 C CA . GLN A 1 323 ? -7.431 -0.752 3.927 1.00 88.50 323 GLN A CA 1
ATOM 2582 C C . GLN A 1 323 ? -6.269 -1.068 2.996 1.00 88.50 323 GLN A C 1
ATOM 2584 O O . GLN A 1 323 ? -5.871 -2.226 2.918 1.00 88.50 323 GLN A O 1
ATOM 2589 N N . ILE A 1 324 ? -5.742 -0.076 2.284 1.00 88.12 324 ILE A N 1
ATOM 2590 C CA . ILE A 1 324 ? -4.649 -0.292 1.336 1.00 88.12 324 ILE A CA 1
ATOM 2591 C C . ILE A 1 324 ? -3.340 0.184 1.962 1.00 88.12 324 ILE A C 1
ATOM 2593 O O . ILE A 1 324 ? -3.237 1.307 2.451 1.00 88.12 324 ILE A O 1
ATOM 2597 N N . LEU A 1 325 ? -2.337 -0.686 1.947 1.00 89.81 325 LEU A N 1
ATOM 2598 C CA . LEU A 1 325 ? -0.956 -0.367 2.278 1.00 89.81 325 LEU A CA 1
ATOM 2599 C C . LEU A 1 325 ? -0.107 -0.654 1.042 1.00 89.81 325 LEU A C 1
ATOM 2601 O O . LEU A 1 325 ? -0.165 -1.753 0.494 1.00 89.81 325 LEU A O 1
ATOM 2605 N N . VAL A 1 326 ? 0.659 0.336 0.589 1.00 89.06 326 VAL A N 1
ATOM 2606 C CA . VAL A 1 326 ? 1.538 0.186 -0.573 1.00 89.06 326 VAL A CA 1
ATOM 2607 C C . VAL A 1 326 ? 2.981 0.334 -0.132 1.00 89.06 326 VAL A C 1
ATOM 2609 O O . VAL A 1 326 ? 3.417 1.422 0.245 1.00 89.06 326 VAL A O 1
ATOM 2612 N N . ASN A 1 327 ? 3.704 -0.770 -0.257 1.00 89.31 327 ASN A N 1
ATOM 2613 C CA . ASN A 1 327 ? 5.100 -0.913 0.103 1.00 89.31 327 ASN A CA 1
ATOM 2614 C C . ASN A 1 327 ? 5.914 -1.268 -1.137 1.00 89.31 327 ASN A C 1
ATOM 2616 O O . ASN A 1 327 ? 5.380 -1.751 -2.143 1.00 89.31 327 ASN A O 1
ATOM 2620 N N . GLY A 1 328 ? 7.225 -1.061 -1.078 1.00 87.50 328 GLY A N 1
ATOM 2621 C CA . GLY A 1 328 ? 8.055 -1.388 -2.224 1.00 87.50 328 GLY A CA 1
ATOM 2622 C C . GLY A 1 328 ? 9.520 -1.629 -1.930 1.00 87.50 328 GLY A C 1
ATOM 2623 O O . GLY A 1 328 ? 10.118 -1.065 -1.020 1.00 87.50 328 GLY A O 1
ATOM 2624 N N . LEU A 1 329 ? 10.082 -2.486 -2.763 1.00 85.81 329 LEU A N 1
ATOM 2625 C CA . LEU A 1 329 ? 11.474 -2.842 -2.900 1.00 85.81 329 LEU A CA 1
ATOM 2626 C C . LEU A 1 329 ? 11.949 -2.275 -4.240 1.00 85.81 329 LEU A C 1
ATOM 2628 O O . LEU A 1 329 ? 11.522 -2.749 -5.293 1.00 85.81 329 LEU A O 1
ATOM 2632 N N . LEU A 1 330 ? 12.794 -1.245 -4.188 1.00 82.69 330 LEU A N 1
ATOM 2633 C CA . LEU A 1 330 ? 13.308 -0.540 -5.361 1.00 82.69 330 LEU A CA 1
ATOM 2634 C C . LEU A 1 330 ? 14.790 -0.825 -5.580 1.00 82.69 330 LEU A C 1
ATOM 2636 O O . LEU A 1 330 ? 15.614 -0.573 -4.700 1.00 82.69 330 LEU A O 1
ATOM 2640 N N . GLY A 1 331 ? 15.132 -1.232 -6.795 1.00 72.31 331 GLY A N 1
ATOM 2641 C CA . GLY A 1 331 ? 16.510 -1.440 -7.225 1.00 72.31 331 GLY A CA 1
ATOM 2642 C C . GLY A 1 331 ? 16.869 -2.906 -7.430 1.00 72.31 331 GLY A C 1
ATOM 2643 O O . GLY A 1 331 ? 16.044 -3.808 -7.289 1.00 72.31 331 GLY A O 1
ATOM 2644 N N . ASP A 1 332 ? 18.123 -3.123 -7.812 1.00 70.31 332 ASP A N 1
ATOM 2645 C CA . ASP A 1 332 ? 18.718 -4.441 -8.009 1.00 70.31 332 ASP A CA 1
ATOM 2646 C C . ASP A 1 332 ? 20.030 -4.492 -7.226 1.00 70.31 332 ASP A C 1
ATOM 2648 O O . ASP A 1 332 ? 20.892 -3.625 -7.411 1.00 70.31 332 ASP A O 1
ATOM 2652 N N . PRO A 1 333 ? 20.211 -5.483 -6.339 1.00 56.34 333 PRO A N 1
ATOM 2653 C CA . PRO A 1 333 ? 21.388 -5.560 -5.499 1.00 56.34 333 PRO A CA 1
ATOM 2654 C C . PRO A 1 333 ? 22.697 -5.806 -6.256 1.00 56.34 333 PRO A C 1
ATOM 2656 O O . PRO A 1 333 ? 23.760 -5.696 -5.652 1.00 56.34 333 PRO A O 1
ATOM 2659 N N . ASN A 1 334 ? 22.632 -6.163 -7.540 1.00 57.06 334 ASN A N 1
ATOM 2660 C CA . ASN A 1 334 ? 23.798 -6.511 -8.345 1.00 57.06 334 ASN A CA 1
ATOM 2661 C C . ASN A 1 334 ? 24.121 -5.476 -9.432 1.00 57.06 334 ASN A C 1
ATOM 2663 O O . ASN A 1 334 ? 25.048 -5.696 -10.208 1.00 57.06 334 ASN A O 1
ATOM 2667 N N . ASP A 1 335 ? 23.395 -4.356 -9.481 1.00 64.75 335 ASP A N 1
ATOM 2668 C CA . ASP A 1 335 ? 23.421 -3.433 -10.622 1.00 64.75 335 ASP A CA 1
ATOM 2669 C C . ASP A 1 335 ? 23.785 -1.995 -10.216 1.00 64.75 335 ASP A C 1
ATOM 2671 O O . ASP A 1 335 ? 23.102 -1.014 -10.521 1.00 64.75 335 ASP A O 1
ATOM 2675 N N . ILE A 1 336 ? 24.870 -1.862 -9.448 1.00 60.22 336 ILE A N 1
ATOM 2676 C CA . ILE A 1 336 ? 25.404 -0.553 -9.057 1.00 60.22 336 ILE A CA 1
ATOM 2677 C C . ILE A 1 336 ? 25.868 0.192 -10.311 1.00 60.22 336 ILE A C 1
ATOM 2679 O O . ILE A 1 336 ? 26.696 -0.311 -11.070 1.00 60.22 336 ILE A O 1
ATOM 2683 N N . GLY A 1 337 ? 25.377 1.423 -10.482 1.00 59.94 337 GLY A N 1
ATOM 2684 C CA . GLY A 1 337 ? 25.729 2.273 -11.615 1.00 59.94 337 GLY A CA 1
ATOM 2685 C C . GLY A 1 337 ? 24.733 2.270 -12.766 1.00 59.94 337 GLY A C 1
ATOM 2686 O O . GLY A 1 337 ? 24.914 2.998 -13.740 1.00 59.94 337 GLY A O 1
ATOM 2687 N N . TYR A 1 338 ? 23.658 1.507 -12.624 1.00 66.94 338 TYR A N 1
ATOM 2688 C CA . TYR A 1 338 ? 22.525 1.501 -13.530 1.00 66.94 338 TYR A CA 1
ATOM 2689 C C . TYR A 1 338 ? 21.548 2.639 -13.202 1.00 66.94 338 TYR A C 1
ATOM 2691 O O . TYR A 1 338 ? 20.382 2.427 -12.858 1.00 66.94 338 TYR A O 1
ATOM 2699 N N . GLU A 1 339 ? 22.038 3.880 -13.272 1.00 73.44 339 GLU A N 1
ATOM 2700 C CA . GLU A 1 339 ? 21.157 5.044 -13.313 1.00 73.44 339 GLU A CA 1
ATOM 2701 C C . GLU A 1 339 ? 20.590 5.149 -14.725 1.00 73.44 339 GLU A C 1
ATOM 2703 O O . GLU A 1 339 ? 21.306 5.410 -15.693 1.00 73.44 339 GLU A O 1
ATOM 2708 N N . GLN A 1 340 ? 19.284 4.953 -14.844 1.00 71.94 340 GLN A N 1
ATOM 2709 C CA . GLN A 1 340 ? 18.583 5.205 -16.089 1.00 71.94 340 GLN A CA 1
ATOM 2710 C C . GLN A 1 340 ? 17.868 6.545 -15.998 1.00 71.94 340 GLN A C 1
ATOM 2712 O O . GLN A 1 340 ? 17.473 6.992 -14.926 1.00 71.94 340 GLN A O 1
ATOM 2717 N N . CYS A 1 341 ? 17.738 7.223 -17.133 1.00 76.00 341 CYS A N 1
ATOM 2718 C CA . CYS A 1 341 ? 17.066 8.506 -17.213 1.00 76.00 341 CYS A CA 1
ATOM 2719 C C . CYS A 1 341 ? 16.029 8.471 -18.327 1.00 76.00 341 CYS A C 1
ATOM 2721 O O . CYS A 1 341 ? 16.373 8.373 -19.504 1.00 76.00 341 CYS A O 1
ATOM 2723 N N . TYR A 1 342 ? 14.767 8.652 -17.959 1.00 74.06 342 TYR A N 1
ATOM 2724 C CA . TYR A 1 342 ? 13.627 8.549 -18.860 1.00 74.06 342 TYR A CA 1
ATOM 2725 C C . TYR A 1 342 ? 12.773 9.804 -18.847 1.00 74.06 342 TYR A C 1
ATOM 2727 O O . TYR A 1 342 ? 12.825 10.615 -17.919 1.00 74.06 342 TYR A O 1
ATOM 2735 N N . TYR A 1 343 ? 11.975 9.984 -19.895 1.00 77.06 343 TYR A N 1
ATOM 2736 C CA . TYR A 1 343 ? 11.018 11.075 -19.939 1.00 77.06 343 TYR A CA 1
ATOM 2737 C C . TYR A 1 343 ? 9.758 10.681 -19.166 1.00 77.06 343 TYR A C 1
ATOM 2739 O O . TYR A 1 343 ? 9.140 9.657 -19.433 1.00 77.06 343 TYR A O 1
ATOM 2747 N N . VAL A 1 344 ? 9.377 11.523 -18.205 1.00 73.62 344 VAL A N 1
ATOM 2748 C CA . VAL A 1 344 ? 8.068 11.453 -17.522 1.00 73.62 344 VAL A CA 1
ATOM 2749 C C . VAL A 1 344 ? 7.059 12.408 -18.160 1.00 73.62 344 VAL A C 1
ATOM 2751 O O . VAL A 1 344 ? 5.853 12.279 -17.991 1.00 73.62 344 VAL A O 1
ATOM 2754 N N . SER A 1 345 ? 7.558 13.387 -18.912 1.00 74.69 345 SER A N 1
ATOM 2755 C CA . SER A 1 345 ? 6.795 14.208 -19.846 1.00 74.69 345 SER A CA 1
ATOM 2756 C C . SER A 1 345 ? 7.722 14.623 -20.992 1.00 74.69 345 SER A C 1
ATOM 2758 O O . SER A 1 345 ? 8.942 14.519 -20.842 1.00 74.69 345 SER A O 1
ATOM 2760 N N . PRO A 1 346 ? 7.213 15.139 -22.128 1.00 76.25 346 PRO A N 1
ATOM 2761 C CA . PRO A 1 346 ? 8.058 15.444 -23.283 1.00 76.25 346 PRO A CA 1
ATOM 2762 C C . PRO A 1 346 ? 9.268 16.332 -22.960 1.00 76.25 346 PRO A C 1
ATOM 2764 O O . PRO A 1 346 ? 10.314 16.181 -23.590 1.00 76.25 346 PRO A O 1
ATOM 2767 N N . ASN A 1 347 ? 9.141 17.236 -21.981 1.00 80.94 347 ASN A N 1
ATOM 2768 C CA . ASN A 1 347 ? 10.175 18.199 -21.585 1.00 80.94 347 ASN A CA 1
ATOM 2769 C C . ASN A 1 347 ? 10.847 17.878 -20.240 1.00 80.94 347 ASN A C 1
ATOM 2771 O O . ASN A 1 347 ? 11.733 18.619 -19.825 1.00 80.94 347 ASN A O 1
ATOM 2775 N N . LYS A 1 348 ? 10.436 16.816 -19.540 1.00 80.94 348 LYS A N 1
ATOM 2776 C CA . LYS A 1 348 ? 10.938 16.497 -18.200 1.00 80.94 348 LYS A CA 1
ATOM 2777 C C . LYS A 1 348 ? 11.530 15.099 -18.189 1.00 80.94 348 LYS A C 1
ATOM 2779 O O . LYS A 1 348 ? 10.809 14.112 -18.331 1.00 80.94 348 LYS A O 1
ATOM 2784 N N . ARG A 1 349 ? 12.845 15.040 -17.985 1.00 83.19 349 ARG A N 1
ATOM 2785 C CA . ARG A 1 349 ? 13.559 13.797 -17.705 1.00 83.19 349 ARG A CA 1
ATOM 2786 C C . ARG A 1 349 ? 13.593 13.562 -16.199 1.00 83.19 349 ARG A C 1
ATOM 2788 O O . ARG A 1 349 ? 13.685 14.515 -15.425 1.00 83.19 349 ARG A O 1
ATOM 2795 N N . ARG A 1 350 ? 13.522 12.305 -15.795 1.00 82.06 350 ARG A N 1
ATOM 2796 C CA . ARG A 1 350 ? 13.704 11.857 -14.420 1.00 82.06 350 ARG A CA 1
ATOM 2797 C C . ARG A 1 350 ? 14.582 10.615 -14.449 1.00 82.06 350 ARG A C 1
ATOM 2799 O O . ARG A 1 350 ? 14.486 9.832 -15.391 1.00 82.06 350 ARG A O 1
ATOM 2806 N N . CYS A 1 351 ? 15.470 10.500 -13.473 1.00 79.25 351 CYS A N 1
ATOM 2807 C CA . CYS A 1 351 ? 16.403 9.392 -13.384 1.00 79.25 351 CYS A CA 1
ATOM 2808 C C . CYS A 1 351 ? 16.100 8.555 -12.146 1.00 79.25 351 CYS A C 1
ATOM 2810 O O . CYS A 1 351 ? 15.686 9.105 -11.122 1.00 79.25 351 CYS A O 1
ATOM 2812 N N . GLY A 1 352 ? 16.260 7.243 -12.264 1.00 79.31 352 GLY A N 1
ATOM 2813 C CA . GLY A 1 352 ? 16.064 6.293 -11.178 1.00 79.31 352 GLY A CA 1
ATOM 2814 C C . GLY A 1 352 ? 16.924 5.055 -11.339 1.00 79.31 352 GLY A C 1
ATOM 2815 O O . GLY A 1 352 ? 17.573 4.861 -12.367 1.00 79.31 352 GLY A O 1
ATOM 2816 N N . GLY A 1 353 ? 16.911 4.219 -10.307 1.00 78.44 353 GLY A N 1
ATOM 2817 C CA . GLY A 1 353 ? 17.801 3.067 -10.199 1.00 78.44 353 GLY A CA 1
ATOM 2818 C C . GLY A 1 353 ? 19.023 3.348 -9.329 1.00 78.44 353 GLY A C 1
ATOM 2819 O O . GLY A 1 353 ? 19.061 4.318 -8.565 1.00 78.44 353 GLY A O 1
ATOM 2820 N N . CYS A 1 354 ? 19.996 2.446 -9.398 1.00 78.56 354 CYS A N 1
ATOM 2821 C CA . CYS A 1 354 ? 21.172 2.440 -8.538 1.00 78.56 354 CYS A CA 1
ATOM 2822 C C . CYS A 1 354 ? 22.281 3.316 -9.116 1.00 78.56 354 CYS A C 1
ATOM 2824 O O . CYS A 1 354 ? 22.830 3.009 -10.169 1.00 78.56 354 CYS A O 1
ATOM 2826 N N . THR A 1 355 ? 22.664 4.386 -8.418 1.00 75.00 355 THR A N 1
ATOM 2827 C CA . THR A 1 355 ? 23.782 5.232 -8.865 1.00 75.00 355 THR A CA 1
ATOM 2828 C C . THR A 1 355 ? 25.114 4.689 -8.344 1.00 75.00 355 THR A C 1
ATOM 2830 O O . THR A 1 355 ? 25.171 4.102 -7.264 1.00 75.00 355 THR A O 1
ATOM 2833 N N . TYR A 1 356 ? 26.213 4.919 -9.071 1.00 67.31 356 TYR A N 1
ATOM 2834 C CA . TYR A 1 356 ? 27.558 4.465 -8.672 1.00 67.31 356 TYR A CA 1
ATOM 2835 C C . TYR A 1 356 ? 28.015 4.990 -7.298 1.00 67.31 356 TYR A C 1
ATOM 2837 O O . TYR A 1 356 ? 28.949 4.450 -6.711 1.00 67.31 356 TYR A O 1
ATOM 2845 N N . GLN A 1 357 ? 27.377 6.043 -6.784 1.00 66.62 357 GLN A N 1
ATOM 2846 C CA . GLN A 1 357 ? 27.758 6.716 -5.541 1.00 66.62 357 GLN A CA 1
ATOM 2847 C C . GLN A 1 357 ? 26.781 6.453 -4.391 1.00 66.62 357 GLN A C 1
ATOM 2849 O O . GLN A 1 357 ? 27.057 6.841 -3.255 1.00 66.62 357 GLN A O 1
ATOM 2854 N N . THR A 1 358 ? 25.645 5.800 -4.651 1.00 67.12 358 THR A N 1
ATOM 2855 C CA . THR A 1 358 ? 24.614 5.570 -3.639 1.00 67.12 358 THR A CA 1
ATOM 2856 C C . THR A 1 358 ? 24.321 4.087 -3.476 1.00 67.12 358 THR A C 1
ATOM 2858 O O . THR A 1 358 ? 24.032 3.372 -4.425 1.00 67.12 358 THR A O 1
ATOM 2861 N N . LEU A 1 359 ? 24.272 3.628 -2.224 1.00 69.69 359 LEU A N 1
ATOM 2862 C CA . LEU A 1 359 ? 23.762 2.291 -1.877 1.00 69.69 359 LEU A CA 1
ATOM 2863 C C . LEU A 1 359 ? 22.224 2.205 -1.927 1.00 69.69 359 LEU A C 1
ATOM 2865 O O . LEU A 1 359 ? 21.636 1.236 -1.452 1.00 69.69 359 LEU A O 1
ATOM 2869 N N . LYS A 1 360 ? 21.585 3.252 -2.452 1.00 72.12 360 LYS A N 1
ATOM 2870 C CA . LYS A 1 360 ? 20.143 3.468 -2.497 1.00 72.12 360 LYS A CA 1
ATOM 2871 C C . LYS A 1 360 ? 19.737 3.735 -3.934 1.00 72.12 360 LYS A C 1
ATOM 2873 O O . LYS A 1 360 ? 20.338 4.601 -4.574 1.00 72.12 360 LYS A O 1
ATOM 2878 N N . ALA A 1 361 ? 18.708 3.035 -4.397 1.00 73.81 361 ALA A N 1
ATOM 2879 C CA . ALA A 1 361 ? 18.075 3.342 -5.668 1.00 73.81 361 ALA A CA 1
ATOM 2880 C C . ALA A 1 361 ? 17.197 4.598 -5.540 1.00 73.81 361 ALA A C 1
ATOM 2882 O O . ALA A 1 361 ? 16.538 4.808 -4.515 1.00 73.81 361 ALA A O 1
ATOM 2883 N N . ALA A 1 362 ? 17.200 5.446 -6.566 1.00 77.25 362 ALA A N 1
ATOM 2884 C CA . ALA A 1 362 ? 16.301 6.592 -6.644 1.00 77.25 362 ALA A CA 1
ATOM 2885 C C . ALA A 1 362 ? 14.980 6.189 -7.327 1.00 77.25 362 ALA A C 1
ATOM 2887 O O . ALA A 1 362 ? 15.028 5.514 -8.361 1.00 77.25 362 ALA A O 1
ATOM 2888 N N . PRO A 1 363 ? 13.813 6.611 -6.800 1.00 75.56 363 PRO A N 1
ATOM 2889 C CA . PRO A 1 363 ? 12.540 6.394 -7.471 1.00 75.56 363 PRO A CA 1
ATOM 2890 C C . PRO A 1 363 ? 12.428 7.300 -8.697 1.00 75.56 363 PRO A C 1
ATOM 2892 O O . PRO A 1 363 ? 12.330 8.528 -8.591 1.00 75.56 363 PRO A O 1
ATOM 2895 N N . GLY A 1 364 ? 12.490 6.692 -9.877 1.00 67.94 364 GLY A N 1
ATOM 2896 C CA . GLY A 1 364 ? 12.728 7.418 -11.118 1.00 67.94 364 GLY A CA 1
ATOM 2897 C C . GLY A 1 364 ? 11.500 7.672 -11.957 1.00 67.94 364 GLY A C 1
ATOM 2898 O O . GLY A 1 364 ? 11.512 8.620 -12.736 1.00 67.94 364 GLY A O 1
ATOM 2899 N N . TYR A 1 365 ? 10.458 6.845 -11.872 1.00 72.88 365 TYR A N 1
ATOM 2900 C CA . TYR A 1 365 ? 9.460 6.859 -12.946 1.00 72.88 365 TYR A CA 1
ATOM 2901 C C . TYR A 1 365 ? 8.045 6.789 -12.407 1.00 72.88 365 TYR A C 1
ATOM 2903 O O . TYR A 1 365 ? 7.542 7.793 -11.900 1.00 72.88 365 TYR A O 1
ATOM 2911 N N . ARG A 1 366 ? 7.394 5.634 -12.542 1.00 74.62 366 ARG A N 1
ATOM 2912 C CA . ARG A 1 366 ? 5.972 5.456 -12.242 1.00 74.62 366 ARG A CA 1
ATOM 2913 C C . ARG A 1 366 ? 5.730 5.182 -10.772 1.00 74.62 366 ARG A C 1
ATOM 2915 O O . ARG A 1 366 ? 4.723 5.625 -10.233 1.00 74.62 366 ARG A O 1
ATOM 2922 N N . TYR A 1 367 ? 6.674 4.525 -10.107 1.00 79.25 367 TYR A N 1
ATOM 2923 C CA . TYR A 1 367 ? 6.562 4.275 -8.680 1.00 79.25 367 TYR A CA 1
ATOM 2924 C C . TYR A 1 367 ? 6.698 5.549 -7.861 1.00 79.25 367 TYR A C 1
ATOM 2926 O O . TYR A 1 367 ? 6.114 5.607 -6.792 1.00 79.25 367 TYR A O 1
ATOM 2934 N N . LEU A 1 368 ? 7.331 6.614 -8.369 1.00 80.50 368 LEU A N 1
ATOM 2935 C CA . LEU A 1 368 ? 7.358 7.887 -7.645 1.00 80.50 368 LEU A CA 1
ATOM 2936 C C . LEU A 1 368 ? 5.959 8.459 -7.405 1.00 80.50 368 LEU A C 1
ATOM 2938 O O . LEU A 1 368 ? 5.684 8.948 -6.314 1.00 80.50 368 LEU A O 1
ATOM 2942 N N . ASP A 1 369 ? 5.064 8.386 -8.388 1.00 81.31 369 ASP A N 1
ATOM 2943 C CA . ASP A 1 369 ? 3.698 8.880 -8.195 1.00 81.31 369 ASP A CA 1
ATOM 2944 C C . ASP A 1 369 ? 2.948 8.010 -7.170 1.00 81.31 369 ASP A C 1
ATOM 2946 O O . ASP A 1 369 ? 2.153 8.524 -6.382 1.00 81.31 369 ASP A O 1
ATOM 2950 N N . LEU A 1 370 ? 3.262 6.710 -7.109 1.00 81.06 370 LEU A N 1
ATOM 2951 C CA . LEU A 1 370 ? 2.743 5.807 -6.080 1.00 81.06 370 LEU A CA 1
ATOM 2952 C C . LEU A 1 370 ? 3.314 6.083 -4.695 1.00 81.06 370 LEU A C 1
ATOM 2954 O O . LEU A 1 370 ? 2.549 6.129 -3.735 1.00 81.06 370 LEU A O 1
ATOM 2958 N N . ILE A 1 371 ? 4.618 6.325 -4.598 1.00 81.19 371 ILE A N 1
ATOM 2959 C CA . ILE A 1 371 ? 5.308 6.738 -3.375 1.00 81.19 371 ILE A CA 1
ATOM 2960 C C . ILE A 1 371 ? 4.686 8.024 -2.857 1.00 81.19 371 ILE A C 1
ATOM 2962 O O . ILE A 1 371 ? 4.323 8.091 -1.694 1.00 81.19 371 ILE A O 1
ATOM 2966 N N . ASN A 1 372 ? 4.499 9.018 -3.722 1.00 82.44 372 ASN A N 1
ATOM 2967 C CA . ASN A 1 372 ? 3.921 10.299 -3.331 1.00 82.44 372 ASN A CA 1
ATOM 2968 C C . ASN A 1 372 ? 2.459 10.175 -2.890 1.00 82.44 372 ASN A C 1
ATOM 2970 O O . ASN A 1 372 ? 2.006 10.980 -2.082 1.00 82.44 372 ASN A O 1
ATOM 2974 N N . THR A 1 373 ? 1.720 9.201 -3.428 1.00 82.19 373 THR A N 1
ATOM 2975 C CA . THR A 1 373 ? 0.288 9.055 -3.141 1.00 82.19 373 THR A CA 1
ATOM 2976 C C . THR A 1 373 ? 0.002 8.175 -1.927 1.00 82.19 373 THR A C 1
ATOM 2978 O O . THR A 1 373 ? -0.815 8.544 -1.091 1.00 82.19 373 THR A O 1
ATOM 2981 N N . PHE A 1 374 ? 0.638 7.006 -1.838 1.00 77.38 374 PHE A N 1
ATOM 2982 C CA . PHE A 1 374 ? 0.343 5.984 -0.824 1.00 77.38 374 PHE A CA 1
ATOM 2983 C C . PHE A 1 374 ? 1.485 5.764 0.171 1.00 77.38 374 PHE A C 1
ATOM 2985 O O . PHE A 1 374 ? 1.297 5.099 1.189 1.00 77.38 374 PHE A O 1
ATOM 2992 N N . GLY A 1 375 ? 2.678 6.280 -0.124 1.00 64.31 375 GLY A N 1
ATOM 2993 C CA . GLY A 1 375 ? 3.873 6.064 0.674 1.00 64.31 375 GLY A CA 1
ATOM 2994 C C . GLY A 1 375 ? 4.259 7.274 1.517 1.00 64.31 375 GLY A C 1
ATOM 2995 O O . GLY A 1 375 ? 4.097 8.434 1.144 1.00 64.31 375 GLY A O 1
ATOM 2996 N N . GLU A 1 376 ? 4.883 7.000 2.654 1.00 65.25 376 GLU A N 1
ATOM 2997 C CA . GLU A 1 376 ? 6.006 7.830 3.077 1.00 65.25 376 GLU A CA 1
ATOM 2998 C C . GLU A 1 376 ? 7.265 7.238 2.431 1.00 65.25 376 GLU A C 1
ATOM 3000 O O . GLU A 1 376 ? 7.300 6.041 2.154 1.00 65.25 376 GLU A O 1
ATOM 3005 N N . ALA A 1 377 ? 8.322 8.025 2.201 1.00 58.22 377 ALA A N 1
ATOM 3006 C CA . ALA A 1 377 ? 9.585 7.497 1.655 1.00 58.22 377 ALA A CA 1
ATOM 3007 C C . ALA A 1 377 ? 10.175 6.330 2.485 1.00 58.22 377 ALA A C 1
ATOM 3009 O O . ALA A 1 377 ? 11.080 5.646 2.029 1.00 58.22 377 ALA A O 1
ATOM 3010 N N . GLU A 1 378 ? 9.665 6.113 3.701 1.00 65.12 378 GLU A N 1
ATOM 3011 C CA . GLU A 1 378 ? 10.012 5.007 4.594 1.00 65.12 378 GLU A CA 1
ATOM 3012 C C . GLU A 1 378 ? 9.364 3.665 4.195 1.00 65.12 378 GLU A C 1
ATOM 3014 O O . GLU A 1 378 ? 9.963 2.634 4.466 1.00 65.12 378 GLU A O 1
ATOM 3019 N N . HIS A 1 379 ? 8.226 3.661 3.482 1.00 75.38 379 HIS A N 1
ATOM 3020 C CA . HIS A 1 379 ? 7.538 2.435 3.016 1.00 75.38 379 HIS A CA 1
ATOM 3021 C C . HIS A 1 379 ? 8.191 1.825 1.762 1.00 75.38 379 HIS A C 1
ATOM 3023 O O . HIS A 1 379 ? 7.767 0.794 1.232 1.00 75.38 379 HIS A O 1
ATOM 3029 N N . TRP A 1 380 ? 9.211 2.504 1.241 1.00 81.50 380 TRP A N 1
ATOM 3030 C CA . TRP A 1 380 ? 9.910 2.141 0.023 1.00 81.50 380 TRP A CA 1
ATOM 3031 C C . TRP A 1 380 ? 11.382 1.957 0.343 1.00 81.50 380 TRP A C 1
ATOM 3033 O O . TRP A 1 380 ? 12.131 2.906 0.571 1.00 81.50 380 TRP A O 1
ATOM 3043 N N . PHE A 1 381 ? 11.799 0.701 0.359 1.00 82.62 381 PHE A N 1
ATOM 3044 C CA . PHE A 1 381 ? 13.174 0.323 0.603 1.00 82.62 381 PHE A CA 1
ATOM 3045 C C . PHE A 1 381 ? 13.899 0.286 -0.718 1.00 82.62 381 PHE A C 1
ATOM 3047 O O . PHE A 1 381 ? 13.631 -0.564 -1.566 1.00 82.62 381 PHE A O 1
ATOM 3054 N N . SER A 1 382 ? 14.835 1.210 -0.876 1.00 78.69 382 SER A N 1
ATOM 3055 C CA . SER A 1 382 ? 15.730 1.187 -2.009 1.00 78.69 382 SER A CA 1
ATOM 3056 C C . SER A 1 382 ? 17.043 0.509 -1.647 1.00 78.69 382 SER A C 1
ATOM 3058 O O . SER A 1 382 ? 17.687 0.869 -0.663 1.00 78.69 382 SER A O 1
ATOM 3060 N N . PHE A 1 383 ? 17.439 -0.477 -2.443 1.00 76.12 383 PHE A N 1
ATOM 3061 C CA . PHE A 1 383 ? 18.653 -1.251 -2.223 1.00 76.12 383 PHE A CA 1
ATOM 3062 C C . PHE A 1 383 ? 19.426 -1.393 -3.522 1.00 76.12 383 PHE A C 1
ATOM 3064 O O . PHE A 1 383 ? 18.876 -1.637 -4.591 1.00 76.12 383 PHE A O 1
ATOM 3071 N N . CYS A 1 384 ? 20.739 -1.285 -3.381 1.00 74.50 384 CYS A N 1
ATOM 3072 C CA . CYS A 1 384 ? 21.699 -1.630 -4.420 1.00 74.50 384 CYS A CA 1
ATOM 3073 C C . CYS A 1 384 ? 22.658 -2.730 -3.938 1.00 74.50 384 CYS A C 1
ATOM 3075 O O . CYS A 1 384 ? 23.725 -2.892 -4.514 1.00 74.50 384 CYS A O 1
ATOM 3077 N N . GLN A 1 385 ? 22.297 -3.457 -2.858 1.00 70.75 385 GLN A N 1
ATOM 3078 C CA . GLN A 1 385 ? 23.051 -4.586 -2.281 1.00 70.75 385 GLN A CA 1
ATOM 3079 C C . GLN A 1 385 ? 22.128 -5.646 -1.636 1.00 70.75 385 GLN A C 1
ATOM 3081 O O . GLN A 1 385 ? 21.070 -5.314 -1.103 1.00 70.75 385 GLN A O 1
ATOM 3086 N N . GLU A 1 386 ? 22.533 -6.927 -1.660 1.00 64.25 386 GLU A N 1
ATOM 3087 C CA . GLU A 1 386 ? 21.680 -8.090 -1.310 1.00 64.25 386 GLU A CA 1
ATOM 3088 C C . GLU A 1 386 ? 21.269 -8.163 0.179 1.00 64.25 386 GLU A C 1
ATOM 3090 O O . GLU A 1 386 ? 20.312 -8.851 0.532 1.00 64.25 386 GLU A O 1
ATOM 3095 N N . ASN A 1 387 ? 21.952 -7.452 1.080 1.00 66.62 387 ASN A N 1
ATOM 3096 C CA . ASN A 1 387 ? 21.782 -7.591 2.533 1.00 66.62 387 ASN A CA 1
ATOM 3097 C C . ASN A 1 387 ? 20.628 -6.768 3.143 1.00 66.62 387 ASN A C 1
ATOM 3099 O O . ASN A 1 387 ? 20.526 -6.686 4.368 1.00 66.62 387 ASN A O 1
ATOM 3103 N N . GLN A 1 388 ? 19.756 -6.166 2.329 1.00 76.56 388 GLN A N 1
ATOM 3104 C CA . GLN A 1 388 ? 18.725 -5.238 2.818 1.00 76.56 388 GLN A CA 1
ATOM 3105 C C . GLN A 1 388 ? 17.297 -5.798 2.809 1.00 76.56 388 GLN A C 1
ATOM 3107 O O . GLN A 1 388 ? 16.422 -5.216 3.449 1.00 76.56 388 GLN A O 1
ATOM 3112 N N . TYR A 1 389 ? 17.056 -6.948 2.167 1.00 82.38 389 TYR A N 1
ATOM 3113 C CA . TYR A 1 389 ? 15.710 -7.519 2.045 1.00 82.38 389 TYR A CA 1
ATOM 3114 C C . TYR A 1 389 ? 15.064 -7.833 3.394 1.00 82.38 389 TYR A C 1
ATOM 3116 O O . TYR A 1 389 ? 13.937 -7.417 3.631 1.00 82.38 389 TYR A O 1
ATOM 3124 N N . ASN A 1 390 ? 15.771 -8.516 4.300 1.00 84.75 390 ASN A N 1
ATOM 3125 C CA . ASN A 1 390 ? 15.200 -8.892 5.599 1.00 84.75 390 ASN A CA 1
ATOM 3126 C C . ASN A 1 390 ? 14.760 -7.665 6.397 1.00 84.75 390 ASN A C 1
ATOM 3128 O O . ASN A 1 390 ? 13.638 -7.635 6.881 1.00 84.75 390 ASN A O 1
ATOM 3132 N N . ARG A 1 391 ? 15.598 -6.622 6.448 1.00 86.19 391 ARG A N 1
ATOM 3133 C CA . ARG A 1 391 ? 15.258 -5.364 7.123 1.00 86.19 391 ARG A CA 1
ATOM 3134 C C . ARG A 1 391 ? 14.031 -4.699 6.494 1.00 86.19 391 ARG A C 1
ATOM 3136 O O . ARG A 1 391 ? 13.186 -4.182 7.215 1.00 86.19 391 ARG A O 1
ATOM 3143 N N . ALA A 1 392 ? 13.933 -4.703 5.165 1.00 88.56 392 ALA A N 1
ATOM 3144 C CA . ALA A 1 392 ? 12.770 -4.156 4.476 1.00 88.56 392 ALA A CA 1
ATOM 3145 C C . ALA A 1 392 ? 11.494 -4.936 4.823 1.00 88.56 392 ALA A C 1
ATOM 3147 O O . ALA A 1 392 ? 10.479 -4.345 5.171 1.00 88.56 392 ALA A O 1
ATOM 3148 N N . PHE A 1 393 ? 11.562 -6.267 4.808 1.00 91.06 393 PHE A N 1
ATOM 3149 C CA . PHE A 1 393 ? 10.433 -7.126 5.154 1.00 91.06 393 PHE A CA 1
ATOM 3150 C C . PHE A 1 393 ? 10.047 -7.068 6.636 1.00 91.06 393 PHE A C 1
ATOM 3152 O O . PHE A 1 393 ? 8.860 -7.116 6.944 1.00 91.06 393 PHE A O 1
ATOM 3159 N N . GLU A 1 394 ? 11.006 -6.903 7.545 1.00 90.06 394 GLU A N 1
ATOM 3160 C CA . GLU A 1 394 ? 10.750 -6.606 8.960 1.00 90.06 394 GLU A CA 1
ATOM 3161 C C . GLU A 1 394 ? 9.991 -5.280 9.107 1.00 90.06 394 GLU A C 1
ATOM 3163 O O . GLU A 1 394 ? 8.969 -5.231 9.790 1.00 90.06 394 GLU A O 1
ATOM 3168 N N . SER A 1 395 ? 10.416 -4.232 8.396 1.00 89.50 395 SER A N 1
ATOM 3169 C CA . SER A 1 395 ? 9.709 -2.946 8.391 1.00 89.50 395 SER A CA 1
ATOM 3170 C C . SER A 1 395 ? 8.309 -3.053 7.787 1.00 89.50 395 SER A C 1
ATOM 3172 O O . SER A 1 395 ? 7.362 -2.489 8.325 1.00 89.50 395 SER A O 1
ATOM 3174 N N . PHE A 1 396 ? 8.127 -3.822 6.710 1.00 92.19 396 PHE A N 1
ATOM 3175 C CA . PHE A 1 396 ? 6.791 -4.072 6.162 1.00 92.19 396 PHE A CA 1
ATOM 3176 C C . PHE A 1 396 ? 5.908 -4.818 7.163 1.00 92.19 396 PHE A C 1
ATOM 3178 O O . PHE A 1 396 ? 4.717 -4.528 7.263 1.00 92.19 396 PHE A O 1
ATOM 3185 N N . ALA A 1 397 ? 6.470 -5.759 7.927 1.00 92.38 397 ALA A N 1
ATOM 3186 C CA . ALA A 1 397 ? 5.736 -6.447 8.983 1.00 92.38 397 ALA A CA 1
ATOM 3187 C C . ALA A 1 397 ? 5.292 -5.467 10.077 1.00 92.38 397 ALA A C 1
ATOM 3189 O O . ALA A 1 397 ? 4.159 -5.555 10.554 1.00 92.38 397 ALA A O 1
ATOM 3190 N N . GLU A 1 398 ? 6.158 -4.524 10.452 1.00 89.12 398 GLU A N 1
ATOM 3191 C CA . GLU A 1 398 ? 5.848 -3.442 11.391 1.00 89.12 398 GLU A CA 1
ATOM 3192 C C . GLU A 1 398 ? 4.717 -2.557 10.882 1.00 89.12 398 GLU A C 1
ATOM 3194 O O . GLU A 1 398 ? 3.724 -2.383 11.583 1.00 89.12 398 GLU A O 1
ATOM 3199 N N . GLU A 1 399 ? 4.805 -2.087 9.643 1.00 88.75 399 GLU A N 1
ATOM 3200 C CA . GLU A 1 399 ? 3.795 -1.226 9.025 1.00 88.75 399 GLU A CA 1
ATOM 3201 C C . GLU A 1 399 ? 2.441 -1.917 8.876 1.00 88.75 399 GLU A C 1
ATOM 3203 O O . GLU A 1 399 ? 1.402 -1.319 9.162 1.00 88.75 399 GLU A O 1
ATOM 3208 N N . ILE A 1 400 ? 2.425 -3.187 8.459 1.00 91.19 400 ILE A N 1
ATOM 3209 C CA . ILE A 1 400 ? 1.201 -3.996 8.405 1.00 91.19 400 ILE A CA 1
ATOM 3210 C C . ILE A 1 400 ? 0.630 -4.156 9.817 1.00 91.19 400 ILE A C 1
ATOM 3212 O O . ILE A 1 400 ? -0.575 -3.992 10.017 1.00 91.19 400 ILE A O 1
ATOM 3216 N N . THR A 1 401 ? 1.485 -4.430 10.806 1.00 89.31 401 THR A N 1
ATOM 3217 C CA . THR A 1 401 ? 1.071 -4.593 12.206 1.00 89.31 401 THR A CA 1
ATOM 3218 C C . THR A 1 401 ? 0.508 -3.308 12.795 1.00 89.31 401 THR A C 1
ATOM 3220 O O . THR A 1 401 ? -0.489 -3.339 13.513 1.00 89.31 401 THR A O 1
ATOM 3223 N N . ASP A 1 402 ? 1.093 -2.166 12.467 1.00 86.56 402 ASP A N 1
ATOM 3224 C CA . ASP A 1 402 ? 0.549 -0.879 12.865 1.00 86.56 402 ASP A CA 1
ATOM 3225 C C . ASP A 1 402 ? -0.757 -0.592 12.126 1.00 86.56 402 ASP A C 1
ATOM 3227 O O . ASP A 1 402 ? -1.733 -0.156 12.736 1.00 86.56 402 ASP A O 1
ATOM 3231 N N . SER A 1 403 ? -0.832 -0.927 10.838 1.00 88.31 403 SER A N 1
ATOM 3232 C CA . SER A 1 403 ? -2.013 -0.716 10.001 1.00 88.31 403 SER A CA 1
ATOM 3233 C C . SER A 1 403 ? -3.241 -1.483 10.499 1.00 88.31 403 SER A C 1
ATOM 3235 O O . SER A 1 403 ? -4.341 -0.925 10.499 1.00 88.31 403 SER A O 1
ATOM 3237 N N . VAL A 1 404 ? -3.084 -2.715 11.002 1.00 87.88 404 VAL A N 1
ATOM 3238 C CA . VAL A 1 404 ? -4.210 -3.490 11.563 1.00 87.88 404 VAL A CA 1
ATOM 3239 C C . VAL A 1 404 ? -4.794 -2.889 12.850 1.00 87.88 404 VAL A C 1
ATOM 3241 O O . VAL A 1 404 ? -5.877 -3.298 13.269 1.00 87.88 404 VAL A O 1
ATOM 3244 N N . ARG A 1 405 ? -4.133 -1.902 13.472 1.00 86.38 405 ARG A N 1
ATOM 3245 C CA . ARG A 1 405 ? -4.619 -1.218 14.686 1.00 86.38 405 ARG A CA 1
ATOM 3246 C C . ARG A 1 405 ? -5.635 -0.111 14.393 1.00 86.38 405 ARG A C 1
ATOM 3248 O O . ARG A 1 405 ? -6.279 0.376 15.321 1.00 86.38 405 ARG A O 1
ATOM 3255 N N . PHE A 1 406 ? -5.789 0.287 13.130 1.00 90.62 406 PHE A N 1
ATOM 3256 C CA . PHE A 1 406 ? -6.686 1.372 12.726 1.00 90.62 406 PHE A CA 1
ATOM 3257 C C . PHE A 1 406 ? -8.033 0.838 12.246 1.00 90.62 406 PHE A C 1
ATOM 3259 O O . PHE A 1 406 ? -8.100 0.025 11.331 1.00 90.62 406 PHE A O 1
ATOM 3266 N N . PHE A 1 407 ? -9.129 1.302 12.826 1.00 92.12 407 PHE A N 1
ATOM 3267 C CA . PHE A 1 407 ? -10.502 1.005 12.423 1.00 92.12 407 PHE A CA 1
ATOM 3268 C C . PHE A 1 407 ? -10.976 2.092 11.462 1.00 92.12 407 PHE A C 1
ATOM 3270 O O . PHE A 1 407 ? -11.208 3.225 11.878 1.00 92.12 407 PHE A O 1
ATOM 3277 N N . VAL A 1 408 ? -11.046 1.761 10.172 1.00 90.88 408 VAL A N 1
ATOM 3278 C CA . VAL A 1 408 ? -11.482 2.687 9.121 1.00 90.88 408 VAL A CA 1
ATOM 3279 C C . VAL A 1 408 ? -12.997 2.830 9.187 1.00 90.88 408 VAL A C 1
ATOM 3281 O O . VAL A 1 408 ? -13.712 1.847 9.015 1.00 90.88 408 VAL A O 1
ATOM 3284 N N . LEU A 1 409 ? -13.475 4.041 9.460 1.00 92.12 409 LEU A N 1
ATOM 3285 C CA . LEU A 1 409 ? -14.898 4.328 9.576 1.00 92.12 409 LEU A CA 1
ATOM 3286 C C . LEU A 1 409 ? -15.530 4.486 8.197 1.00 92.12 409 LEU A C 1
ATOM 3288 O O . LEU A 1 409 ? -14.908 4.985 7.248 1.00 92.12 409 LEU A O 1
ATOM 3292 N N . SER A 1 410 ? -16.793 4.082 8.098 1.00 90.19 410 SER A N 1
ATOM 3293 C CA . SER A 1 410 ? -17.509 4.139 6.836 1.00 90.19 410 SER A CA 1
ATOM 3294 C C . SER A 1 410 ? -17.811 5.571 6.384 1.00 90.19 410 SER A C 1
ATOM 3296 O O . SER A 1 410 ? -17.689 5.850 5.190 1.00 90.19 410 SER A O 1
ATOM 3298 N N . LYS A 1 411 ? -18.114 6.478 7.325 1.00 91.44 411 LYS A N 1
ATOM 3299 C CA . LYS A 1 411 ? -18.385 7.904 7.091 1.00 91.44 411 LYS A CA 1
ATOM 3300 C C . LYS A 1 411 ? -17.637 8.803 8.071 1.00 91.44 411 LYS A C 1
ATOM 3302 O O . LYS A 1 411 ? -17.170 8.358 9.117 1.00 91.44 411 LYS A O 1
ATOM 3307 N N . GLN A 1 412 ? -17.559 10.092 7.747 1.00 93.75 412 GLN A N 1
ATOM 3308 C CA . GLN A 1 412 ? -16.978 11.093 8.634 1.00 93.75 412 GLN A CA 1
ATOM 3309 C C . GLN A 1 412 ? -17.924 11.454 9.786 1.00 93.75 412 GLN A C 1
ATOM 3311 O O . GLN A 1 412 ? -19.060 11.869 9.539 1.00 93.75 412 GLN A O 1
ATOM 3316 N N . PRO A 1 413 ? -17.464 11.332 11.046 1.00 94.56 413 PRO A N 1
ATOM 3317 C CA . PRO A 1 413 ? -18.187 11.868 12.185 1.00 94.56 413 PRO A CA 1
ATOM 3318 C C . PRO A 1 413 ? -18.408 13.384 12.074 1.00 94.56 413 PRO A C 1
ATOM 3320 O O . PRO A 1 413 ? -17.526 14.119 11.631 1.00 94.56 413 PRO A O 1
ATOM 3323 N N . THR A 1 414 ? -19.580 13.863 12.488 1.00 91.69 414 THR A N 1
ATOM 3324 C CA . THR A 1 414 ? -19.951 15.288 12.437 1.00 91.69 414 THR A CA 1
ATOM 3325 C C . THR A 1 414 ? -19.609 16.052 13.704 1.00 91.69 414 THR A C 1
ATOM 3327 O O . THR A 1 414 ? -19.818 15.535 14.801 1.00 91.69 414 THR A O 1
ATOM 3330 N N . GLY A 1 415 ? -19.242 17.324 13.534 1.00 86.81 415 GLY A N 1
ATOM 3331 C CA . GLY A 1 415 ? -18.939 18.266 14.614 1.00 86.81 415 GLY A CA 1
ATOM 3332 C C . GLY A 1 415 ? -17.436 18.461 14.804 1.00 86.81 415 GLY A C 1
ATOM 3333 O O . GLY A 1 415 ? -16.644 17.619 14.384 1.00 86.81 415 GLY A O 1
ATOM 3334 N N . ASP A 1 416 ? -17.057 19.573 15.435 1.00 81.88 416 ASP A N 1
ATOM 3335 C CA . ASP A 1 416 ? -15.656 19.857 15.782 1.00 81.88 416 ASP A CA 1
ATOM 3336 C C . ASP A 1 416 ? -15.151 18.878 16.854 1.00 81.88 416 ASP A C 1
ATOM 3338 O O . ASP A 1 416 ? -14.019 18.399 16.807 1.00 81.88 416 ASP A O 1
ATOM 3342 N N . GLU A 1 417 ? -16.046 18.499 17.770 1.00 85.31 417 GLU A N 1
ATOM 3343 C CA . GLU A 1 417 ? -15.857 17.411 18.723 1.00 85.31 417 GLU A CA 1
ATOM 3344 C C . GLU A 1 417 ? -16.848 16.285 18.419 1.00 85.31 417 GLU A C 1
ATOM 3346 O O . GLU A 1 417 ? -17.967 16.274 18.940 1.00 85.31 417 GLU A O 1
ATOM 3351 N N . PRO A 1 418 ? -16.484 15.340 17.539 1.00 88.44 418 PRO A N 1
ATOM 3352 C CA . PRO A 1 418 ? -17.405 14.293 17.149 1.00 88.44 418 PRO A CA 1
ATOM 3353 C C . PRO A 1 418 ? -17.742 13.393 18.342 1.00 88.44 418 PRO A C 1
ATOM 3355 O O . PRO A 1 418 ? -16.860 12.871 19.031 1.00 88.44 418 PRO A O 1
ATOM 3358 N N . GLU A 1 419 ? -19.038 13.176 18.562 1.00 94.00 419 GLU A N 1
ATOM 3359 C CA . GLU A 1 419 ? -19.541 12.254 19.580 1.00 94.00 419 GLU A CA 1
ATOM 3360 C C . GLU A 1 419 ? -19.293 10.813 19.117 1.00 94.00 419 GLU A C 1
ATOM 3362 O O . GLU A 1 419 ? -20.088 10.233 18.373 1.00 94.00 419 GLU A O 1
ATOM 3367 N N . ILE A 1 420 ? -18.157 10.250 19.530 1.00 97.06 420 ILE A N 1
ATOM 3368 C CA . ILE A 1 420 ? -17.729 8.892 19.190 1.00 97.06 420 ILE A CA 1
ATOM 3369 C C . ILE A 1 420 ? -17.712 8.048 20.462 1.00 97.06 420 ILE A C 1
ATOM 3371 O O . ILE A 1 420 ? -17.122 8.415 21.475 1.00 97.06 420 ILE A O 1
ATOM 3375 N N . THR A 1 421 ? -18.356 6.887 20.407 1.00 97.81 421 THR A N 1
ATOM 3376 C CA . THR A 1 421 ? -18.320 5.875 21.464 1.00 97.81 421 THR A CA 1
ATOM 3377 C C . THR A 1 421 ? -17.622 4.632 20.932 1.00 97.81 421 THR A C 1
ATOM 3379 O O . THR A 1 421 ? -18.068 4.064 19.938 1.00 97.81 421 THR A O 1
ATOM 3382 N N . VAL A 1 422 ? -16.561 4.191 21.607 1.00 97.50 422 VAL A N 1
ATOM 3383 C CA . VAL A 1 422 ? -15.835 2.957 21.277 1.00 97.50 422 VAL A CA 1
ATOM 3384 C C . VAL A 1 422 ? -16.052 1.945 22.393 1.00 97.50 422 VAL A C 1
ATOM 3386 O O . VAL A 1 422 ? -15.847 2.260 23.567 1.00 97.50 422 VAL A O 1
ATOM 3389 N N . ARG A 1 423 ? -16.481 0.732 22.043 1.00 97.31 423 ARG A N 1
ATOM 3390 C CA . ARG A 1 423 ? -16.775 -0.345 22.994 1.00 97.31 423 ARG A CA 1
ATOM 3391 C C . ARG A 1 423 ? -16.134 -1.654 22.555 1.00 97.31 423 ARG A C 1
ATOM 3393 O O . ARG A 1 423 ? -16.090 -1.961 21.369 1.00 97.31 423 ARG A O 1
ATOM 3400 N N . LEU A 1 424 ? -15.673 -2.434 23.523 1.00 96.12 424 LEU A N 1
ATOM 3401 C CA . LEU A 1 424 ? -15.306 -3.834 23.343 1.00 96.12 424 LEU A CA 1
ATOM 3402 C C . LEU A 1 424 ? -16.513 -4.691 23.703 1.00 96.12 424 LEU A C 1
ATOM 3404 O O . LEU A 1 424 ? -17.013 -4.572 24.820 1.00 96.12 424 LEU A O 1
ATOM 3408 N N . ALA A 1 425 ? -16.952 -5.540 22.782 1.00 96.06 425 ALA A N 1
ATOM 3409 C CA . ALA A 1 425 ? -17.971 -6.545 23.041 1.00 96.06 425 ALA A CA 1
ATOM 3410 C C . ALA A 1 425 ? -17.290 -7.889 23.317 1.00 96.06 425 ALA A C 1
ATOM 3412 O O . ALA A 1 425 ? -16.427 -8.318 22.542 1.00 96.06 425 ALA A O 1
ATOM 3413 N N . ASP A 1 426 ? -17.647 -8.556 24.412 1.00 94.81 426 ASP A N 1
ATOM 3414 C CA . ASP A 1 426 ? -17.261 -9.952 24.628 1.00 94.81 426 ASP A CA 1
ATOM 3415 C C . ASP A 1 426 ? -18.150 -10.923 23.825 1.00 94.81 426 ASP A C 1
ATOM 3417 O O . ASP A 1 426 ? -19.059 -10.521 23.097 1.00 94.81 426 ASP A O 1
ATOM 3421 N N . ARG A 1 427 ? -17.877 -12.228 23.925 1.00 91.44 427 ARG A N 1
ATOM 3422 C CA . ARG A 1 427 ? -18.662 -13.276 23.241 1.00 91.44 427 ARG A CA 1
ATOM 342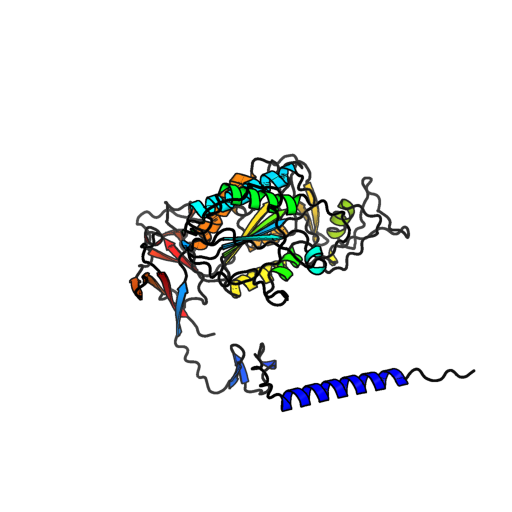3 C C . ARG A 1 427 ? -20.111 -13.394 23.728 1.00 91.44 427 ARG A C 1
ATOM 3425 O O . ARG A 1 427 ? -20.895 -14.091 23.091 1.00 91.44 427 ARG A O 1
ATOM 3432 N N . GLN A 1 428 ? -20.449 -12.766 24.848 1.00 95.50 428 GLN A N 1
ATOM 3433 C CA . GLN A 1 428 ? -21.786 -12.712 25.425 1.00 95.50 428 GLN A CA 1
ATOM 3434 C C . GLN A 1 428 ? -22.476 -11.369 25.137 1.00 95.50 428 GLN A C 1
ATOM 3436 O O . GLN A 1 428 ? -23.547 -11.124 25.684 1.00 95.50 428 GLN A O 1
ATOM 3441 N N . GLU A 1 429 ? -21.888 -10.521 24.283 1.00 95.06 429 GLU A N 1
ATOM 3442 C CA . GLU A 1 429 ? -22.378 -9.172 23.976 1.00 95.06 429 GLU A CA 1
ATOM 3443 C C . GLU A 1 429 ? -22.434 -8.259 25.219 1.00 95.06 429 GLU A C 1
ATOM 3445 O O . GLU A 1 429 ? -23.236 -7.329 25.288 1.00 95.06 429 GLU A O 1
ATOM 3450 N N . ASN A 1 430 ? -21.562 -8.480 26.211 1.00 96.44 430 ASN A N 1
ATOM 3451 C CA . ASN A 1 430 ? -21.318 -7.485 27.253 1.00 96.44 430 ASN A CA 1
ATOM 3452 C C . ASN A 1 430 ? -20.332 -6.438 26.734 1.00 96.44 430 ASN A C 1
ATOM 3454 O O . ASN A 1 430 ? -19.278 -6.769 26.185 1.00 96.44 430 ASN A O 1
ATOM 3458 N N . TYR A 1 431 ? -20.651 -5.165 26.963 1.00 96.62 431 TYR A N 1
ATOM 3459 C CA . TYR A 1 431 ? -19.892 -4.047 26.415 1.00 96.62 431 TYR A CA 1
ATOM 3460 C C . TYR A 1 431 ? -19.047 -3.348 27.480 1.00 96.62 431 TYR A C 1
ATOM 3462 O O . TYR A 1 431 ? -19.563 -2.852 28.479 1.00 96.62 431 TYR A O 1
ATOM 3470 N N . THR A 1 432 ? -17.747 -3.216 27.216 1.00 96.94 432 THR A N 1
ATOM 3471 C CA . THR A 1 432 ? -16.841 -2.341 27.974 1.00 96.94 432 THR A CA 1
ATOM 3472 C C . THR A 1 432 ? -16.527 -1.103 27.147 1.00 96.94 432 THR A C 1
ATOM 3474 O O . THR A 1 432 ? -16.003 -1.217 26.042 1.00 96.94 432 THR A O 1
ATOM 3477 N N . THR A 1 433 ? -16.831 0.089 27.660 1.00 97.38 433 THR A N 1
ATOM 3478 C CA . THR A 1 433 ? -16.515 1.340 26.950 1.00 97.38 433 THR A CA 1
ATOM 3479 C C . THR A 1 433 ? -15.035 1.682 27.106 1.00 97.38 433 THR A C 1
ATOM 3481 O O . THR A 1 433 ? -14.508 1.674 28.216 1.00 97.38 433 THR A O 1
ATOM 3484 N N . ILE A 1 434 ? -14.374 2.008 25.995 1.00 97.12 434 ILE A N 1
ATOM 3485 C CA . ILE A 1 434 ? -13.001 2.512 25.977 1.00 97.12 434 ILE A CA 1
ATOM 3486 C C . ILE A 1 434 ? -13.075 4.046 26.044 1.00 97.12 434 ILE A C 1
ATOM 3488 O O . ILE A 1 434 ? -13.756 4.650 25.209 1.00 97.12 434 ILE A O 1
ATOM 3492 N N . PRO A 1 435 ? -12.405 4.705 27.005 1.00 97.12 435 PRO A N 1
ATOM 3493 C CA . PRO A 1 435 ? -12.386 6.162 27.066 1.00 97.12 435 PRO A CA 1
ATOM 3494 C C . PRO A 1 435 ? -11.583 6.757 25.900 1.00 97.12 435 PRO A C 1
ATOM 3496 O O . PRO A 1 435 ? -10.702 6.103 25.333 1.00 97.12 435 PRO A O 1
ATOM 3499 N N . ARG A 1 436 ? -11.869 8.015 25.545 1.00 96.88 436 ARG A N 1
ATOM 3500 C CA . ARG A 1 436 ? -11.027 8.777 24.609 1.00 96.88 436 ARG A CA 1
ATOM 3501 C C . ARG A 1 436 ? -9.645 8.954 25.233 1.00 96.88 436 ARG A C 1
ATOM 3503 O O . ARG A 1 436 ? -9.540 9.244 26.419 1.00 96.88 436 ARG A O 1
ATOM 3510 N N . ALA A 1 437 ? -8.591 8.785 24.444 1.00 96.44 437 ALA A N 1
ATOM 3511 C CA . ALA A 1 437 ? -7.234 8.919 24.941 1.00 96.44 437 ALA A CA 1
ATOM 3512 C C . ALA A 1 437 ? -6.911 10.380 25.287 1.00 96.44 437 ALA A C 1
ATOM 3514 O O . ALA A 1 437 ? -7.022 11.290 24.457 1.00 96.44 437 ALA A O 1
ATOM 3515 N N . GLU A 1 438 ? -6.460 10.592 26.517 1.00 95.06 438 GLU A N 1
ATOM 3516 C CA . GLU A 1 438 ? -6.010 11.893 27.002 1.00 95.06 438 GLU A CA 1
ATOM 3517 C C . GLU A 1 438 ? -4.556 12.166 26.603 1.00 95.06 438 GLU A C 1
ATOM 3519 O O . GLU A 1 438 ? -3.795 11.252 26.272 1.00 95.06 438 GLU A O 1
ATOM 3524 N N . PHE A 1 439 ? -4.154 13.436 26.630 1.00 93.06 439 PHE A N 1
ATOM 3525 C CA . PHE A 1 439 ? -2.747 13.798 26.511 1.00 93.06 439 PHE A CA 1
ATOM 3526 C C . PHE A 1 439 ? -2.051 13.599 27.859 1.00 93.06 439 PHE A C 1
ATOM 3528 O O . PHE A 1 439 ? -2.461 14.222 28.838 1.00 93.06 439 PHE A O 1
ATOM 3535 N N . PRO A 1 440 ? -0.976 12.795 27.935 1.00 90.94 440 PRO A N 1
ATOM 3536 C CA . PRO A 1 440 ? -0.119 12.782 29.111 1.00 90.94 440 PRO A CA 1
ATOM 3537 C C . PRO A 1 440 ? 0.379 14.198 29.429 1.00 90.94 440 PRO A C 1
ATOM 3539 O O . PRO A 1 440 ? 0.694 14.961 28.512 1.00 90.94 440 PRO A O 1
ATOM 3542 N N . VAL A 1 441 ? 0.509 14.526 30.719 1.00 88.19 441 VAL A N 1
ATOM 3543 C CA . VAL A 1 441 ? 0.968 15.849 31.198 1.00 88.19 441 VAL A CA 1
ATOM 3544 C C . VAL A 1 441 ? 2.285 16.270 30.528 1.00 88.19 441 VAL A C 1
ATOM 3546 O O . VAL A 1 441 ? 2.451 17.431 30.172 1.00 88.19 441 VAL A O 1
ATOM 3549 N N . ASN A 1 442 ? 3.163 15.302 30.248 1.00 86.75 442 ASN A N 1
ATOM 3550 C CA . ASN A 1 442 ? 4.459 15.500 29.595 1.00 86.75 442 ASN A CA 1
ATOM 3551 C C . ASN A 1 442 ? 4.511 14.866 28.194 1.00 86.75 442 ASN A C 1
ATOM 3553 O O . ASN A 1 442 ? 5.501 14.240 27.828 1.00 86.75 442 ASN A O 1
ATOM 3557 N N . SER A 1 443 ? 3.424 14.929 27.419 1.00 85.06 443 SER A N 1
ATOM 3558 C CA . SER A 1 443 ? 3.406 14.318 26.086 1.00 85.06 443 SER A CA 1
ATOM 3559 C C . SER A 1 443 ? 4.446 14.975 25.170 1.00 85.06 443 SER A C 1
ATOM 3561 O O . SER A 1 443 ? 4.343 16.169 24.879 1.00 85.06 443 SER A O 1
ATOM 3563 N N . ASN A 1 444 ? 5.390 14.190 24.661 1.00 86.56 444 ASN A N 1
ATOM 3564 C CA . ASN A 1 444 ? 6.334 14.663 23.657 1.00 86.56 444 ASN A CA 1
ATOM 3565 C C . ASN A 1 444 ? 5.605 15.081 22.372 1.00 86.56 444 ASN A C 1
ATOM 3567 O O . ASN A 1 444 ? 4.587 14.486 21.990 1.00 86.56 444 ASN A O 1
ATOM 3571 N N . ASN A 1 445 ? 6.166 16.082 21.692 1.00 93.81 445 ASN A N 1
ATOM 3572 C CA . ASN A 1 445 ? 5.772 16.392 20.327 1.00 93.81 445 ASN A CA 1
ATOM 3573 C C . ASN A 1 445 ? 6.126 15.207 19.430 1.00 93.81 445 ASN A C 1
ATOM 3575 O O . ASN A 1 445 ? 7.219 14.645 19.516 1.00 93.81 445 ASN A O 1
ATOM 3579 N N . CYS A 1 446 ? 5.213 14.844 18.544 1.00 93.25 446 CYS A N 1
ATOM 3580 C CA . CYS A 1 446 ? 5.377 13.724 17.641 1.00 93.25 446 CYS A CA 1
ATOM 3581 C C . CYS A 1 446 ? 4.991 14.121 16.220 1.00 93.25 446 CYS A C 1
ATOM 3583 O O . CYS A 1 446 ? 4.189 15.020 15.976 1.00 93.25 446 CYS A O 1
ATOM 3585 N N . GLN A 1 447 ? 5.592 13.419 15.268 1.00 88.69 447 GLN A N 1
ATOM 3586 C CA . GLN A 1 447 ? 5.195 13.466 13.860 1.00 88.69 447 GLN A CA 1
ATOM 3587 C C . GLN A 1 447 ? 4.687 12.099 13.397 1.00 88.69 447 GLN A C 1
ATOM 3589 O O . GLN A 1 447 ? 3.922 12.012 12.443 1.00 88.69 447 GLN A O 1
ATOM 3594 N N . LYS A 1 448 ? 5.122 11.033 14.079 1.00 84.81 448 LYS A N 1
ATOM 3595 C CA . LYS A 1 448 ? 4.815 9.638 13.777 1.00 84.81 448 LYS A CA 1
ATOM 3596 C C . LYS A 1 448 ? 4.644 8.863 15.075 1.00 84.81 448 LYS A C 1
ATOM 3598 O O . LYS A 1 448 ? 5.190 9.263 16.104 1.00 84.81 448 LYS A O 1
ATOM 3603 N N . ASN A 1 449 ? 3.956 7.726 15.006 1.00 86.31 449 ASN A N 1
ATOM 3604 C CA . ASN A 1 449 ? 3.759 6.840 16.157 1.00 86.31 449 ASN A CA 1
ATOM 3605 C C . ASN A 1 449 ? 5.088 6.380 16.769 1.00 86.31 449 ASN A C 1
ATOM 3607 O O . ASN A 1 449 ? 5.204 6.345 17.984 1.00 86.31 449 ASN A O 1
ATOM 3611 N N . LYS A 1 450 ? 6.125 6.156 15.950 1.00 85.38 450 LYS A N 1
ATOM 3612 C CA . LYS A 1 450 ? 7.473 5.786 16.419 1.00 85.38 450 LYS A CA 1
ATOM 3613 C C . LYS A 1 450 ? 8.170 6.842 17.294 1.00 85.38 450 LYS A C 1
ATOM 3615 O O . LYS A 1 450 ? 9.192 6.546 17.895 1.00 85.38 450 LYS A O 1
ATOM 3620 N N . HIS A 1 451 ? 7.674 8.086 17.329 1.00 90.38 451 HIS A N 1
ATOM 3621 C CA . HIS A 1 451 ? 8.186 9.128 18.236 1.00 90.38 451 HIS A CA 1
ATOM 3622 C C . HIS A 1 451 ? 7.520 9.072 19.618 1.00 90.38 451 HIS A C 1
ATOM 3624 O O . HIS A 1 451 ? 7.906 9.811 20.522 1.00 90.38 451 HIS A O 1
ATOM 3630 N N . CYS A 1 452 ? 6.486 8.248 19.766 1.00 90.69 452 CYS A N 1
ATOM 3631 C CA . CYS A 1 452 ? 5.776 8.056 21.011 1.00 90.69 452 CYS A CA 1
ATOM 3632 C C . CYS A 1 452 ? 6.320 6.834 21.754 1.00 90.69 452 CYS A C 1
ATOM 3634 O O . CYS A 1 452 ? 6.772 5.877 21.136 1.00 90.69 452 CYS A O 1
ATOM 3636 N N . GLU A 1 453 ? 6.271 6.881 23.089 1.00 88.69 453 GLU A N 1
ATOM 3637 C CA . GLU A 1 453 ? 6.557 5.720 23.943 1.00 88.69 453 GLU A CA 1
ATOM 3638 C C . GLU A 1 453 ? 5.680 4.520 23.558 1.00 88.69 453 GLU A C 1
ATOM 3640 O O . GLU A 1 453 ? 4.573 4.697 23.039 1.00 88.69 453 GLU A O 1
ATOM 3645 N N . ASP A 1 454 ? 6.164 3.312 23.857 1.00 77.81 454 ASP A N 1
ATOM 3646 C CA . ASP A 1 454 ? 5.548 2.061 23.421 1.00 77.81 454 ASP A CA 1
ATOM 3647 C C . ASP A 1 454 ? 4.032 2.030 23.663 1.00 77.81 454 ASP A C 1
ATOM 3649 O O . ASP A 1 454 ? 3.526 2.260 24.767 1.00 77.81 454 ASP A O 1
ATOM 3653 N N . ASN A 1 455 ? 3.308 1.706 22.588 1.00 83.81 455 ASN A N 1
ATOM 3654 C CA . ASN A 1 455 ? 1.848 1.626 22.487 1.00 83.81 455 ASN A CA 1
ATOM 3655 C C . ASN A 1 455 ? 1.100 2.966 22.447 1.00 83.81 455 ASN A C 1
ATOM 3657 O O . ASN A 1 455 ? -0.126 2.954 22.376 1.00 83.81 455 ASN A O 1
ATOM 3661 N N . ARG A 1 456 ? 1.765 4.123 22.454 1.00 92.50 456 ARG A N 1
ATOM 3662 C CA . ARG A 1 456 ? 1.083 5.414 22.266 1.00 92.50 456 ARG A CA 1
ATOM 3663 C C . ARG A 1 456 ? 0.946 5.785 20.791 1.00 92.50 456 ARG A C 1
ATOM 3665 O O . ARG A 1 456 ? 1.786 5.445 19.964 1.00 92.50 456 ARG A O 1
ATOM 3672 N N . ILE A 1 457 ? -0.112 6.522 20.469 1.00 92.38 457 ILE A N 1
ATOM 3673 C CA . ILE A 1 457 ? -0.378 7.008 19.108 1.00 92.38 457 ILE A CA 1
ATOM 3674 C C . ILE A 1 457 ? -0.078 8.496 19.008 1.00 92.38 457 ILE A C 1
ATOM 3676 O O . ILE A 1 457 ? -0.420 9.272 19.901 1.00 92.38 457 ILE A O 1
ATOM 3680 N N . CYS A 1 458 ? 0.529 8.896 17.896 1.00 92.88 458 CYS A N 1
ATOM 3681 C CA . CYS A 1 458 ? 0.708 10.294 17.564 1.00 92.88 458 CYS A CA 1
ATOM 3682 C C . CYS A 1 458 ? -0.590 10.881 16.999 1.00 92.88 458 CYS A C 1
ATOM 3684 O O . CYS A 1 458 ? -1.068 10.455 15.947 1.00 92.88 458 CYS A O 1
ATOM 3686 N N . ASP A 1 459 ? -1.151 11.873 17.684 1.00 92.38 459 ASP A N 1
ATOM 3687 C CA . ASP A 1 459 ? -2.248 12.674 17.152 1.00 92.38 459 ASP A CA 1
ATOM 3688 C C . ASP A 1 459 ? -1.690 13.621 16.083 1.00 92.38 459 ASP A C 1
ATOM 3690 O O . ASP A 1 459 ? -0.909 14.518 16.393 1.00 92.38 459 ASP A O 1
ATOM 3694 N N . GLN A 1 460 ? -2.039 13.399 14.815 1.00 86.81 460 GLN A N 1
ATOM 3695 C CA . GLN A 1 460 ? -1.459 14.161 13.705 1.00 86.81 460 GLN A CA 1
ATOM 3696 C C . GLN A 1 460 ? -1.917 15.623 13.660 1.00 86.81 460 GLN A C 1
ATOM 3698 O O . GLN A 1 460 ? -1.197 16.453 13.104 1.00 86.81 460 GLN A O 1
ATOM 3703 N N . GLN A 1 461 ? -3.081 15.948 14.233 1.00 88.81 461 GLN A N 1
ATOM 3704 C CA . GLN A 1 461 ? -3.581 17.325 14.265 1.00 88.81 461 GLN A CA 1
ATOM 3705 C C . GLN A 1 461 ? -2.852 18.124 15.342 1.00 88.81 461 GLN A C 1
ATOM 3707 O O . GLN A 1 461 ? -2.335 19.208 15.084 1.00 88.81 461 GLN A O 1
ATOM 3712 N N . GLU A 1 462 ? -2.746 17.531 16.527 1.00 91.19 462 GLU A N 1
ATOM 3713 C CA . GLU A 1 462 ? -2.174 18.174 17.713 1.00 91.19 462 GLU A CA 1
ATOM 3714 C C . GLU A 1 462 ? -0.653 17.977 17.816 1.00 91.19 462 GLU A C 1
ATOM 3716 O O . GLU A 1 462 ? 0.008 18.610 18.635 1.00 91.19 462 GLU A O 1
ATOM 3721 N N . LYS A 1 463 ? -0.081 17.096 16.981 1.00 94.19 463 LYS A N 1
ATOM 3722 C CA . LYS A 1 463 ? 1.342 16.709 16.955 1.00 94.19 463 LYS A CA 1
ATOM 3723 C C . LYS A 1 463 ? 1.859 16.264 18.322 1.00 94.19 463 LYS A C 1
ATOM 3725 O O . LYS A 1 463 ? 2.991 16.568 18.693 1.00 94.19 463 LYS A O 1
ATOM 3730 N N . ARG A 1 464 ? 1.036 15.539 19.083 1.00 95.50 464 ARG A N 1
ATOM 3731 C CA . ARG A 1 464 ? 1.326 15.088 20.454 1.00 95.50 464 ARG A CA 1
ATOM 3732 C C . ARG A 1 464 ? 0.928 13.632 20.658 1.00 95.50 464 ARG A C 1
ATOM 3734 O O . ARG A 1 464 ? -0.061 13.157 20.102 1.00 95.50 464 ARG A O 1
ATOM 3741 N N . CYS A 1 465 ? 1.687 12.919 21.483 1.00 95.38 465 CYS A N 1
ATOM 3742 C CA . CYS A 1 465 ? 1.387 11.526 21.805 1.00 95.38 465 CYS A CA 1
ATOM 3743 C C . CYS A 1 465 ? 0.175 11.410 22.738 1.00 95.38 465 CYS A C 1
ATOM 3745 O O . CYS A 1 465 ? 0.115 12.073 23.774 1.00 95.38 465 CYS A O 1
ATOM 3747 N N . ARG A 1 466 ? -0.764 10.529 22.399 1.00 94.94 466 ARG A N 1
ATOM 3748 C CA . ARG A 1 466 ? -1.960 10.211 23.188 1.00 94.94 466 ARG A CA 1
ATOM 3749 C C . ARG A 1 466 ? -1.688 9.044 24.140 1.00 94.94 466 ARG A C 1
ATOM 3751 O O . ARG A 1 466 ? -0.930 8.133 23.819 1.00 94.94 466 ARG A O 1
ATOM 3758 N N . GLY A 1 467 ? -2.285 9.094 25.328 1.00 94.19 467 GLY A N 1
ATOM 3759 C CA . GLY A 1 467 ? -2.147 8.102 26.394 1.00 94.19 467 GLY A CA 1
ATOM 3760 C C . GLY A 1 467 ? -3.006 6.859 26.165 1.00 94.19 467 GLY A C 1
ATOM 3761 O O . GLY A 1 467 ? -3.082 6.344 25.055 1.00 94.19 467 GLY A O 1
ATOM 3762 N N . ASN A 1 468 ? -3.642 6.354 27.219 1.00 94.88 468 ASN A N 1
ATOM 3763 C CA . ASN A 1 468 ? -4.500 5.170 27.147 1.00 94.88 468 ASN A CA 1
ATOM 3764 C C . ASN A 1 468 ? -5.915 5.527 26.656 1.00 94.88 468 ASN A C 1
ATOM 3766 O O . ASN A 1 468 ? -6.527 6.428 27.222 1.00 94.88 468 ASN A O 1
ATOM 3770 N N . GLY A 1 469 ? -6.447 4.818 25.657 1.00 96.06 469 GLY A N 1
ATOM 3771 C CA . GLY A 1 469 ? -7.811 5.019 25.146 1.00 96.06 469 GLY A CA 1
ATOM 3772 C C . GLY A 1 469 ? -7.911 4.952 23.622 1.00 96.06 469 GLY A C 1
ATOM 3773 O O . GLY A 1 469 ? -7.016 4.433 22.961 1.00 96.06 469 GLY A O 1
ATOM 3774 N N . TRP A 1 470 ? -8.985 5.491 23.042 1.00 96.62 470 TRP A N 1
ATOM 3775 C CA . TRP A 1 470 ? -9.123 5.627 21.585 1.00 96.62 470 TRP A CA 1
ATOM 3776 C C . TRP A 1 470 ? -8.752 7.030 21.083 1.00 96.62 470 TRP A C 1
ATOM 3778 O O . TRP A 1 470 ? -8.957 8.031 21.768 1.00 96.62 470 TRP A O 1
ATOM 3788 N N . VAL A 1 471 ? -8.228 7.108 19.861 1.00 96.00 471 VAL A N 1
ATOM 3789 C CA . VAL A 1 471 ? -7.844 8.344 19.165 1.00 96.00 471 VAL A CA 1
ATOM 3790 C C . VAL A 1 471 ? -8.607 8.420 17.847 1.00 96.00 471 VAL A C 1
ATOM 3792 O O . VAL A 1 471 ? -8.593 7.459 17.078 1.00 96.00 471 VAL A O 1
ATOM 3795 N N . TYR A 1 472 ? -9.264 9.552 17.585 1.00 95.38 472 TYR A N 1
ATOM 3796 C CA . TYR A 1 472 ? -9.862 9.845 16.283 1.00 95.38 472 TYR A CA 1
ATOM 3797 C C . TYR A 1 472 ? -8.845 10.516 15.370 1.00 95.38 472 TYR A C 1
ATOM 3799 O O . TYR A 1 472 ? -8.164 11.455 15.772 1.00 95.38 472 TYR A O 1
ATOM 3807 N N . LEU A 1 473 ? -8.750 10.004 14.149 1.00 93.31 473 LEU A N 1
ATOM 3808 C CA . LEU A 1 473 ? -7.849 10.473 13.111 1.00 93.31 473 LEU A CA 1
ATOM 3809 C C . LEU A 1 473 ? -8.708 10.843 11.896 1.00 93.31 473 LEU A C 1
ATOM 3811 O O . LEU A 1 473 ? -9.194 9.935 11.209 1.00 93.31 473 LEU A O 1
ATOM 3815 N N . PRO A 1 474 ? -8.947 12.140 11.639 1.00 92.06 474 PRO A N 1
ATOM 3816 C CA . PRO A 1 474 ? -9.750 12.558 10.497 1.00 92.06 474 PRO A CA 1
ATOM 3817 C C . PRO A 1 474 ? -9.060 12.222 9.165 1.00 92.06 474 PRO A C 1
ATOM 3819 O O . PRO A 1 474 ? -7.857 11.930 9.151 1.00 92.06 474 PRO A O 1
ATOM 3822 N N . PRO A 1 475 ? -9.806 12.264 8.042 1.00 89.62 475 PRO A N 1
ATOM 3823 C CA . PRO A 1 475 ? -9.223 12.117 6.716 1.00 89.62 475 PRO A CA 1
ATOM 3824 C C . PRO A 1 475 ? -8.102 13.133 6.480 1.00 89.62 475 PRO A C 1
ATOM 3826 O O . PRO A 1 475 ? -8.151 14.263 6.970 1.00 89.62 475 PRO A O 1
ATOM 3829 N N . ASN A 1 476 ? -7.102 12.739 5.703 1.00 86.62 476 ASN A N 1
ATOM 3830 C CA . ASN A 1 476 ? -6.022 13.613 5.261 1.00 86.62 476 ASN A CA 1
ATOM 3831 C C . ASN A 1 476 ? -5.566 13.220 3.848 1.00 86.62 476 ASN A C 1
ATOM 3833 O O . ASN A 1 476 ? -6.127 12.316 3.235 1.00 86.62 476 ASN A O 1
ATOM 3837 N N . GLU A 1 477 ? -4.535 13.886 3.325 1.00 77.88 477 GLU A N 1
ATOM 3838 C CA . GLU A 1 477 ? -4.023 13.631 1.968 1.00 77.88 477 GLU A CA 1
ATOM 3839 C C . GLU A 1 477 ? -3.620 12.167 1.722 1.00 77.88 477 GLU A C 1
ATOM 3841 O O . GLU A 1 477 ? -3.729 11.682 0.598 1.00 77.88 477 GLU A O 1
ATOM 3846 N N . LYS A 1 478 ? -3.181 11.460 2.771 1.00 72.88 478 LYS A N 1
ATOM 3847 C CA . LYS A 1 478 ? -2.695 10.072 2.709 1.00 72.88 478 LYS A CA 1
ATOM 3848 C C . LYS A 1 478 ? -3.781 9.041 2.988 1.00 72.88 478 LYS A C 1
ATOM 3850 O O . LYS A 1 478 ? -3.668 7.897 2.566 1.00 72.88 478 LYS A O 1
ATOM 3855 N N . HIS A 1 479 ? -4.805 9.422 3.744 1.00 79.75 479 HIS A N 1
ATOM 3856 C CA . HIS A 1 479 ? -5.882 8.540 4.162 1.00 79.75 479 HIS A CA 1
ATOM 3857 C C . HIS A 1 479 ? -7.212 9.209 3.868 1.00 79.75 479 HIS A C 1
ATOM 3859 O O . HIS A 1 479 ? -7.656 10.101 4.591 1.00 79.75 479 HIS A O 1
ATOM 3865 N N . SER A 1 480 ? -7.856 8.726 2.811 1.00 82.06 480 SER A N 1
ATOM 3866 C CA . SER A 1 480 ? -9.124 9.245 2.302 1.00 82.06 480 SER A CA 1
ATOM 3867 C C . SER A 1 480 ? -10.281 9.118 3.301 1.00 82.06 480 SER A C 1
ATOM 3869 O O . SER A 1 480 ? -11.287 9.814 3.175 1.00 82.06 480 SER A O 1
ATOM 3871 N N . ARG A 1 481 ? -10.142 8.246 4.308 1.00 87.56 481 ARG A N 1
ATOM 3872 C CA . ARG A 1 481 ? -11.199 7.896 5.258 1.00 87.56 481 ARG A CA 1
ATOM 3873 C C . ARG A 1 481 ? -10.828 8.206 6.711 1.00 87.56 481 ARG A C 1
ATOM 3875 O O . ARG A 1 481 ? -9.660 8.085 7.090 1.00 87.56 481 ARG A O 1
ATOM 3882 N N . PRO A 1 482 ? -11.827 8.546 7.543 1.00 92.25 482 PRO A N 1
ATOM 3883 C CA . PRO A 1 482 ? -11.642 8.738 8.973 1.00 92.25 482 PRO A CA 1
ATOM 3884 C C . PRO A 1 482 ? -11.325 7.407 9.647 1.00 92.25 482 PRO A C 1
ATOM 3886 O O . PRO A 1 482 ? -11.816 6.351 9.241 1.00 92.25 482 PRO A O 1
ATOM 3889 N N . ARG A 1 483 ? -10.507 7.446 10.696 1.00 93.94 483 ARG A N 1
ATOM 3890 C CA . ARG A 1 483 ? -10.058 6.244 11.402 1.00 93.94 483 ARG A CA 1
ATOM 3891 C C . ARG A 1 483 ? -10.118 6.430 12.907 1.00 93.94 483 ARG A C 1
ATOM 3893 O O . ARG A 1 483 ? -9.946 7.531 13.425 1.00 93.94 483 ARG A O 1
ATOM 3900 N N . ILE A 1 484 ? -10.298 5.321 13.607 1.00 95.75 484 ILE A N 1
ATOM 3901 C CA . ILE A 1 484 ? -10.091 5.215 15.049 1.00 95.75 484 ILE A CA 1
ATOM 3902 C C . ILE A 1 484 ? -8.881 4.336 15.296 1.00 95.75 484 ILE A C 1
ATOM 3904 O O . ILE A 1 484 ? -8.689 3.332 14.619 1.00 95.75 484 ILE A O 1
ATOM 3908 N N . ALA A 1 485 ? -8.069 4.691 16.275 1.00 94.94 485 ALA A N 1
ATOM 3909 C CA . ALA A 1 485 ? -6.927 3.894 16.678 1.00 94.94 485 ALA A CA 1
ATOM 3910 C C . ALA A 1 485 ? -6.915 3.732 18.200 1.00 94.94 485 ALA A C 1
ATOM 3912 O O . ALA A 1 485 ? -7.363 4.621 18.923 1.00 94.94 485 ALA A O 1
ATOM 3913 N N . LEU A 1 486 ? -6.443 2.587 18.691 1.00 93.81 486 LEU A N 1
ATOM 3914 C CA . LEU A 1 486 ? -6.359 2.310 20.127 1.00 93.81 486 LEU A CA 1
ATOM 3915 C C . LEU A 1 486 ? -4.942 2.562 20.624 1.00 93.81 486 LEU A C 1
ATOM 3917 O O . LEU A 1 486 ? -3.974 2.140 20.000 1.00 93.81 486 LEU A O 1
ATOM 3921 N N . SER A 1 487 ? -4.824 3.252 21.749 1.00 94.00 487 SER A N 1
ATOM 3922 C CA . SER A 1 487 ? -3.577 3.742 22.324 1.00 94.00 487 SER A CA 1
ATOM 3923 C C . SER A 1 487 ? -3.422 3.235 23.759 1.00 94.00 487 SER A C 1
ATOM 3925 O O . SER A 1 487 ? -4.401 3.089 24.493 1.00 94.00 487 SER A O 1
ATOM 3927 N N . GLY A 1 488 ? -2.189 2.959 24.169 1.00 93.00 488 GLY A N 1
ATOM 3928 C CA . GLY A 1 488 ? -1.832 2.400 25.467 1.00 93.00 488 GLY A CA 1
ATOM 3929 C C . GLY A 1 488 ? -2.408 1.001 25.691 1.00 93.00 488 GLY A C 1
ATOM 3930 O O . GLY A 1 488 ? -2.419 0.153 24.798 1.00 93.00 488 GLY A O 1
ATOM 3931 N N . ASN A 1 489 ? -2.922 0.769 26.897 1.00 92.56 489 ASN A N 1
ATOM 3932 C CA . ASN A 1 489 ? -3.490 -0.515 27.310 1.00 92.56 489 ASN A CA 1
ATOM 3933 C C . ASN A 1 489 ? -4.759 -0.884 26.529 1.00 92.56 489 ASN A C 1
ATOM 3935 O O . ASN A 1 489 ? -5.106 -2.058 26.477 1.00 92.56 489 ASN A O 1
ATOM 3939 N N . ALA A 1 490 ? -5.424 0.074 25.874 1.00 91.69 490 ALA A N 1
ATOM 3940 C CA . ALA A 1 490 ? -6.570 -0.203 25.010 1.00 91.69 490 ALA A CA 1
ATOM 3941 C C . ALA A 1 490 ? -6.217 -1.080 23.791 1.00 91.69 490 ALA A C 1
ATOM 3943 O O . ALA A 1 490 ? -7.116 -1.642 23.174 1.00 91.69 490 ALA A O 1
ATOM 3944 N N . GLN A 1 491 ? -4.931 -1.224 23.444 1.00 89.25 491 GLN A N 1
ATOM 3945 C CA . GLN A 1 491 ? -4.477 -2.176 22.420 1.00 89.25 491 GLN A CA 1
ATOM 3946 C C . GLN A 1 491 ? -4.498 -3.635 22.899 1.00 89.25 491 GLN A C 1
ATOM 3948 O O . GLN A 1 491 ? -4.446 -4.553 22.080 1.00 89.25 491 GLN A O 1
ATOM 3953 N N . GLN A 1 492 ? -4.543 -3.862 24.213 1.00 88.75 492 GLN A N 1
ATOM 3954 C CA . GLN A 1 492 ? -4.574 -5.193 24.802 1.00 88.75 492 GLN A CA 1
ATOM 3955 C C . GLN A 1 492 ? -6.028 -5.632 24.960 1.00 88.75 492 GLN A C 1
ATOM 3957 O O . GLN A 1 492 ? -6.757 -5.150 25.826 1.00 88.75 492 GLN A O 1
ATOM 3962 N N . PHE A 1 493 ? -6.455 -6.560 24.110 1.00 85.44 493 PHE A N 1
ATOM 3963 C CA . PHE A 1 493 ? -7.810 -7.092 24.160 1.00 85.44 493 PHE A CA 1
ATOM 3964 C C . PHE A 1 493 ? -7.914 -8.208 25.203 1.00 85.44 493 PHE A C 1
ATOM 3966 O O . PHE A 1 493 ? -7.091 -9.132 25.195 1.00 85.44 493 PHE A O 1
ATOM 3973 N N . PRO A 1 494 ? -8.930 -8.175 26.082 1.00 86.88 494 PRO A N 1
ATOM 3974 C CA . PRO A 1 494 ? -9.309 -9.341 26.865 1.00 86.88 494 PRO A CA 1
ATOM 3975 C C . PRO A 1 494 ? -9.474 -10.585 25.977 1.00 86.88 494 PRO A C 1
ATOM 3977 O O . PRO A 1 494 ? -10.009 -10.513 24.873 1.00 86.88 494 PRO A O 1
ATOM 3980 N N . LYS A 1 495 ? -9.055 -11.763 26.462 1.00 86.00 495 LYS A N 1
ATOM 3981 C CA . LYS A 1 495 ? -9.120 -13.024 25.687 1.00 86.00 495 LYS A CA 1
ATOM 3982 C C . LYS A 1 495 ? -10.536 -13.392 25.218 1.00 86.00 495 LYS A C 1
ATOM 3984 O O . LYS A 1 495 ? -10.685 -14.180 24.289 1.00 86.00 495 LYS A O 1
ATOM 3989 N N . ASN A 1 496 ? -11.564 -12.879 25.893 1.00 88.62 496 ASN A N 1
ATOM 3990 C CA . ASN A 1 496 ? -12.973 -13.111 25.586 1.00 88.62 496 ASN A CA 1
ATOM 3991 C C . ASN A 1 496 ? -13.592 -12.034 24.683 1.00 88.62 496 ASN A C 1
ATOM 3993 O O . ASN A 1 496 ? -14.780 -12.144 24.381 1.00 88.62 496 ASN A O 1
ATOM 3997 N N . THR A 1 497 ? -12.845 -11.007 24.267 1.00 90.19 497 THR A N 1
ATOM 3998 C CA . THR A 1 497 ? -13.360 -10.010 23.327 1.00 90.19 497 THR A CA 1
ATOM 3999 C C . THR A 1 497 ? -13.699 -10.687 22.001 1.00 90.19 497 THR A C 1
ATOM 4001 O O . THR A 1 497 ? -12.926 -11.494 21.490 1.00 90.19 497 THR A O 1
ATOM 4004 N N . ALA A 1 498 ? -14.878 -10.381 21.468 1.00 90.00 498 ALA A N 1
ATOM 4005 C CA . ALA A 1 498 ? -15.350 -10.868 20.180 1.00 90.00 498 ALA A CA 1
ATOM 4006 C C . ALA A 1 498 ? -15.143 -9.819 19.085 1.00 90.00 498 ALA A C 1
ATOM 4008 O O . ALA A 1 498 ? -14.656 -10.134 18.006 1.00 90.00 498 ALA A O 1
ATOM 4009 N N . HIS A 1 499 ? -15.506 -8.562 19.351 1.00 92.81 499 HIS A N 1
ATOM 4010 C CA . HIS A 1 499 ? -15.401 -7.493 18.363 1.00 92.81 499 HIS A CA 1
ATOM 4011 C C . HIS A 1 499 ? -15.323 -6.110 19.017 1.00 92.81 499 HIS A C 1
ATOM 4013 O O . HIS A 1 499 ? -15.517 -5.951 20.225 1.00 92.81 499 HIS A O 1
ATOM 4019 N N . ILE A 1 500 ? -15.032 -5.101 18.197 1.00 95.31 500 ILE A N 1
ATOM 4020 C CA . ILE A 1 500 ? -15.080 -3.690 18.584 1.00 95.31 500 ILE A CA 1
ATOM 4021 C C . ILE A 1 500 ? -16.287 -3.044 17.930 1.00 95.31 500 ILE A C 1
ATOM 4023 O O . ILE A 1 500 ? -16.495 -3.196 16.727 1.00 95.31 500 ILE A O 1
ATOM 4027 N N . GLU A 1 501 ? -17.053 -2.301 18.714 1.00 96.94 501 GLU A N 1
ATOM 4028 C CA . GLU A 1 501 ? -18.164 -1.491 18.242 1.00 96.94 501 GLU A CA 1
ATOM 4029 C C . GLU A 1 501 ? -17.794 -0.008 18.312 1.00 96.94 501 GLU A C 1
ATOM 4031 O O . GLU A 1 501 ? -17.357 0.492 19.352 1.00 96.94 501 GLU A O 1
ATOM 4036 N N . ILE A 1 502 ? -17.973 0.701 17.199 1.00 97.31 502 ILE A N 1
ATOM 4037 C CA . ILE A 1 502 ? -17.742 2.141 17.109 1.00 97.31 502 ILE A CA 1
ATOM 4038 C C . ILE A 1 502 ? -19.040 2.801 16.671 1.00 97.31 502 ILE A C 1
ATOM 4040 O O . ILE A 1 502 ? -19.548 2.534 15.586 1.00 97.31 502 ILE A O 1
ATOM 4044 N N . SER A 1 503 ? -19.571 3.665 17.529 1.00 97.19 503 SER A N 1
ATOM 4045 C CA . SER A 1 503 ? -20.800 4.411 17.279 1.00 97.19 503 SER A CA 1
ATOM 4046 C C . SER A 1 503 ? -20.515 5.901 17.172 1.00 97.19 503 SER A C 1
ATOM 4048 O O . SER A 1 503 ? -19.838 6.445 18.043 1.00 97.19 503 SER A O 1
ATOM 4050 N N . TYR A 1 504 ? -21.057 6.568 16.157 1.00 97.00 504 TYR A N 1
ATOM 4051 C CA . TYR A 1 504 ? -20.852 8.000 15.941 1.00 97.00 504 TYR A CA 1
ATOM 4052 C C . TYR A 1 504 ? -22.002 8.645 15.163 1.00 97.00 504 TYR A C 1
ATOM 4054 O O . TYR A 1 504 ? -22.784 7.969 14.498 1.00 97.00 504 TYR A O 1
ATOM 4062 N N . LYS A 1 505 ? -22.123 9.969 15.267 1.00 93.69 505 LYS A N 1
ATOM 4063 C CA . LYS A 1 505 ? -23.063 10.775 14.473 1.00 93.69 505 LYS A CA 1
ATOM 4064 C C . LYS A 1 505 ? -22.422 11.191 13.154 1.00 93.69 505 LYS A C 1
ATOM 4066 O O . LYS A 1 505 ? -21.272 11.623 13.163 1.00 93.69 505 LYS A O 1
ATOM 4071 N N . HIS A 1 506 ? -23.159 11.098 12.051 1.00 90.56 506 HIS A N 1
ATOM 4072 C CA . HIS A 1 506 ? -22.708 11.545 10.730 1.00 90.56 506 HIS A CA 1
ATOM 4073 C C . HIS A 1 506 ? -23.759 12.431 10.041 1.00 90.56 506 HIS A C 1
ATOM 4075 O O . HIS A 1 506 ? -24.943 12.384 10.395 1.00 90.56 506 HIS A O 1
ATOM 4081 N N . LYS A 1 507 ? -23.358 13.176 9.006 1.00 83.62 507 LYS A N 1
ATOM 4082 C CA . LYS A 1 507 ? -24.297 13.856 8.104 1.00 83.62 507 LYS A CA 1
ATOM 4083 C C . LYS A 1 507 ? -24.857 12.819 7.131 1.00 83.62 507 LYS A C 1
ATOM 4085 O O . LYS A 1 507 ? -24.132 11.936 6.673 1.00 83.62 507 LYS A O 1
ATOM 4090 N N . THR A 1 508 ? -26.162 12.868 6.913 1.00 75.69 508 THR A N 1
ATOM 4091 C CA . THR A 1 508 ? -26.811 12.216 5.776 1.00 75.69 508 THR A CA 1
ATOM 4092 C C . THR A 1 508 ? -26.461 13.048 4.546 1.00 75.69 508 THR A C 1
ATOM 4094 O O . THR A 1 508 ? -26.724 14.249 4.548 1.00 75.69 508 THR A O 1
ATOM 4097 N N . ASP A 1 509 ? -25.771 12.427 3.590 1.00 62.78 509 ASP A N 1
ATOM 4098 C CA . ASP A 1 509 ? -25.411 13.038 2.304 1.00 62.78 509 ASP A CA 1
ATOM 4099 C C . ASP A 1 509 ? -26.578 12.952 1.320 1.00 62.78 509 ASP A C 1
ATOM 4101 O O . ASP A 1 509 ? -27.322 11.943 1.410 1.00 62.78 509 ASP A O 1
#

Radius of gyration: 28.08 Å; chains: 1; bounding box: 71×73×100 Å

Sequence (509 aa):
MMIKDSQTTKYERYTHLFVYTLLCMVACLFMGCELWDYECRVNADCFDANKTCHLGSCIDSQNDSISNQPTRLTERFALPSERKVDILFISDRYGINKSSGRALAKGGWTLIQELSKRGIGNLQVGFLHDALKWKETEHTHLWRPLYTNTSTLPLHTKLPTVDPFAAFKQPTSTSLPSSLTSPQLSLDALEMSFLHIFQQQFSLETRPTHFTNRSLEALRDILSTQNNPTGQILLRKRSLVSIIFISRENDCSHNGKLTPPASLSPDDLHTLCHLPARRNLKDQEGTDKLDQDGQPIPGQMQHLHSTQRYIDYLKQLEQDGHQILVNGLLGDPNDIGYEQCYYVSPNKRRCGGCTYQTLKAAPGYRYLDLINTFGEAEHWFSFCQENQYNRAFESFAEEITDSVRFFVLSKQPTGDEPEITVRLADRQENYTTIPRAEFPVNSNNCQKNKHCEDNRICDQQEKRCRGNGWVYLPPNEKHSRPRIALSGNAQQFPKNTAHIEISYKHKTD